Protein AF-A0A9E1NFM8-F1 (afdb_monomer_lite)

pLDDT: mean 75.55, std 16.96, range [26.91, 96.5]

Foldseek 3Di:
DDDDDDDDDDDDDDDDDDDDDDDDDDDDDPPPDPDPVDPDPDPPVVPPDDFAAAAAADELAQQLLEQPAADPVDDLLLLEHAPQDLVDAFDFLFDQVFKWKWDQDDDPLCVQVVNPHRPIAIETDDDDPVPPDADVAWFWWDDPFWIWIWHADPVRAIDIIIMGGSSVVRNQFAGNLRNVLCFAFVALADPSSQWHFGAHARAVNFWRWYKYWIDTPRAIKIWIWTWHQDPPRGIKIFTFDIGSCYLVLSVLLVVLVCCLFPNPDQSLVSLCCLQAVVNPPVQLLSQLLSLLSSLLSCVLQVVVVCHPVCLLSNLVSLQVVQVVVDQLCPDDPLTSNVLLHDPLVVLDAALVVQKDFAFDFDFQFAPWQPGPSWDDDDPQDFDWTQDPRGIWTARPVQDDDNDGVDDTHTDGDPPPGDRDSVRTIDHPDPSDDDDPPVSSVSNRVRSVVVSVCQQAPQRDEPSLWPDDPPDPPRGRHTGRCSSSSSNSSSSCNPRNDGSDMHTHIHRDDPDDDDRGHPLVVCLVRHFYWYKYFDQFAECLCPDPVRDDPRGHYPVVDNVGNARIDTLGDGNPDSVSSSVSSNPSHSNHYCPPVRSVVVVVVSVD

Radius of gyration: 34.86 Å; chains: 1; bounding box: 136×69×83 Å

Sequence (604 aa):
MTLFKCKIVDILVGVIFLSASVLLPHQVLAVTECDCSSDAASPPFLAAGASPNLLLLIDNSASMLDMGYIDDTKESWECFDNTFDNTESYTGYFDNTKWYQYDNSVYAGDVAAGITTNAGRFVPFSAVLPGAAQNVGGTLYTSADMVVEMWENPATVWNVDLYTTGKILNWATASKLDVEKKILTGGKYDETREVWTSEARGCAGYRFIKEISLVSGGTNYKLTMGILAGDNDITQLEIFKISEDGYDNYGDCATAVEEVLFGTGNPQNAVGNCIDPDNDADNSEKQVLIHSTTDCWKYWKGDLNNWPQHTTTLLDKCGDVYASGVDPREISPSDPSYACYGDSIAGTDYIGRCWTVGTVCPEVVCADDNDPAVPEQSGGSPYYRCNTNIVQYCPKSNYKKGACNVAWRVYYAPGTCPEDAGAGWVGGYSGVGVIPAVLETCVEDAMIAYCQGIQAPQVVDPSDLVVNPTNSATSVGDVYNLPAILTDAGVVGGLGEPIAKMNGLIQKDAATSVPEGLLQKYASQIRIGAMAFNNDGSYSECDATLFDPYVTYNCDDDDNEDGTYLVQEMGGNTADLIVNINDIKADSWTPLAEAMFNAIGYFT

Structure (mmCIF, N/CA/C/O backbone):
data_AF-A0A9E1NFM8-F1
#
_entry.id   AF-A0A9E1NFM8-F1
#
loop_
_atom_site.group_PDB
_atom_site.id
_atom_site.type_symbol
_atom_site.label_atom_id
_atom_site.label_alt_id
_atom_site.label_comp_id
_atom_site.label_asym_id
_atom_site.label_entity_id
_atom_site.label_seq_id
_atom_site.pdbx_PDB_ins_code
_atom_site.Cartn_x
_atom_site.Cartn_y
_atom_site.Cartn_z
_atom_site.occupancy
_atom_site.B_iso_or_equiv
_atom_site.auth_seq_id
_atom_site.auth_comp_id
_atom_site.auth_asym_id
_atom_site.auth_atom_id
_atom_site.pdbx_PDB_model_num
ATOM 1 N N . MET A 1 1 ? -64.013 28.522 -9.430 1.00 29.11 1 MET A N 1
ATOM 2 C CA . MET A 1 1 ? -64.917 29.503 -8.791 1.00 29.11 1 MET A CA 1
ATOM 3 C C . MET A 1 1 ? -66.212 28.785 -8.427 1.00 29.11 1 MET A C 1
ATOM 5 O O . MET A 1 1 ? -66.906 28.402 -9.354 1.00 29.11 1 MET A O 1
ATOM 9 N N . THR A 1 2 ? -66.473 28.597 -7.116 1.00 29.47 2 THR A N 1
ATOM 10 C CA . THR A 1 2 ? -67.767 28.255 -6.446 1.00 29.47 2 THR A CA 1
ATOM 11 C C . THR A 1 2 ? -68.536 27.009 -6.922 1.00 29.47 2 THR A C 1
ATOM 13 O O . THR A 1 2 ? -68.686 26.794 -8.109 1.00 29.47 2 THR A O 1
ATOM 16 N N . LEU A 1 3 ? -69.210 26.182 -6.123 1.00 30.91 3 LEU A N 1
ATOM 17 C CA . LEU A 1 3 ? -69.445 25.937 -4.691 1.00 30.91 3 LEU A CA 1
ATOM 18 C C . LEU A 1 3 ? -70.427 24.743 -4.735 1.00 30.91 3 LEU A C 1
ATOM 20 O O . LEU A 1 3 ? -71.395 24.829 -5.492 1.00 30.91 3 LEU A O 1
ATOM 24 N N . PHE A 1 4 ? -70.282 23.694 -3.922 1.00 26.91 4 PHE A N 1
ATOM 25 C CA . PHE A 1 4 ? -71.422 22.810 -3.638 1.00 26.91 4 PHE A CA 1
ATOM 26 C C . PHE A 1 4 ? -71.645 22.667 -2.135 1.00 26.91 4 PHE A C 1
ATOM 28 O O . PHE A 1 4 ? -70.724 22.495 -1.346 1.00 26.91 4 PHE A O 1
ATOM 35 N N . LYS A 1 5 ? -72.915 22.879 -1.781 1.00 30.86 5 LYS A N 1
ATOM 36 C CA . LYS A 1 5 ? -73.481 23.128 -0.456 1.00 30.86 5 LYS A CA 1
ATOM 37 C C . LYS A 1 5 ? -73.628 21.842 0.357 1.00 30.86 5 LYS A C 1
ATOM 39 O O . LYS A 1 5 ? -74.130 20.850 -0.159 1.00 30.86 5 LYS A O 1
ATOM 44 N N . CYS A 1 6 ? -73.337 21.935 1.651 1.00 27.89 6 CYS A N 1
ATOM 45 C CA . CYS A 1 6 ? -73.735 20.965 2.668 1.00 27.89 6 CYS A CA 1
ATOM 46 C C . CYS A 1 6 ? -75.214 21.179 3.063 1.00 27.89 6 CYS A C 1
ATOM 48 O O . CYS A 1 6 ? -75.671 22.323 3.164 1.00 27.89 6 CYS A O 1
ATOM 50 N N . LYS A 1 7 ? -75.975 20.095 3.267 1.00 29.17 7 LYS A N 1
ATOM 51 C CA . LYS A 1 7 ? -77.340 20.114 3.824 1.00 29.17 7 LYS A CA 1
ATOM 52 C C . LYS A 1 7 ? -77.397 19.217 5.062 1.00 29.17 7 LYS A C 1
ATOM 54 O O . LYS A 1 7 ? -77.042 18.049 4.988 1.00 29.17 7 LYS A O 1
ATOM 59 N N . ILE A 1 8 ? -77.895 19.792 6.154 1.00 37.75 8 ILE A N 1
ATOM 60 C CA . ILE A 1 8 ? -78.191 19.160 7.448 1.00 37.75 8 ILE A CA 1
ATOM 61 C C . ILE A 1 8 ? -79.594 18.535 7.414 1.00 37.75 8 ILE A C 1
ATOM 63 O O . ILE A 1 8 ? -80.509 19.140 6.849 1.00 37.75 8 ILE A O 1
ATOM 67 N N . VAL A 1 9 ? -79.774 17.386 8.079 1.00 29.89 9 VAL A N 1
ATOM 68 C CA . VAL A 1 9 ? -81.071 16.922 8.606 1.00 29.89 9 VAL A CA 1
ATOM 69 C C . VAL A 1 9 ? -80.859 16.297 9.994 1.00 29.89 9 VAL A C 1
ATOM 71 O O . VAL A 1 9 ? -80.166 15.291 10.116 1.00 29.89 9 VAL A O 1
ATOM 74 N N . ASP A 1 10 ? -81.483 16.896 11.010 1.00 36.94 10 ASP A N 1
ATOM 75 C CA . ASP A 1 10 ? -81.676 16.369 12.371 1.00 36.94 10 ASP A CA 1
ATOM 76 C C . ASP A 1 10 ? -82.834 15.361 12.423 1.00 36.94 10 ASP A C 1
ATOM 78 O O . ASP A 1 10 ? -83.872 15.655 11.832 1.00 36.94 10 ASP A O 1
ATOM 82 N N . ILE A 1 11 ? -82.738 14.286 13.230 1.00 30.73 11 ILE A N 1
ATOM 83 C CA . ILE A 1 11 ? -83.885 13.682 13.953 1.00 30.73 11 ILE A CA 1
ATOM 84 C C . ILE A 1 11 ? -83.437 13.126 15.325 1.00 30.73 11 ILE A C 1
ATOM 86 O O . ILE A 1 11 ? -82.470 12.378 15.435 1.00 30.73 11 ILE A O 1
ATOM 90 N N . LEU A 1 12 ? -84.209 13.493 16.355 1.00 31.34 12 LEU A N 1
ATOM 91 C CA . LEU A 1 12 ? -84.148 13.120 17.776 1.00 31.34 12 LEU A CA 1
ATOM 92 C C . LEU A 1 12 ? -85.222 12.046 18.116 1.00 31.34 12 LEU A C 1
ATOM 94 O O . LEU A 1 12 ? -86.161 11.876 17.342 1.00 31.34 12 LEU A O 1
ATOM 98 N N . VAL A 1 13 ? -85.172 11.486 19.346 1.00 31.52 13 VAL A N 1
ATOM 99 C CA . VAL A 1 13 ? -86.176 10.635 20.071 1.00 31.52 13 VAL A CA 1
ATOM 100 C C . VAL A 1 13 ? -86.003 9.113 19.855 1.00 31.52 13 VAL A C 1
ATOM 102 O O . VAL A 1 13 ? -85.920 8.672 18.724 1.00 31.52 13 VAL A O 1
ATOM 105 N N . GLY A 1 14 ? -85.978 8.191 20.832 1.00 28.86 14 GLY A N 1
ATOM 106 C CA . GLY A 1 14 ? -86.143 8.188 22.293 1.00 28.86 14 GLY A CA 1
ATOM 107 C C . GLY A 1 14 ? -86.753 6.843 22.782 1.00 28.86 14 GLY A C 1
ATOM 108 O O . GLY A 1 14 ? -87.686 6.355 22.162 1.00 28.86 14 GLY A O 1
ATOM 109 N N . VAL A 1 15 ? -86.283 6.333 23.942 1.00 31.41 15 VAL A N 1
ATOM 110 C CA . VAL A 1 15 ? -87.040 5.575 24.990 1.00 31.41 15 VAL A CA 1
ATOM 111 C C . VAL A 1 15 ? -87.160 4.013 24.956 1.00 31.41 15 VAL A C 1
ATOM 113 O O . VAL A 1 15 ? -87.964 3.450 24.229 1.00 31.41 15 VAL A O 1
ATOM 116 N N . ILE A 1 16 ? -86.433 3.373 25.904 1.00 32.69 16 ILE A N 1
ATOM 117 C CA . ILE A 1 16 ? -86.762 2.277 26.880 1.00 32.69 16 ILE A CA 1
ATOM 118 C C . ILE A 1 16 ? -87.264 0.884 26.401 1.00 32.69 16 ILE A C 1
ATOM 120 O O . ILE A 1 16 ? -88.390 0.776 25.939 1.00 32.69 16 ILE A O 1
ATOM 124 N N . PHE A 1 17 ? -86.525 -0.204 26.732 1.00 30.45 17 PHE A N 1
ATOM 125 C CA . PHE A 1 17 ? -86.971 -1.329 27.606 1.00 30.45 17 PHE A CA 1
ATOM 126 C C . PHE A 1 17 ? -85.832 -2.312 28.000 1.00 30.45 17 PHE A C 1
ATOM 128 O O . PHE A 1 17 ? -84.916 -2.583 27.233 1.00 30.45 17 PHE A O 1
ATOM 135 N N . LEU A 1 18 ? -85.924 -2.817 29.238 1.00 33.50 18 LEU A N 1
ATOM 136 C CA . LEU A 1 18 ? -85.049 -3.740 29.990 1.00 33.50 18 LEU A CA 1
ATOM 137 C C . LEU A 1 18 ? -84.864 -5.144 29.357 1.00 33.50 18 LEU A C 1
ATOM 139 O O . LEU A 1 18 ? -85.858 -5.760 28.983 1.00 33.50 18 LEU A O 1
ATOM 143 N N . SER A 1 19 ? -83.654 -5.729 29.441 1.00 30.75 19 SER A N 1
ATOM 144 C CA . SER A 1 19 ? -83.314 -6.950 30.229 1.00 30.75 19 SER A CA 1
ATOM 145 C C . SER A 1 19 ? -82.156 -7.808 29.657 1.00 30.75 19 SER A C 1
ATOM 147 O O . SER A 1 19 ? -82.078 -8.060 28.465 1.00 30.75 19 SER A O 1
ATOM 149 N N . ALA A 1 20 ? -81.315 -8.294 30.583 1.00 31.77 20 ALA A N 1
ATOM 150 C CA . ALA A 1 20 ? -80.485 -9.511 30.548 1.00 31.77 20 ALA A CA 1
ATOM 151 C C . ALA A 1 20 ? -79.251 -9.625 29.609 1.00 31.77 20 ALA A C 1
ATOM 153 O O . ALA A 1 20 ? -79.334 -10.031 28.461 1.00 31.77 20 ALA A O 1
ATOM 154 N N . SER A 1 21 ? -78.083 -9.455 30.243 1.00 34.38 21 SER A N 1
ATO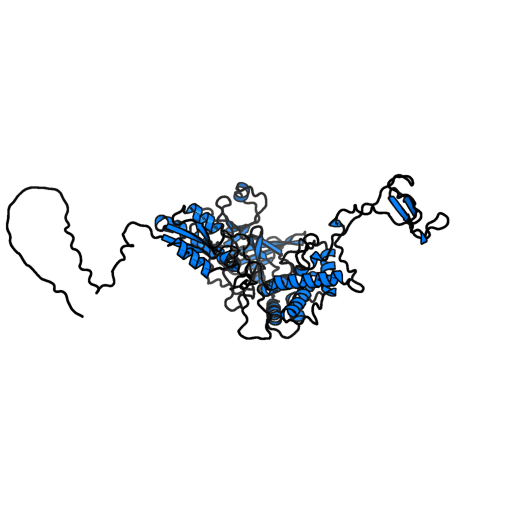M 155 C CA . SER A 1 21 ? -76.957 -10.411 30.255 1.00 34.38 21 SER A CA 1
ATOM 156 C C . SER A 1 21 ? -76.088 -10.654 29.003 1.00 34.38 21 SER A C 1
ATOM 158 O O . SER A 1 21 ? -76.404 -11.486 28.167 1.00 34.38 21 SER A O 1
ATOM 160 N N . VAL A 1 22 ? -74.861 -10.113 29.103 1.00 36.84 22 VAL A N 1
ATOM 161 C CA . VAL A 1 22 ? -73.559 -10.785 28.869 1.00 36.84 22 VAL A CA 1
ATOM 162 C C . VAL A 1 22 ? -73.067 -10.959 27.412 1.00 36.84 22 VAL A C 1
ATOM 164 O O . VAL A 1 22 ? -73.711 -11.590 26.588 1.00 36.84 22 VAL A O 1
ATOM 167 N N . LEU A 1 23 ? -71.821 -10.483 27.207 1.00 34.06 23 LEU A N 1
ATOM 168 C CA . LEU A 1 23 ? -70.877 -10.635 26.077 1.00 34.06 23 LEU A CA 1
ATOM 169 C C . LEU A 1 23 ? -71.022 -9.668 24.885 1.00 34.06 23 LEU A C 1
ATOM 171 O O . LEU A 1 23 ? -71.777 -9.928 23.957 1.00 34.06 23 LEU A O 1
ATOM 175 N N . LEU A 1 24 ? -70.211 -8.596 24.891 1.00 34.44 24 LEU A N 1
ATOM 176 C CA . LEU A 1 24 ? -69.194 -8.224 23.876 1.00 34.44 24 LEU A CA 1
ATOM 177 C C . LEU A 1 24 ? -68.659 -6.791 24.158 1.00 34.44 24 LEU A C 1
ATOM 179 O O . LEU A 1 24 ? -69.399 -5.959 24.688 1.00 34.44 24 LEU A O 1
ATOM 183 N N . PRO A 1 25 ? -67.374 -6.493 23.883 1.00 37.28 25 PRO A N 1
ATOM 184 C CA . PRO A 1 25 ? -66.756 -5.209 24.210 1.00 37.28 25 PRO A CA 1
ATOM 185 C C . PRO A 1 25 ? -67.227 -4.069 23.291 1.00 37.28 25 PRO A C 1
ATOM 187 O O . PRO A 1 25 ? -67.559 -4.273 22.126 1.00 37.28 25 PRO A O 1
ATOM 190 N N . HIS A 1 26 ? -67.209 -2.855 23.855 1.00 31.52 26 HIS A N 1
ATOM 191 C CA . HIS A 1 26 ? -67.172 -1.569 23.147 1.00 31.52 26 HIS A CA 1
ATOM 192 C C . HIS A 1 26 ? -66.068 -1.608 22.057 1.00 31.52 26 HIS A C 1
ATOM 194 O O . HIS A 1 26 ? -65.058 -2.269 22.256 1.00 31.52 26 HIS A O 1
ATOM 200 N N . GLN A 1 27 ? -66.147 -0.931 20.910 1.00 36.41 27 GLN A N 1
ATOM 201 C CA . GLN A 1 27 ? -66.246 0.519 20.760 1.00 36.41 27 GLN A CA 1
ATOM 202 C C . GLN A 1 27 ? -66.784 0.872 19.366 1.00 36.41 27 GLN A C 1
ATOM 204 O O . GLN A 1 27 ? -66.381 0.306 18.353 1.00 36.41 27 GLN A O 1
ATOM 209 N N . VAL A 1 28 ? -67.695 1.841 19.338 1.00 34.28 28 VAL A N 1
ATOM 210 C CA . VAL A 1 28 ? -68.084 2.566 18.131 1.00 34.28 28 VAL A CA 1
ATOM 211 C C . VAL A 1 28 ? -66.908 3.456 17.736 1.00 34.28 28 VAL A C 1
ATOM 213 O O . VAL A 1 28 ? -66.377 4.185 18.571 1.00 34.28 28 VAL A O 1
ATOM 216 N N . LEU A 1 29 ? -66.517 3.370 16.467 1.00 33.25 29 LEU A N 1
ATOM 217 C CA . LEU A 1 29 ? -65.543 4.236 15.815 1.00 33.25 29 LEU A CA 1
ATOM 218 C C . LEU A 1 29 ? -65.967 5.702 15.969 1.00 33.25 29 LEU A C 1
ATOM 220 O O . LEU A 1 29 ? -66.890 6.166 15.302 1.00 33.25 29 LEU A O 1
ATOM 224 N N . ALA A 1 30 ? -65.269 6.437 16.829 1.00 29.84 30 ALA A N 1
ATOM 225 C CA . ALA A 1 30 ? -65.088 7.861 16.618 1.00 29.84 30 ALA A CA 1
ATOM 226 C C . ALA A 1 30 ? -64.045 7.992 15.504 1.00 29.84 30 ALA A C 1
ATOM 228 O O . ALA A 1 30 ? -62.858 7.777 15.731 1.00 29.84 30 ALA A O 1
ATOM 229 N N . VAL A 1 31 ? -64.493 8.277 14.281 1.00 35.12 31 VAL A N 1
ATOM 230 C CA . VAL A 1 31 ? -63.597 8.801 13.250 1.00 35.12 31 VAL A CA 1
ATOM 231 C C . VAL A 1 31 ? -63.260 10.215 13.698 1.00 35.12 31 VAL A C 1
ATOM 233 O O . VAL A 1 31 ? -64.108 11.104 13.647 1.00 35.12 31 VAL A O 1
ATOM 236 N N . THR A 1 32 ? -62.053 10.398 14.221 1.00 34.81 32 THR A N 1
ATOM 237 C CA . THR A 1 32 ? -61.461 11.722 14.380 1.00 34.81 32 THR A CA 1
ATOM 238 C C . THR A 1 32 ? -61.406 12.374 13.009 1.00 34.81 32 THR A C 1
ATOM 240 O O . THR A 1 32 ? -60.803 11.850 12.074 1.00 34.81 32 THR A O 1
ATOM 243 N N . GLU A 1 33 ? -62.096 13.500 12.907 1.00 37.62 33 GLU A N 1
ATOM 244 C CA . GLU A 1 33 ? -61.949 14.495 11.858 1.00 37.62 33 GLU A CA 1
ATOM 245 C C . GLU A 1 33 ? -60.446 14.762 11.655 1.00 37.62 33 GLU A C 1
ATOM 247 O O . GLU A 1 33 ? -59.750 15.136 12.599 1.00 37.62 33 GLU A O 1
ATOM 252 N N . CYS A 1 34 ? -59.924 14.506 10.450 1.00 41.94 34 CYS A N 1
ATOM 253 C CA . CYS A 1 34 ? -58.599 14.979 10.057 1.00 41.94 34 CYS A CA 1
ATOM 254 C C . CYS A 1 34 ? -58.681 16.500 9.943 1.00 41.94 34 CYS A C 1
ATOM 256 O O . CYS A 1 34 ? -59.118 17.035 8.924 1.00 41.94 34 CYS A O 1
ATOM 258 N N . ASP A 1 35 ? -58.294 17.185 11.009 1.00 37.66 35 ASP A N 1
ATOM 259 C CA . ASP A 1 35 ? -58.023 18.608 10.971 1.00 37.66 35 ASP A CA 1
ATOM 260 C C . ASP A 1 35 ? -56.629 18.812 10.357 1.00 37.66 35 ASP A C 1
ATOM 262 O O . ASP A 1 35 ? -55.625 18.351 10.899 1.00 37.66 35 ASP A O 1
ATOM 266 N N . CYS A 1 36 ? -56.551 19.506 9.219 1.00 46.34 36 CYS A N 1
ATOM 267 C CA . CYS A 1 36 ? -55.282 19.909 8.602 1.00 46.34 36 CYS A CA 1
ATOM 268 C C . CYS A 1 36 ? -54.515 20.959 9.438 1.00 46.34 36 CYS A C 1
ATOM 270 O O . CYS A 1 36 ? -53.550 21.535 8.946 1.00 46.34 36 CYS A O 1
ATOM 272 N N . SER A 1 37 ? -54.955 21.257 10.667 1.00 46.22 37 SER A N 1
ATOM 273 C CA . SER A 1 37 ? -54.246 22.115 11.622 1.00 46.22 37 SER A CA 1
ATOM 274 C C . SER A 1 37 ? -53.172 21.382 12.440 1.00 46.22 37 SER A C 1
ATOM 276 O O . SER A 1 37 ? -52.339 22.039 13.064 1.00 46.22 37 SER A O 1
ATOM 278 N N . SER A 1 38 ? -53.155 20.043 12.419 1.00 47.03 38 SER A N 1
ATOM 279 C CA . SER A 1 38 ? -52.033 19.244 12.916 1.00 47.03 38 SER A CA 1
ATOM 280 C C . SER A 1 38 ? -51.388 18.520 11.741 1.00 47.03 38 SER A C 1
ATOM 282 O O . SER A 1 38 ? -52.033 17.654 11.153 1.00 47.03 38 SER A O 1
ATOM 284 N N . ASP A 1 39 ? -50.146 18.862 11.402 1.00 42.91 39 ASP A N 1
ATOM 285 C CA . ASP A 1 39 ? -49.322 18.245 10.350 1.00 42.91 39 ASP A CA 1
ATOM 286 C C . ASP A 1 39 ? -49.031 16.746 10.614 1.00 42.91 39 ASP A C 1
ATOM 288 O O . ASP A 1 39 ? -47.894 16.327 10.810 1.00 42.91 39 ASP A O 1
ATOM 292 N N . ALA A 1 40 ? -50.065 15.911 10.671 1.00 55.19 40 ALA A N 1
ATOM 293 C CA . ALA A 1 40 ? -49.983 14.489 10.973 1.00 55.19 40 ALA A CA 1
ATOM 294 C C . ALA A 1 40 ? -50.959 13.705 10.087 1.00 55.19 40 ALA A C 1
ATOM 296 O O . ALA A 1 40 ? -51.856 13.009 10.562 1.00 55.19 40 ALA A O 1
ATOM 297 N N . ALA A 1 41 ? -50.776 13.805 8.771 1.00 49.50 41 ALA A N 1
ATOM 298 C CA . ALA A 1 41 ? -51.274 12.792 7.851 1.00 49.50 41 ALA A CA 1
ATOM 299 C C . ALA A 1 41 ? -50.189 11.713 7.708 1.00 49.50 41 ALA A C 1
ATOM 301 O O . ALA A 1 41 ? -49.217 11.896 6.981 1.00 49.50 41 ALA A O 1
ATOM 302 N N . SER A 1 42 ? -50.333 10.601 8.432 1.00 50.78 42 SER A N 1
ATOM 303 C CA . SER A 1 42 ? -49.485 9.419 8.237 1.00 50.78 42 SER A CA 1
ATOM 304 C C . SER A 1 42 ? -49.843 8.766 6.891 1.00 50.78 42 SER A C 1
ATOM 306 O O . SER A 1 42 ? -51.016 8.425 6.699 1.00 50.78 42 SER A O 1
ATOM 308 N N . PRO A 1 43 ? -48.904 8.612 5.935 1.00 50.06 43 PRO A N 1
ATOM 309 C CA . PRO A 1 43 ? -49.191 7.976 4.654 1.00 50.06 43 PRO A CA 1
ATOM 310 C C . PRO A 1 43 ? -49.699 6.536 4.844 1.00 50.06 43 PRO A C 1
ATOM 312 O O . PRO A 1 43 ? -49.214 5.833 5.730 1.00 50.06 43 PRO A O 1
ATOM 315 N N . PRO A 1 44 ? -50.611 6.038 3.989 1.00 48.41 44 PRO A N 1
ATOM 316 C CA . PRO A 1 44 ? -51.177 4.687 4.100 1.00 48.41 44 PRO A CA 1
ATOM 317 C C . PRO A 1 44 ? -50.148 3.538 4.001 1.00 48.41 44 PRO A C 1
ATOM 319 O O . PRO A 1 44 ? -50.497 2.398 4.291 1.00 48.41 44 PRO A O 1
ATOM 322 N N . PHE A 1 45 ? -48.888 3.821 3.648 1.00 52.28 45 PHE A N 1
ATOM 323 C CA . PHE A 1 45 ? -47.769 2.865 3.657 1.00 52.28 45 PHE A CA 1
ATOM 324 C C . PHE A 1 45 ? -47.136 2.664 5.046 1.00 52.28 45 PHE A C 1
ATOM 326 O O . PHE A 1 45 ? -46.423 1.690 5.249 1.00 52.28 45 PHE A O 1
ATOM 333 N N . LEU A 1 46 ? -47.440 3.527 6.025 1.00 49.66 46 LEU A N 1
ATOM 334 C CA . LEU A 1 46 ? -47.118 3.320 7.446 1.00 49.66 46 LEU A CA 1
ATOM 335 C C . LEU A 1 46 ? -48.180 2.452 8.151 1.00 49.66 46 LEU A C 1
ATOM 337 O O . LEU A 1 46 ? -48.381 2.550 9.364 1.00 49.66 46 LEU A O 1
ATOM 341 N N . ALA A 1 47 ? -48.894 1.611 7.392 1.00 50.03 47 ALA A N 1
ATOM 342 C CA . ALA A 1 47 ? -49.776 0.598 7.946 1.00 50.03 47 ALA A CA 1
ATOM 343 C C . ALA A 1 47 ? -48.954 -0.328 8.854 1.00 50.03 47 ALA A C 1
ATOM 345 O O . ALA A 1 47 ? -48.025 -1.001 8.412 1.00 50.03 47 ALA A O 1
ATOM 346 N N . ALA A 1 48 ? -49.285 -0.334 10.144 1.00 55.00 48 ALA A N 1
ATOM 347 C CA . ALA A 1 48 ? -48.601 -1.146 11.138 1.00 55.00 48 ALA A CA 1
ATOM 348 C C . ALA A 1 48 ? -48.604 -2.630 10.721 1.00 55.00 48 ALA A C 1
ATOM 350 O O . ALA A 1 48 ? -49.671 -3.237 10.615 1.00 55.00 48 ALA A O 1
ATOM 351 N N . GLY A 1 49 ? -47.417 -3.206 10.491 1.00 60.78 49 GLY A N 1
ATOM 352 C CA . GLY A 1 49 ? -47.243 -4.646 10.264 1.00 60.78 49 GLY A CA 1
ATOM 353 C C . GLY A 1 49 ? -46.227 -5.066 9.194 1.00 60.78 49 GLY A C 1
ATOM 354 O O . GLY A 1 49 ? -45.847 -6.233 9.197 1.00 60.78 49 GLY A O 1
ATOM 355 N N . ALA A 1 50 ? -45.769 -4.172 8.309 1.00 67.81 50 ALA A N 1
ATOM 356 C CA . ALA A 1 50 ? -44.721 -4.484 7.329 1.00 67.81 50 ALA A CA 1
ATOM 357 C C . ALA A 1 50 ? -43.367 -3.904 7.766 1.00 67.81 50 ALA A C 1
ATOM 359 O O . ALA A 1 50 ? -43.272 -2.710 8.049 1.00 67.81 50 ALA A O 1
ATOM 360 N N . SER A 1 51 ? -42.327 -4.742 7.825 1.00 75.81 51 SER A N 1
ATOM 361 C CA . SER A 1 51 ? -40.954 -4.280 8.053 1.00 75.81 51 SER A CA 1
ATOM 362 C C . SER A 1 51 ? -40.520 -3.359 6.906 1.00 75.81 51 SER A C 1
ATOM 364 O O . SER A 1 51 ? -40.732 -3.727 5.746 1.00 75.81 51 SER A O 1
ATOM 366 N N . PRO A 1 52 ? -39.929 -2.183 7.189 1.00 84.38 52 PRO A N 1
ATOM 367 C CA . PRO A 1 52 ? -39.405 -1.303 6.152 1.00 84.38 52 PRO A CA 1
ATOM 368 C C . PRO A 1 52 ? -38.308 -1.998 5.339 1.00 84.38 52 PRO A C 1
ATOM 370 O O . PRO A 1 52 ? -37.583 -2.850 5.857 1.00 84.38 52 PRO A O 1
ATOM 373 N N . ASN A 1 53 ? -38.190 -1.604 4.074 1.00 85.81 53 ASN A N 1
ATOM 374 C CA . ASN A 1 53 ? -37.108 -2.018 3.189 1.00 85.81 53 ASN A CA 1
ATOM 375 C C . ASN A 1 53 ? -35.957 -1.006 3.273 1.00 85.81 53 ASN A C 1
ATOM 377 O O . ASN A 1 53 ? -36.200 0.201 3.295 1.00 85.81 53 ASN A O 1
ATOM 381 N N . LEU A 1 54 ? -34.724 -1.504 3.287 1.00 88.19 54 LEU A N 1
ATOM 382 C CA . LEU A 1 54 ? -33.494 -0.726 3.183 1.00 88.19 54 LEU A CA 1
ATOM 383 C C . LEU A 1 54 ? -32.612 -1.374 2.116 1.00 88.19 54 LEU A C 1
ATOM 385 O O . LEU A 1 54 ? -32.338 -2.569 2.196 1.00 88.19 54 LEU A O 1
ATOM 389 N N . LEU A 1 55 ? -32.161 -0.582 1.150 1.00 88.94 55 LEU A N 1
ATOM 390 C CA . LEU A 1 55 ? -31.111 -0.969 0.217 1.00 88.94 55 LEU A CA 1
ATOM 391 C C . LEU A 1 55 ? -29.865 -0.173 0.578 1.00 88.94 55 LEU A C 1
ATOM 393 O O . LEU A 1 55 ? -29.921 1.056 0.641 1.00 88.94 55 LEU A O 1
ATOM 397 N N . LEU A 1 56 ? -28.776 -0.876 0.858 1.00 89.56 56 LEU A N 1
ATOM 398 C CA . LEU A 1 56 ? -27.461 -0.278 1.025 1.00 89.56 56 LEU A CA 1
ATOM 399 C C . LEU A 1 56 ? -26.777 -0.255 -0.339 1.00 89.56 56 LEU A C 1
ATOM 401 O O . LEU A 1 56 ? -26.710 -1.288 -0.997 1.00 89.56 56 LEU A O 1
ATOM 405 N N . LEU A 1 57 ? -26.293 0.910 -0.750 1.00 87.69 57 LEU A N 1
ATOM 406 C CA . LEU A 1 57 ? -25.334 1.023 -1.839 1.00 87.69 57 LEU A CA 1
ATOM 407 C C . LEU A 1 57 ? -23.972 1.233 -1.184 1.00 87.69 57 LEU A C 1
ATOM 409 O O . LEU A 1 57 ? -23.784 2.240 -0.501 1.00 87.69 57 LEU A O 1
ATOM 413 N N . ILE A 1 58 ? -23.104 0.237 -1.306 1.00 86.19 58 ILE A N 1
ATOM 414 C CA . ILE A 1 58 ? -21.799 0.194 -0.651 1.00 86.19 58 ILE A CA 1
ATOM 415 C C . ILE A 1 58 ? -20.754 0.669 -1.646 1.00 86.19 58 ILE A C 1
ATOM 417 O O . ILE A 1 58 ? -20.726 0.205 -2.786 1.00 86.19 58 ILE A O 1
ATOM 421 N N . ASP A 1 59 ? -19.916 1.590 -1.188 1.00 82.56 59 ASP A N 1
ATOM 422 C CA . ASP A 1 59 ? -18.760 2.042 -1.937 1.00 82.56 59 ASP A CA 1
ATOM 423 C C . ASP A 1 59 ? -17.635 1.013 -1.789 1.00 82.56 59 ASP A C 1
ATOM 425 O O . ASP A 1 59 ? -17.152 0.751 -0.687 1.00 82.56 59 ASP A O 1
ATOM 429 N N . ASN A 1 60 ? -17.249 0.393 -2.899 1.00 81.50 60 ASN A N 1
ATOM 430 C CA . ASN A 1 60 ? -16.105 -0.508 -2.994 1.00 81.50 60 ASN A CA 1
ATOM 431 C C . ASN A 1 60 ? -15.024 0.050 -3.926 1.00 81.50 60 ASN A C 1
ATOM 433 O O . ASN A 1 60 ? -14.269 -0.700 -4.544 1.00 81.50 60 ASN A O 1
ATOM 437 N N . SER A 1 61 ? -14.927 1.375 -3.992 1.00 79.38 61 SER A N 1
ATOM 438 C CA . SER A 1 61 ? -13.853 2.036 -4.717 1.00 79.38 61 SER A CA 1
ATOM 439 C C . SER A 1 61 ? -12.524 1.807 -4.020 1.00 79.38 61 SER A C 1
ATOM 441 O O . SER A 1 61 ? -12.461 1.669 -2.795 1.00 79.38 61 SER A O 1
ATOM 443 N N . ALA A 1 62 ? -11.437 1.796 -4.782 1.00 77.50 62 ALA A N 1
ATOM 444 C CA . ALA A 1 62 ? -10.135 1.443 -4.235 1.00 77.50 62 ALA A CA 1
ATOM 445 C C . ALA A 1 62 ? -9.672 2.360 -3.081 1.00 77.50 62 ALA A C 1
ATOM 447 O O . ALA A 1 62 ? -9.018 1.877 -2.150 1.00 77.50 62 ALA A O 1
ATOM 448 N N . SER A 1 63 ? -10.094 3.633 -3.047 1.00 78.12 63 SER A N 1
ATOM 449 C CA . SER A 1 63 ? -9.794 4.548 -1.930 1.00 78.12 63 SER A CA 1
ATOM 450 C C . SER A 1 63 ? -10.429 4.145 -0.597 1.00 78.12 63 SER A C 1
ATOM 452 O O . SER A 1 63 ? -10.049 4.659 0.462 1.00 78.12 63 SER A O 1
ATOM 454 N N . MET A 1 64 ? -11.374 3.202 -0.597 1.00 87.25 64 MET A N 1
ATOM 455 C CA . MET A 1 64 ? -11.922 2.630 0.630 1.00 87.25 64 MET A CA 1
ATOM 456 C C . MET A 1 64 ? -10.881 1.787 1.380 1.00 87.25 64 MET A C 1
ATOM 458 O O . MET A 1 64 ? -10.979 1.643 2.601 1.00 87.25 64 MET A O 1
ATOM 462 N N . LEU A 1 65 ? -9.845 1.292 0.694 1.00 87.88 65 LEU A N 1
ATOM 463 C CA . LEU A 1 65 ? -8.688 0.645 1.323 1.00 87.88 65 LEU A CA 1
ATOM 464 C C . LEU A 1 65 ? -7.638 1.644 1.827 1.00 87.88 65 LEU A C 1
ATOM 466 O O . LEU A 1 65 ? -6.681 1.222 2.482 1.00 87.88 65 LEU A O 1
ATOM 470 N N . ASP A 1 66 ? -7.781 2.940 1.544 1.00 86.06 66 ASP A N 1
ATOM 471 C CA . ASP A 1 66 ? -6.868 3.943 2.086 1.00 86.06 66 ASP A CA 1
ATOM 472 C C . ASP A 1 66 ? -7.052 4.094 3.591 1.00 86.06 66 ASP A C 1
ATOM 474 O O . ASP A 1 66 ? -8.081 3.734 4.181 1.00 86.06 66 ASP A O 1
ATOM 478 N N . MET A 1 67 ? -6.042 4.699 4.206 1.00 90.00 67 MET A N 1
ATOM 479 C CA . MET A 1 67 ? -6.017 4.969 5.631 1.00 90.00 67 MET A CA 1
ATOM 480 C C . MET A 1 67 ? -7.253 5.760 6.076 1.00 90.00 67 MET A C 1
ATOM 482 O O . MET A 1 67 ? -7.561 6.833 5.561 1.00 90.00 67 MET A O 1
ATOM 486 N N . GLY A 1 68 ? -7.946 5.243 7.090 1.00 91.00 68 GLY A N 1
ATOM 487 C CA . GLY A 1 68 ? -9.100 5.900 7.704 1.00 91.00 68 GLY A CA 1
ATOM 488 C C . GLY A 1 68 ? -8.720 7.125 8.541 1.00 91.00 68 GLY A C 1
ATOM 489 O O . GLY A 1 68 ? -9.583 7.943 8.852 1.00 91.00 68 GLY A O 1
ATOM 490 N N . TYR A 1 69 ? -7.439 7.258 8.896 1.00 91.69 69 TYR A N 1
ATOM 491 C CA . TYR A 1 69 ? -6.885 8.408 9.605 1.00 91.69 69 TYR A CA 1
ATOM 492 C C . TYR A 1 69 ? -5.673 8.926 8.849 1.00 91.69 69 TYR A C 1
ATOM 494 O O . TYR A 1 69 ? -4.708 8.186 8.657 1.00 91.69 69 TYR A O 1
ATOM 502 N N . ILE A 1 70 ? -5.727 10.190 8.455 1.00 88.62 70 ILE A N 1
ATOM 503 C CA . ILE A 1 70 ? -4.653 10.931 7.797 1.00 88.62 70 ILE A CA 1
ATOM 504 C C . ILE A 1 70 ? -4.602 12.337 8.401 1.00 88.62 70 ILE A C 1
ATOM 506 O O . ILE A 1 70 ? -5.595 12.790 8.976 1.00 88.62 70 ILE A O 1
ATOM 510 N N . ASP A 1 71 ? -3.460 13.007 8.280 1.00 84.06 71 ASP A N 1
ATOM 511 C CA . ASP A 1 71 ? -3.307 14.403 8.689 1.00 84.06 71 ASP A CA 1
ATOM 512 C C . ASP A 1 71 ? -4.123 15.302 7.745 1.00 84.06 71 ASP A C 1
ATOM 514 O O . ASP A 1 71 ? -3.874 15.334 6.543 1.00 84.06 71 ASP A O 1
ATOM 518 N N . ASP A 1 72 ? -5.113 16.020 8.282 1.00 74.19 72 ASP A N 1
ATOM 519 C CA . ASP A 1 72 ? -5.995 16.906 7.512 1.00 74.19 72 ASP A CA 1
ATOM 520 C C . ASP A 1 72 ? -5.363 18.274 7.200 1.00 74.19 72 ASP A C 1
ATOM 522 O O . ASP A 1 72 ? -5.928 19.077 6.451 1.00 74.19 72 ASP A O 1
ATOM 526 N N . THR A 1 73 ? -4.188 18.549 7.773 1.00 72.69 73 THR A N 1
ATOM 527 C CA . THR A 1 73 ? -3.377 19.738 7.481 1.00 72.69 73 THR A CA 1
ATOM 528 C C . THR A 1 73 ? -2.401 19.521 6.331 1.00 72.69 73 THR A C 1
ATOM 530 O O . THR A 1 73 ? -1.765 20.476 5.873 1.00 72.69 73 THR A O 1
ATOM 533 N N . LYS A 1 74 ? -2.289 18.271 5.885 1.00 67.56 74 LYS A N 1
ATOM 534 C CA . LYS A 1 74 ? -1.448 17.803 4.793 1.00 67.56 74 LYS A CA 1
ATOM 535 C C . LYS A 1 74 ? -2.295 17.561 3.566 1.00 67.56 74 LYS A C 1
ATOM 537 O O . LYS A 1 74 ? -3.494 17.291 3.662 1.00 67.56 74 LYS A O 1
ATOM 542 N N . GLU A 1 75 ? -1.678 17.697 2.404 1.00 65.62 75 GLU A N 1
ATOM 543 C CA . GLU A 1 75 ? -2.370 17.316 1.185 1.00 65.62 75 GLU A CA 1
ATOM 544 C C . GLU A 1 75 ? -2.553 15.793 1.205 1.00 65.62 75 GLU A C 1
ATOM 546 O O . GLU A 1 75 ? -1.647 15.053 1.591 1.00 65.62 75 GLU A O 1
ATOM 551 N N . SER A 1 76 ? -3.729 15.300 0.805 1.00 57.78 76 SER A N 1
ATOM 552 C CA . SER A 1 76 ? -4.078 13.871 0.916 1.00 57.78 76 SER A CA 1
ATOM 553 C C . SER A 1 76 ? -3.098 12.942 0.192 1.00 57.78 76 SER A C 1
ATOM 555 O O . SER A 1 76 ? -2.982 11.771 0.548 1.00 57.78 76 SER A O 1
ATOM 557 N N . TRP A 1 77 ? -2.367 13.469 -0.793 1.00 62.53 77 TRP A N 1
ATOM 558 C CA . TRP A 1 77 ? -1.349 12.760 -1.559 1.00 62.53 77 TRP A CA 1
ATOM 559 C C . TRP A 1 77 ? 0.005 12.628 -0.853 1.00 62.53 77 TRP A C 1
ATOM 561 O O . TRP A 1 77 ? 0.861 11.891 -1.330 1.00 62.53 77 TRP A O 1
ATOM 571 N N . GLU A 1 78 ? 0.250 13.315 0.265 1.00 70.00 78 GLU A N 1
ATOM 572 C CA . GLU A 1 78 ? 1.573 13.337 0.907 1.00 70.00 78 GLU A CA 1
ATOM 573 C C . GLU A 1 78 ? 1.948 12.003 1.589 1.00 70.00 78 GLU A C 1
ATOM 575 O O . GLU A 1 78 ? 3.088 11.851 2.024 1.00 70.00 78 GLU A O 1
ATOM 580 N N . CYS A 1 79 ? 1.031 11.021 1.638 1.00 83.19 79 CYS A N 1
ATOM 581 C CA . CYS A 1 79 ? 1.244 9.632 2.088 1.00 83.19 79 CYS A CA 1
ATOM 582 C C . CYS A 1 79 ? 2.021 9.489 3.414 1.00 83.19 79 CYS A C 1
ATOM 584 O O . CYS A 1 79 ? 2.695 8.483 3.646 1.00 83.19 79 CYS A O 1
ATOM 586 N N . PHE A 1 80 ? 1.943 10.498 4.282 1.00 86.94 80 PHE A N 1
ATOM 587 C CA . PHE A 1 80 ? 2.712 10.619 5.514 1.00 86.94 80 PHE A CA 1
ATOM 588 C C . PHE A 1 80 ? 1.847 11.250 6.605 1.00 86.94 80 PHE A C 1
ATOM 590 O O . PHE A 1 80 ? 1.132 12.219 6.359 1.00 86.94 80 PHE A O 1
ATOM 597 N N . ASP A 1 81 ? 1.932 10.726 7.826 1.00 89.88 81 ASP A N 1
ATOM 598 C CA . ASP A 1 81 ? 1.210 11.259 8.979 1.00 89.88 81 ASP A CA 1
ATOM 599 C C . ASP A 1 81 ? 2.006 11.048 10.277 1.00 89.88 81 ASP A C 1
ATOM 601 O O . ASP A 1 81 ? 2.413 9.937 10.627 1.00 89.88 81 ASP A O 1
ATOM 605 N N . ASN A 1 82 ? 2.202 12.131 11.027 1.00 90.56 82 ASN A N 1
ATOM 606 C CA . ASN A 1 82 ? 2.846 12.134 12.340 1.00 90.56 82 ASN A CA 1
ATOM 607 C C . ASN A 1 82 ? 1.980 12.797 13.431 1.00 90.56 82 ASN A C 1
ATOM 609 O O . ASN A 1 82 ? 2.495 13.218 14.471 1.00 90.56 82 ASN A O 1
ATOM 613 N N . THR A 1 83 ? 0.665 12.881 13.207 1.00 91.44 83 THR A N 1
ATOM 614 C CA . THR A 1 83 ? -0.304 13.640 14.019 1.00 91.44 83 THR A CA 1
ATOM 615 C C . THR A 1 83 ? -1.073 12.806 15.038 1.00 91.44 83 THR A C 1
ATOM 617 O O . THR A 1 83 ? -2.110 13.233 15.544 1.00 91.44 83 THR A O 1
ATOM 620 N N . PHE A 1 84 ? -0.570 11.620 15.390 1.00 93.56 84 PHE A N 1
ATOM 621 C CA . PHE A 1 84 ? -1.190 10.794 16.423 1.00 93.56 84 PHE A CA 1
ATOM 622 C C . PHE A 1 84 ? -1.435 11.585 17.724 1.00 93.56 84 PHE A C 1
ATOM 624 O O . PHE A 1 84 ? -0.503 12.107 18.343 1.00 93.56 84 PHE A O 1
ATOM 631 N N . ASP A 1 85 ? -2.690 11.602 18.174 1.00 92.12 85 ASP A N 1
ATOM 632 C CA . ASP A 1 85 ? -3.137 12.234 19.410 1.00 92.12 85 ASP A CA 1
ATOM 633 C C . ASP A 1 85 ? -3.694 11.168 20.359 1.00 92.12 85 ASP A C 1
ATOM 635 O O . ASP A 1 85 ? -4.718 10.525 20.118 1.00 92.12 85 ASP A O 1
ATOM 639 N N . ASN A 1 86 ? -3.031 10.984 21.499 1.00 90.31 86 ASN A N 1
ATOM 640 C CA . ASN A 1 86 ? -3.445 9.985 22.478 1.00 90.31 86 ASN A CA 1
ATOM 641 C C . ASN A 1 86 ? -4.691 10.368 23.290 1.00 90.31 86 ASN A C 1
ATOM 643 O O . ASN A 1 86 ? -5.229 9.529 24.029 1.00 90.31 86 ASN A O 1
ATOM 647 N N . THR A 1 87 ? -5.171 11.603 23.169 1.00 91.81 87 THR A N 1
ATOM 648 C CA . THR A 1 87 ? -6.428 12.056 23.771 1.00 91.81 87 THR A CA 1
ATOM 649 C C . THR A 1 87 ? -7.636 11.653 22.931 1.00 91.81 87 THR A C 1
ATOM 651 O O . THR A 1 87 ? -8.714 11.425 23.489 1.00 91.81 87 THR A O 1
ATOM 654 N N . GLU A 1 88 ? -7.428 11.427 21.635 1.00 91.50 88 GLU A N 1
ATOM 655 C CA . GLU A 1 88 ? -8.457 11.001 20.699 1.00 91.50 88 GLU A CA 1
ATOM 656 C C . GLU A 1 88 ? -8.759 9.498 20.798 1.00 91.50 88 GLU A C 1
ATOM 658 O O . GLU A 1 88 ? -8.083 8.711 21.481 1.00 91.50 88 GLU A O 1
ATOM 663 N N . SER A 1 89 ? -9.863 9.097 20.169 1.00 91.44 89 SER A N 1
ATOM 664 C CA . SER A 1 89 ? -10.258 7.694 20.027 1.00 91.44 89 SER A CA 1
ATOM 665 C C . SER A 1 89 ? -10.342 7.334 18.556 1.00 91.44 89 SER A C 1
ATOM 667 O O . SER A 1 89 ? -11.099 7.943 17.807 1.00 91.44 89 SER A O 1
ATOM 669 N N . TYR A 1 90 ? -9.619 6.290 18.170 1.00 94.88 90 TYR A N 1
ATOM 670 C CA . TYR A 1 90 ? -9.546 5.836 16.791 1.00 94.88 90 TYR A CA 1
ATOM 671 C C . TYR A 1 90 ? -10.444 4.612 16.626 1.00 94.88 90 TYR A C 1
ATOM 673 O O . TYR A 1 90 ? -10.291 3.599 17.312 1.00 94.88 90 TYR A O 1
ATOM 681 N N . THR A 1 91 ? -11.437 4.700 15.751 1.00 94.94 91 THR A N 1
ATOM 682 C CA . THR A 1 91 ? -12.278 3.565 15.360 1.00 94.94 91 THR A CA 1
ATOM 683 C C . THR A 1 91 ? -11.498 2.633 14.435 1.00 94.94 91 THR A C 1
ATOM 685 O O . THR A 1 91 ? -11.076 3.026 13.359 1.00 94.94 91 THR A O 1
ATOM 688 N N . GLY A 1 92 ? -11.348 1.383 14.849 1.00 94.25 92 GLY A N 1
ATOM 689 C CA . GLY A 1 92 ? -10.802 0.279 14.059 1.00 94.25 92 GLY A CA 1
ATOM 690 C C . GLY A 1 92 ? -10.982 -1.016 14.847 1.00 94.25 92 GLY A C 1
ATOM 691 O O . GLY A 1 92 ? -11.649 -1.004 15.885 1.00 94.25 92 GLY A O 1
ATOM 692 N N . TYR A 1 93 ? -10.454 -2.147 14.394 1.00 94.44 93 TYR A N 1
ATOM 693 C CA . TYR A 1 93 ? -10.697 -3.435 15.059 1.00 94.44 93 TYR A CA 1
ATOM 694 C C . TYR A 1 93 ? -10.087 -3.558 16.465 1.00 94.44 93 TYR A C 1
ATOM 696 O O . TYR A 1 93 ? -10.587 -4.338 17.278 1.00 94.44 93 TYR A O 1
ATOM 704 N N . PHE A 1 94 ? -9.072 -2.761 16.799 1.00 94.00 94 PHE A N 1
ATOM 705 C CA . PHE A 1 94 ? -8.445 -2.783 18.115 1.00 94.00 94 PHE A CA 1
ATOM 706 C C . PHE A 1 94 ? -9.285 -2.041 19.168 1.00 94.00 94 PHE A C 1
ATOM 708 O O . PHE A 1 94 ? -9.960 -1.044 18.896 1.00 94.00 94 PHE A O 1
ATOM 715 N N . ASP A 1 95 ? -9.238 -2.509 20.414 1.00 92.06 95 ASP A N 1
ATOM 716 C CA . ASP A 1 95 ? -9.837 -1.822 21.555 1.00 92.06 95 ASP A CA 1
ATOM 717 C C . ASP A 1 95 ? -8.903 -0.696 22.018 1.00 92.06 95 ASP A C 1
ATOM 719 O O . ASP A 1 95 ? -7.802 -0.952 22.507 1.00 92.06 95 ASP A O 1
ATOM 723 N N . ASN A 1 96 ? -9.361 0.554 21.903 1.00 92.25 96 ASN A N 1
ATOM 724 C CA . ASN A 1 96 ? -8.613 1.755 22.298 1.00 92.25 96 ASN A CA 1
ATOM 725 C C . ASN A 1 96 ? -8.118 1.737 23.758 1.00 92.25 96 ASN A C 1
ATOM 727 O O . ASN A 1 96 ? -7.214 2.491 24.110 1.00 92.25 96 ASN A O 1
ATOM 731 N N . THR A 1 97 ? -8.718 0.927 24.631 1.00 89.62 97 THR A N 1
ATOM 732 C CA . THR A 1 97 ? -8.368 0.869 26.060 1.00 89.62 97 THR A CA 1
ATOM 733 C C . THR A 1 97 ? -7.371 -0.234 26.401 1.00 89.62 97 THR A C 1
ATOM 735 O O . THR A 1 97 ? -6.848 -0.263 27.518 1.00 89.62 97 THR A O 1
ATOM 738 N N . LYS A 1 98 ? -7.108 -1.148 25.461 1.00 90.25 98 LYS A N 1
ATOM 739 C CA . LYS A 1 98 ? -6.247 -2.310 25.674 1.00 90.25 98 LYS A CA 1
ATOM 740 C C . LYS A 1 98 ? -4.881 -2.113 25.037 1.00 90.25 98 LYS A C 1
ATOM 742 O O . LYS A 1 98 ? -4.713 -1.372 24.071 1.00 90.25 98 LYS A O 1
ATOM 747 N N . TRP A 1 99 ? -3.915 -2.823 25.602 1.00 91.38 99 TRP A N 1
ATOM 748 C CA . TRP A 1 99 ? -2.605 -3.019 25.006 1.00 91.38 99 TRP A CA 1
ATOM 749 C C . TRP A 1 99 ? -2.611 -4.295 24.179 1.00 91.38 99 TRP A C 1
ATOM 751 O O . TRP A 1 99 ? -3.348 -5.236 24.479 1.00 91.38 99 TRP A O 1
ATOM 761 N N . TYR A 1 100 ? -1.774 -4.315 23.157 1.00 92.56 100 TYR A N 1
ATOM 762 C CA . TYR A 1 100 ? -1.577 -5.427 22.250 1.00 92.56 100 TYR A CA 1
ATOM 763 C C . TYR A 1 100 ? -0.084 -5.687 22.103 1.00 92.56 100 TYR A C 1
ATOM 765 O O . TYR A 1 100 ? 0.714 -4.750 22.133 1.00 92.56 100 TYR A O 1
ATOM 773 N N . GLN A 1 101 ? 0.277 -6.955 21.948 1.00 92.19 101 GLN A N 1
ATOM 774 C CA . GLN A 1 101 ? 1.612 -7.377 21.533 1.00 92.19 101 GLN A CA 1
ATOM 775 C C . GLN A 1 101 ? 1.503 -8.100 20.194 1.00 92.19 101 GLN A C 1
ATOM 777 O O . GLN A 1 101 ? 0.492 -8.765 19.942 1.00 92.19 101 GLN A O 1
ATOM 782 N N . TYR A 1 102 ? 2.530 -7.997 19.357 1.00 91.44 102 TYR A N 1
ATOM 783 C CA . TYR A 1 102 ? 2.616 -8.834 18.167 1.00 91.44 102 TYR A CA 1
ATOM 784 C C . TYR A 1 102 ? 3.195 -10.204 18.535 1.00 91.44 102 TYR A C 1
ATOM 786 O O . TYR A 1 102 ? 4.295 -10.305 19.074 1.00 91.44 102 TYR A O 1
ATOM 794 N N . ASP A 1 103 ? 2.427 -11.259 18.287 1.00 87.12 103 ASP A N 1
ATOM 795 C CA . ASP A 1 103 ? 2.771 -12.636 18.609 1.00 87.12 103 ASP A CA 1
ATOM 796 C C . ASP A 1 103 ? 3.055 -13.416 17.321 1.00 87.12 103 ASP A C 1
ATOM 798 O O . ASP A 1 103 ? 2.186 -13.597 16.466 1.00 87.12 103 ASP A O 1
ATOM 802 N N . ASN A 1 104 ? 4.295 -13.889 17.211 1.00 80.25 104 ASN A N 1
ATOM 803 C CA . ASN A 1 104 ? 4.791 -14.721 16.118 1.00 80.25 104 ASN A CA 1
ATOM 804 C C . ASN A 1 104 ? 4.746 -16.222 16.455 1.00 80.25 104 ASN A C 1
ATOM 806 O O . ASN A 1 104 ? 5.493 -17.015 15.880 1.00 80.25 104 ASN A O 1
ATOM 810 N N . SER A 1 105 ? 3.927 -16.640 17.417 1.00 78.12 105 SER A N 1
ATOM 811 C CA . SER A 1 105 ? 3.702 -18.053 17.711 1.00 78.12 105 SER A CA 1
ATOM 812 C C . SER A 1 105 ? 2.593 -18.652 16.839 1.00 78.12 105 SER A C 1
ATOM 814 O O . SER A 1 105 ? 1.650 -17.986 16.415 1.00 78.12 105 SER A O 1
ATOM 816 N N . VAL A 1 106 ? 2.699 -19.958 16.569 1.00 70.75 106 VAL A N 1
ATOM 817 C CA . VAL A 1 106 ? 1.662 -20.697 15.836 1.00 70.75 106 VAL A CA 1
ATOM 818 C C . VAL A 1 106 ? 0.425 -20.839 16.722 1.00 70.75 106 VAL A C 1
ATOM 820 O O . VAL A 1 106 ? 0.481 -21.467 17.783 1.00 70.75 106 VAL A O 1
ATOM 823 N N . TYR A 1 107 ? -0.702 -20.298 16.264 1.00 76.25 107 TYR A N 1
ATOM 824 C CA . TYR A 1 107 ? -1.963 -20.321 16.996 1.00 76.25 107 TYR A CA 1
ATOM 825 C C . TYR A 1 107 ? -2.780 -21.594 16.719 1.00 76.25 107 TYR A C 1
ATOM 827 O O . TYR A 1 107 ? -2.822 -22.103 15.600 1.00 76.25 107 TYR A O 1
ATOM 835 N N . ALA A 1 108 ? -3.488 -22.107 17.731 1.00 72.50 108 ALA A N 1
ATOM 836 C CA . ALA A 1 108 ? -4.262 -23.347 17.612 1.00 72.50 108 ALA A CA 1
ATOM 837 C C . ALA A 1 108 ? -5.411 -23.260 16.584 1.00 72.50 108 ALA A C 1
ATOM 839 O O . ALA A 1 108 ? -5.692 -24.249 15.909 1.00 72.50 108 ALA A O 1
ATOM 840 N N . GLY A 1 109 ? -6.044 -22.091 16.440 1.00 72.25 109 GLY A N 1
ATOM 841 C CA . GLY A 1 109 ? -7.080 -21.845 15.430 1.00 72.25 109 GLY A CA 1
ATOM 842 C C . GLY A 1 109 ? -6.548 -21.834 13.993 1.00 72.25 109 GLY A C 1
ATOM 843 O O . GLY A 1 109 ? -7.235 -22.309 13.096 1.00 72.25 109 GLY A O 1
ATOM 844 N N . ASP A 1 110 ? -5.300 -21.401 13.764 1.00 74.50 110 ASP A N 1
ATOM 845 C CA . ASP A 1 110 ? -4.669 -21.510 12.436 1.00 74.50 110 ASP A CA 1
ATOM 846 C C . ASP A 1 110 ? -4.474 -22.981 12.060 1.00 74.50 110 ASP A C 1
ATOM 848 O O . ASP A 1 110 ? -4.836 -23.404 10.964 1.00 74.50 110 ASP A O 1
ATOM 852 N N . VAL A 1 111 ? -4.001 -23.791 13.012 1.00 75.25 111 VAL A N 1
ATOM 853 C CA . VAL A 1 111 ? -3.861 -25.241 12.821 1.00 75.25 111 VAL A CA 1
ATOM 854 C C . VAL A 1 111 ? -5.219 -25.891 12.542 1.00 75.25 111 VAL A C 1
ATOM 856 O O . VAL A 1 111 ? -5.316 -26.764 11.678 1.00 75.25 111 VAL A O 1
ATOM 859 N N . ALA A 1 112 ? -6.276 -25.464 13.241 1.00 76.50 112 ALA A N 1
ATOM 860 C CA . ALA A 1 112 ? -7.637 -25.948 13.014 1.00 76.50 112 ALA A CA 1
ATOM 861 C C . ALA A 1 112 ? -8.176 -25.575 11.620 1.00 76.50 112 ALA A C 1
ATOM 863 O O . ALA A 1 112 ? -8.888 -26.376 11.016 1.00 76.50 112 ALA A O 1
ATOM 864 N N . ALA A 1 113 ? -7.781 -24.413 11.090 1.00 74.31 113 ALA A N 1
ATOM 865 C CA . ALA A 1 113 ? -8.080 -23.965 9.730 1.00 74.31 113 ALA A CA 1
ATOM 866 C C . ALA A 1 113 ? -7.171 -24.597 8.651 1.00 74.31 113 ALA A C 1
ATOM 868 O O . ALA A 1 113 ? -7.294 -24.274 7.473 1.00 74.31 113 ALA A O 1
ATOM 869 N N . GLY A 1 114 ? -6.258 -25.503 9.025 1.00 77.50 114 GLY A N 1
ATOM 870 C CA . GLY A 1 114 ? -5.328 -26.150 8.094 1.00 77.50 114 GLY A CA 1
ATOM 871 C C . GLY A 1 114 ? -4.134 -25.282 7.682 1.00 77.50 114 GLY A C 1
ATOM 872 O O . GLY A 1 114 ? -3.392 -25.662 6.776 1.00 77.50 114 GLY A O 1
ATOM 873 N N . ILE A 1 115 ? -3.919 -24.148 8.351 1.00 72.69 115 ILE A N 1
ATOM 874 C CA . ILE A 1 115 ? -2.791 -23.245 8.119 1.00 72.69 115 ILE A CA 1
ATOM 875 C C . ILE A 1 115 ? -1.599 -23.749 8.938 1.00 72.69 115 ILE A C 1
ATOM 877 O O . ILE A 1 115 ? -1.637 -23.812 10.167 1.00 72.69 115 ILE A O 1
ATOM 881 N N . THR A 1 116 ? -0.531 -24.151 8.247 1.00 64.31 116 THR A N 1
ATOM 882 C CA . THR A 1 116 ? 0.665 -24.750 8.867 1.00 64.31 116 THR A CA 1
ATOM 883 C C . THR A 1 116 ? 1.850 -23.793 8.976 1.00 64.31 116 THR A C 1
ATOM 885 O O . THR A 1 116 ? 2.870 -24.149 9.566 1.00 64.31 116 THR A O 1
ATOM 888 N N . THR A 1 117 ? 1.744 -22.604 8.387 1.00 65.62 117 THR A N 1
ATOM 889 C CA . THR A 1 117 ? 2.740 -21.533 8.474 1.00 65.62 117 THR A CA 1
ATOM 890 C C . THR A 1 117 ? 2.351 -20.543 9.568 1.00 65.62 117 THR A C 1
ATOM 892 O O . THR A 1 117 ? 1.176 -20.366 9.883 1.00 65.62 117 THR A O 1
ATOM 895 N N . ASN A 1 118 ? 3.349 -19.918 10.192 1.00 64.38 118 ASN A N 1
ATOM 896 C CA . ASN A 1 118 ? 3.103 -18.865 11.167 1.00 64.38 118 ASN A CA 1
ATOM 897 C C . ASN A 1 118 ? 2.503 -17.647 10.454 1.00 64.38 118 ASN A C 1
ATOM 899 O O . ASN A 1 118 ? 3.148 -17.088 9.571 1.00 64.38 118 ASN A O 1
ATOM 903 N N . ALA A 1 119 ? 1.285 -17.262 10.831 1.00 69.44 119 ALA A N 1
ATOM 904 C CA . ALA A 1 119 ? 0.601 -16.122 10.238 1.00 69.44 119 ALA A CA 1
ATOM 905 C C . ALA A 1 119 ? 0.896 -14.800 10.963 1.00 69.44 119 ALA A C 1
ATOM 907 O O . ALA A 1 119 ? 0.637 -13.765 10.363 1.00 69.44 119 ALA A O 1
ATOM 908 N N . GLY A 1 120 ? 1.436 -14.837 12.195 1.00 86.38 120 GLY A N 1
ATOM 909 C CA . GLY A 1 120 ? 1.682 -13.669 13.055 1.00 86.38 120 GLY A CA 1
ATOM 910 C C . GLY A 1 120 ? 0.418 -12.844 13.357 1.00 86.38 120 GLY A C 1
ATOM 911 O O . GLY A 1 120 ? -0.420 -12.610 12.491 1.00 86.38 120 GLY A O 1
ATOM 912 N N . ARG A 1 121 ? 0.192 -12.429 14.606 1.00 90.75 121 ARG A N 1
ATOM 913 C CA . ARG A 1 121 ? -1.024 -11.662 14.946 1.00 90.75 121 ARG A CA 1
ATOM 914 C C . ARG A 1 121 ? -0.844 -10.764 16.153 1.00 90.75 121 ARG A C 1
ATOM 916 O O . ARG A 1 121 ? -0.055 -11.053 17.045 1.00 90.75 121 ARG A O 1
ATOM 923 N N . PHE A 1 122 ? -1.667 -9.733 16.250 1.00 93.62 122 PHE A N 1
ATOM 924 C CA . PHE A 1 122 ? -1.791 -8.935 17.460 1.00 93.62 122 PHE A CA 1
ATOM 925 C C . PHE A 1 122 ? -2.688 -9.628 18.484 1.00 93.62 122 PHE A C 1
ATOM 927 O O . PHE A 1 122 ? -3.834 -9.975 18.189 1.00 93.62 122 PHE A O 1
ATOM 934 N N . VAL A 1 123 ? -2.191 -9.789 19.710 1.00 90.75 123 VAL A N 1
ATOM 935 C CA . VAL A 1 123 ? -2.938 -10.383 20.828 1.00 90.75 123 VAL A CA 1
ATOM 936 C C . VAL A 1 123 ? -3.079 -9.390 21.982 1.00 90.75 123 VAL A C 1
ATOM 938 O O . VAL A 1 123 ? -2.130 -8.648 22.254 1.00 90.75 123 VAL A O 1
ATOM 941 N N . PRO A 1 124 ? -4.229 -9.352 22.687 1.00 90.12 124 PRO A N 1
ATOM 942 C CA . PRO A 1 124 ? -4.385 -8.515 23.870 1.00 90.12 124 PRO A CA 1
ATOM 943 C C . PRO A 1 124 ? -3.307 -8.815 24.917 1.00 90.12 124 PRO A C 1
ATOM 945 O O . PRO A 1 124 ? -3.088 -9.964 25.302 1.00 90.12 124 PRO A O 1
ATOM 948 N N . PHE A 1 125 ? -2.662 -7.765 25.406 1.00 85.94 125 PHE A N 1
ATOM 949 C CA . PHE A 1 125 ? -1.584 -7.827 26.378 1.00 85.94 125 PHE A CA 1
ATOM 950 C C . PHE A 1 125 ? -2.027 -7.191 27.695 1.00 85.94 125 PHE A C 1
ATOM 952 O O . PHE A 1 125 ? -2.450 -6.038 27.740 1.00 85.94 125 PHE A O 1
ATOM 959 N N . SER A 1 126 ? -1.945 -7.952 28.787 1.00 72.50 126 SER A N 1
ATOM 960 C CA . SER A 1 126 ? -2.417 -7.524 30.111 1.00 72.50 126 SER A CA 1
ATOM 961 C C . SER A 1 126 ? -1.310 -7.417 31.162 1.00 72.50 126 SER A C 1
ATOM 963 O O . SER A 1 126 ? -1.616 -7.233 32.342 1.00 72.50 126 SER A O 1
ATOM 965 N N . ALA A 1 127 ? -0.039 -7.606 30.793 1.00 63.59 127 ALA A N 1
ATOM 966 C CA . ALA A 1 127 ? 1.048 -7.539 31.765 1.00 63.59 127 ALA A CA 1
ATOM 967 C C . ALA A 1 127 ? 1.388 -6.085 32.133 1.00 63.59 127 ALA A C 1
ATOM 969 O O . ALA A 1 127 ? 1.061 -5.138 31.419 1.00 63.59 127 ALA A O 1
ATOM 970 N N . VAL A 1 128 ? 2.063 -5.912 33.272 1.00 58.00 128 VAL A N 1
ATOM 971 C CA . VAL A 1 128 ? 2.683 -4.635 33.649 1.00 58.00 128 VAL A CA 1
ATOM 972 C C . VAL A 1 128 ? 3.657 -4.246 32.536 1.00 58.00 128 VAL A C 1
ATOM 974 O O . VAL A 1 128 ? 4.443 -5.094 32.120 1.00 58.00 128 VAL A O 1
ATOM 977 N N . LEU A 1 129 ? 3.578 -2.995 32.062 1.00 61.22 129 LEU A N 1
ATOM 978 C CA . LEU A 1 129 ? 4.390 -2.465 30.960 1.00 61.22 129 LEU A CA 1
ATOM 979 C C . LEU A 1 129 ? 5.857 -2.942 31.038 1.00 61.22 129 LEU A C 1
ATOM 981 O O . LEU A 1 129 ? 6.395 -2.993 32.151 1.00 61.22 129 LEU A O 1
ATOM 985 N N . PRO A 1 130 ? 6.531 -3.237 29.905 1.00 53.59 130 PRO A N 1
ATOM 986 C CA . PRO A 1 130 ? 7.788 -3.999 29.833 1.00 53.59 130 PRO A CA 1
ATOM 987 C C . PRO A 1 130 ? 9.029 -3.357 30.464 1.00 53.59 130 PRO A C 1
ATOM 989 O O . PRO A 1 130 ? 10.139 -3.823 30.228 1.00 53.59 130 PRO A O 1
ATOM 992 N N . GLY A 1 131 ? 8.897 -2.346 31.326 1.00 51.94 131 GLY A N 1
ATOM 993 C CA . GLY A 1 131 ? 10.019 -1.799 32.092 1.00 51.94 131 GLY A CA 1
ATOM 994 C C . GLY A 1 131 ? 10.772 -2.832 32.952 1.00 51.94 131 GLY A C 1
ATOM 995 O O . GLY A 1 131 ? 11.762 -2.475 33.581 1.00 51.94 131 GLY A O 1
ATOM 996 N N . ALA A 1 132 ? 10.325 -4.096 33.002 1.00 44.81 132 ALA A N 1
ATOM 997 C CA . ALA A 1 132 ? 10.927 -5.177 33.779 1.00 44.81 132 ALA A CA 1
ATOM 998 C C . ALA A 1 132 ? 11.449 -6.384 32.965 1.00 44.81 132 ALA A C 1
ATOM 1000 O O . ALA A 1 132 ? 12.107 -7.236 33.563 1.00 44.81 132 ALA A O 1
ATOM 1001 N N . ALA A 1 133 ? 11.190 -6.490 31.657 1.00 51.25 133 ALA A N 1
ATOM 1002 C CA . ALA A 1 133 ? 11.587 -7.653 30.853 1.00 51.25 133 ALA A CA 1
ATOM 1003 C C . ALA A 1 133 ? 12.318 -7.206 29.584 1.00 51.25 133 ALA A C 1
ATOM 1005 O O . ALA A 1 133 ? 11.760 -7.249 28.500 1.00 51.25 133 ALA A O 1
ATOM 1006 N N . GLN A 1 134 ? 13.558 -6.743 29.750 1.00 63.78 134 GLN A N 1
ATOM 1007 C CA . GLN A 1 134 ? 14.466 -6.530 28.626 1.00 63.78 134 GLN A CA 1
ATOM 1008 C C . GLN A 1 134 ? 15.159 -7.848 28.279 1.00 63.78 134 GLN A C 1
ATOM 1010 O O . GLN A 1 134 ? 15.727 -8.514 29.157 1.00 63.78 134 GLN A O 1
ATOM 1015 N N . ASN A 1 135 ? 15.146 -8.204 27.001 1.00 69.56 135 ASN A N 1
ATOM 1016 C CA . ASN A 1 135 ? 16.041 -9.198 26.442 1.00 69.56 135 ASN A CA 1
ATOM 1017 C C . ASN A 1 135 ? 17.500 -8.751 26.658 1.00 69.56 135 ASN A C 1
ATOM 1019 O O . ASN A 1 135 ? 17.840 -7.565 26.653 1.00 69.56 135 ASN A O 1
ATOM 1023 N N . VAL A 1 136 ? 18.407 -9.704 26.891 1.00 66.06 136 VAL A N 1
ATOM 1024 C CA . VAL A 1 136 ? 19.824 -9.380 27.124 1.00 66.06 136 VAL A CA 1
ATOM 1025 C C . VAL A 1 136 ? 20.411 -8.760 25.854 1.00 66.06 136 VAL A C 1
ATOM 1027 O O . VAL A 1 136 ? 20.576 -9.454 24.857 1.00 66.06 136 VAL A O 1
ATOM 1030 N N . GLY A 1 137 ? 20.761 -7.471 25.914 1.00 71.44 137 GLY A N 1
ATOM 1031 C CA . GLY A 1 137 ? 21.279 -6.711 24.771 1.00 71.44 137 GLY A CA 1
ATOM 1032 C C . GLY A 1 137 ? 20.220 -5.925 23.988 1.00 71.44 137 GLY A C 1
ATOM 1033 O O . GLY A 1 137 ? 20.577 -5.288 23.001 1.00 71.44 137 GLY A O 1
ATOM 1034 N N . GLY A 1 138 ? 18.955 -5.941 24.423 1.00 82.00 138 GLY A N 1
ATOM 1035 C CA . GLY A 1 138 ? 17.890 -5.135 23.835 1.00 82.00 138 GLY A CA 1
ATOM 1036 C C . GLY A 1 138 ? 17.942 -3.665 24.241 1.00 82.00 138 GLY A C 1
ATOM 1037 O O . GLY A 1 138 ? 18.302 -3.319 25.370 1.00 82.00 138 GLY A O 1
ATOM 1038 N N . THR A 1 139 ? 17.573 -2.794 23.304 1.00 88.19 139 THR A N 1
ATOM 1039 C CA . THR A 1 139 ? 17.329 -1.371 23.556 1.00 88.19 139 THR A CA 1
ATOM 1040 C C . THR A 1 139 ? 15.830 -1.134 23.610 1.00 88.19 139 THR A C 1
ATOM 1042 O O . THR A 1 139 ? 15.097 -1.525 22.704 1.00 88.19 139 THR A O 1
ATOM 1045 N N . LEU A 1 140 ? 15.381 -0.489 24.686 1.00 90.38 140 LEU A N 1
ATOM 1046 C CA . LEU A 1 140 ? 13.975 -0.189 24.919 1.00 90.38 140 LEU A CA 1
ATOM 1047 C C . LEU A 1 140 ? 13.667 1.251 24.515 1.00 90.38 140 LEU A C 1
ATOM 1049 O O . LEU A 1 140 ? 14.320 2.180 24.994 1.00 90.38 140 LEU A O 1
ATOM 1053 N N . TYR A 1 141 ? 12.636 1.425 23.700 1.00 91.50 141 TYR A N 1
ATOM 1054 C CA . TYR A 1 141 ? 12.083 2.711 23.301 1.00 91.50 141 TYR A CA 1
ATOM 1055 C C . TYR A 1 141 ? 10.642 2.794 23.792 1.00 91.50 141 TYR A C 1
ATOM 1057 O O . TYR A 1 141 ? 9.863 1.859 23.619 1.00 91.50 141 TYR A O 1
ATOM 1065 N N . THR A 1 142 ? 10.285 3.891 24.454 1.00 91.44 142 THR A N 1
ATOM 1066 C CA . THR A 1 142 ? 9.000 3.997 25.162 1.00 91.44 142 THR A CA 1
ATOM 1067 C C . THR A 1 142 ? 8.299 5.320 24.898 1.00 91.44 142 THR A C 1
ATOM 1069 O O . THR A 1 142 ? 8.939 6.364 24.815 1.00 91.44 142 THR A O 1
ATOM 1072 N N . SER A 1 143 ? 6.976 5.284 24.837 1.00 90.19 143 SER A N 1
ATOM 1073 C CA . SER A 1 143 ? 6.081 6.433 24.965 1.00 90.19 143 SER A CA 1
ATOM 1074 C C . SER A 1 143 ? 4.943 6.079 25.933 1.00 90.19 143 SER A C 1
ATOM 1076 O O . SER A 1 143 ? 4.972 5.034 26.586 1.00 90.19 143 SER A O 1
ATOM 1078 N N . ALA A 1 144 ? 3.942 6.952 26.071 1.00 87.88 144 ALA A N 1
ATOM 1079 C CA . ALA A 1 144 ? 2.776 6.669 26.910 1.00 87.88 144 ALA A CA 1
ATOM 1080 C C . ALA A 1 144 ? 1.930 5.490 26.386 1.00 87.88 144 ALA A C 1
ATOM 1082 O O . ALA A 1 144 ? 1.296 4.798 27.181 1.00 87.88 144 ALA A O 1
ATOM 1083 N N . ASP A 1 145 ? 1.956 5.255 25.073 1.00 89.88 145 ASP A N 1
ATOM 1084 C CA . ASP A 1 145 ? 1.035 4.367 24.355 1.00 89.88 145 ASP A CA 1
ATOM 1085 C C . ASP A 1 145 ? 1.762 3.269 23.551 1.00 89.88 145 ASP A C 1
ATOM 1087 O O . ASP A 1 145 ? 1.134 2.445 22.882 1.00 89.88 145 ASP A O 1
ATOM 1091 N N . MET A 1 146 ? 3.097 3.231 23.612 1.00 91.19 146 MET A N 1
ATOM 1092 C CA . MET A 1 146 ? 3.921 2.272 22.882 1.00 91.19 146 MET A CA 1
ATOM 1093 C C . MET A 1 146 ? 5.212 1.937 23.625 1.00 91.19 146 MET A C 1
ATOM 1095 O O . MET A 1 146 ? 5.834 2.785 24.264 1.00 91.19 146 MET A O 1
ATOM 1099 N N . VAL A 1 147 ? 5.636 0.687 23.496 1.00 91.00 147 VAL A N 1
ATOM 1100 C CA . VAL A 1 147 ? 6.936 0.183 23.908 1.00 91.00 147 VAL A CA 1
ATOM 1101 C C . VAL A 1 147 ? 7.472 -0.704 22.790 1.00 91.00 147 VAL A C 1
ATOM 1103 O O . VAL A 1 147 ? 6.819 -1.667 22.394 1.00 91.00 147 VAL A O 1
ATOM 1106 N N . VAL A 1 148 ? 8.660 -0.372 22.298 1.00 90.88 148 VAL A N 1
ATOM 1107 C CA . VAL A 1 148 ? 9.380 -1.150 21.289 1.00 90.88 148 VAL A CA 1
ATOM 1108 C C . VAL A 1 148 ? 10.694 -1.605 21.895 1.00 90.88 148 VAL A C 1
ATOM 1110 O O . VAL A 1 148 ? 11.468 -0.786 22.396 1.00 90.88 148 VAL A O 1
ATOM 1113 N N . GLU A 1 149 ? 10.953 -2.904 21.860 1.00 88.56 149 GLU A N 1
ATOM 1114 C CA . GLU A 1 149 ? 12.269 -3.450 22.163 1.00 88.56 149 GLU A CA 1
ATOM 1115 C C . GLU A 1 149 ? 12.931 -3.940 20.877 1.00 88.56 149 GLU A C 1
ATOM 1117 O O . GLU A 1 149 ? 12.330 -4.679 20.100 1.00 88.56 149 GLU A O 1
ATOM 1122 N N . MET A 1 150 ? 14.183 -3.532 20.670 1.00 86.81 150 MET A N 1
ATOM 1123 C CA . MET A 1 150 ? 14.988 -3.940 19.522 1.00 86.81 150 MET A CA 1
ATOM 1124 C C . MET A 1 150 ? 16.289 -4.590 19.972 1.00 86.81 150 MET A C 1
ATOM 1126 O O . MET A 1 150 ? 16.995 -4.039 20.822 1.00 86.81 150 MET A O 1
ATOM 1130 N N . TRP A 1 151 ? 16.648 -5.722 19.369 1.00 85.56 151 TRP A N 1
ATOM 1131 C CA . TRP A 1 151 ? 17.956 -6.346 19.575 1.00 85.56 151 TRP A CA 1
ATOM 1132 C C . TRP A 1 151 ? 18.463 -7.055 18.320 1.00 85.56 151 TRP A C 1
ATOM 1134 O O . TRP A 1 151 ? 17.697 -7.603 17.525 1.00 85.56 151 TRP A O 1
ATOM 1144 N N . GLU A 1 152 ? 19.783 -7.085 18.175 1.00 80.44 152 GLU A N 1
ATOM 1145 C CA . GLU A 1 152 ? 20.452 -7.838 17.119 1.00 80.44 152 GLU A CA 1
ATOM 1146 C C . GLU A 1 152 ? 20.678 -9.289 17.563 1.00 80.44 152 GLU A C 1
ATOM 1148 O O . GLU A 1 152 ? 21.192 -9.567 18.652 1.00 80.44 152 GLU A O 1
ATOM 1153 N N . ASN A 1 153 ? 20.320 -10.242 16.704 1.00 70.81 153 ASN A N 1
ATOM 1154 C CA . ASN A 1 153 ? 20.738 -11.635 16.850 1.00 70.81 153 ASN A CA 1
ATOM 1155 C C . ASN A 1 153 ? 22.142 -11.812 16.226 1.00 70.81 153 ASN A C 1
ATOM 1157 O O . ASN A 1 153 ? 22.436 -11.154 15.228 1.00 70.81 153 ASN A O 1
ATOM 1161 N N . PRO A 1 154 ? 23.013 -12.716 16.724 1.00 63.34 154 PRO A N 1
ATOM 1162 C CA . PRO A 1 154 ? 24.306 -13.055 16.108 1.00 63.34 154 PRO A CA 1
ATOM 1163 C C . PRO A 1 154 ? 24.304 -13.362 14.595 1.00 63.34 154 PRO A C 1
ATOM 1165 O O . PRO A 1 154 ? 25.376 -13.392 13.998 1.00 63.34 154 PRO A O 1
ATOM 1168 N N . ALA A 1 155 ? 23.141 -13.573 13.969 1.00 66.38 155 ALA A N 1
ATOM 1169 C CA . ALA A 1 155 ? 22.969 -13.671 12.517 1.00 66.38 155 ALA A CA 1
ATOM 1170 C C . ALA A 1 155 ? 22.704 -12.320 11.800 1.00 66.38 155 ALA A C 1
ATOM 1172 O O . ALA A 1 155 ? 22.237 -12.332 10.666 1.00 66.38 155 ALA A O 1
ATOM 1173 N N . THR A 1 156 ? 22.951 -11.169 12.443 1.00 59.06 156 THR A N 1
ATOM 1174 C CA . THR A 1 156 ? 22.675 -9.804 11.926 1.00 59.06 156 THR A CA 1
ATOM 1175 C C . THR A 1 156 ? 21.208 -9.531 11.566 1.00 59.06 156 THR A C 1
ATOM 1177 O O . THR A 1 156 ? 20.908 -8.624 10.800 1.00 59.06 156 THR A O 1
ATOM 1180 N N . VAL A 1 157 ? 20.280 -10.301 12.141 1.00 67.56 157 VAL A N 1
ATOM 1181 C CA . VAL A 1 157 ? 18.834 -10.090 11.996 1.00 67.56 157 VAL A CA 1
ATOM 1182 C C . VAL A 1 157 ? 18.330 -9.305 13.202 1.00 67.56 157 VAL A C 1
ATOM 1184 O O . VAL A 1 157 ? 18.578 -9.701 14.349 1.00 67.56 157 VAL A O 1
ATOM 1187 N N . TRP A 1 158 ? 17.632 -8.203 12.938 1.00 76.81 158 TRP A N 1
ATOM 1188 C CA . TRP A 1 158 ? 16.923 -7.432 13.953 1.00 76.81 158 TRP A CA 1
ATOM 1189 C C . TRP A 1 158 ? 15.697 -8.202 14.428 1.00 76.81 158 TRP A C 1
ATOM 1191 O O . TRP A 1 158 ? 14.947 -8.753 13.628 1.00 76.81 158 TRP A O 1
ATOM 1201 N N . ASN A 1 159 ? 15.490 -8.236 15.737 1.00 83.81 159 ASN A N 1
ATOM 1202 C CA . ASN A 1 159 ? 14.222 -8.654 16.314 1.00 83.81 159 ASN A CA 1
ATOM 1203 C C . ASN A 1 159 ? 13.553 -7.432 16.923 1.00 83.81 159 ASN A C 1
ATOM 1205 O O . ASN A 1 159 ? 14.228 -6.569 17.495 1.00 83.81 159 ASN A O 1
ATOM 1209 N N . VAL A 1 160 ? 12.235 -7.385 16.779 1.00 87.75 160 VAL A N 1
ATOM 1210 C CA . VAL A 1 160 ? 11.398 -6.285 17.237 1.00 87.75 160 VAL A CA 1
ATOM 1211 C C . VAL A 1 160 ? 10.250 -6.876 18.036 1.00 87.75 160 VAL A C 1
ATOM 1213 O O . VAL A 1 160 ? 9.402 -7.568 17.471 1.00 87.75 160 VAL A O 1
ATOM 1216 N N . ASP A 1 161 ? 10.209 -6.564 19.327 1.00 88.38 161 ASP A N 1
ATOM 1217 C CA . ASP A 1 161 ? 9.028 -6.798 20.151 1.00 88.38 161 ASP A CA 1
ATOM 1218 C C . ASP A 1 161 ? 8.247 -5.486 20.250 1.00 88.38 161 ASP A C 1
ATOM 1220 O O . ASP A 1 161 ? 8.732 -4.486 20.790 1.00 88.38 161 ASP A O 1
ATOM 1224 N N . LEU A 1 162 ? 7.028 -5.490 19.709 1.00 90.62 162 LEU A N 1
ATOM 1225 C CA . LEU A 1 162 ? 6.129 -4.341 19.706 1.00 90.62 162 LEU A CA 1
ATOM 1226 C C . LEU A 1 162 ? 4.989 -4.556 20.700 1.00 90.62 162 LEU A C 1
ATOM 1228 O O . LEU A 1 162 ? 4.193 -5.484 20.552 1.00 90.62 162 LEU A O 1
ATOM 1232 N N . TYR A 1 163 ? 4.877 -3.638 21.657 1.00 91.38 163 TYR A N 1
ATOM 1233 C CA . TYR A 1 163 ? 3.752 -3.518 22.577 1.00 91.38 163 TYR A CA 1
ATOM 1234 C C . TYR A 1 163 ? 3.125 -2.142 22.404 1.00 91.38 163 TYR A C 1
ATOM 1236 O O . TYR A 1 163 ? 3.793 -1.125 22.576 1.00 91.38 163 TYR A O 1
ATOM 1244 N N . THR A 1 164 ? 1.840 -2.062 22.089 1.00 92.62 164 THR A N 1
ATOM 1245 C CA . THR A 1 164 ? 1.205 -0.764 21.839 1.00 92.62 164 THR A CA 1
ATOM 1246 C C . THR A 1 164 ? -0.283 -0.784 22.156 1.00 92.62 164 THR A C 1
ATOM 1248 O O . THR A 1 164 ? -0.903 -1.846 22.232 1.00 92.62 164 THR A O 1
ATOM 1251 N N . THR A 1 165 ? -0.865 0.383 22.413 1.00 92.81 165 THR A N 1
ATOM 1252 C CA . THR A 1 165 ? -2.302 0.509 22.637 1.00 92.81 165 THR A CA 1
ATOM 1253 C C . THR A 1 165 ? -3.082 0.298 21.345 1.00 92.81 165 THR A C 1
ATOM 1255 O O . THR A 1 165 ? -2.620 0.596 20.243 1.00 92.81 165 THR A O 1
ATOM 1258 N N . GLY A 1 166 ? -4.330 -0.152 21.481 1.00 93.88 166 GLY A N 1
ATOM 1259 C CA . GLY A 1 166 ? -5.237 -0.243 20.340 1.00 93.88 166 GLY A CA 1
ATOM 1260 C C . GLY A 1 166 ? -5.504 1.108 19.666 1.00 93.88 166 GLY A C 1
ATOM 1261 O O . GLY A 1 166 ? -5.866 1.125 18.496 1.00 93.88 166 GLY A O 1
ATOM 1262 N N . LYS A 1 167 ? -5.278 2.237 20.361 1.00 94.88 167 LYS A N 1
ATOM 1263 C CA . LYS A 1 167 ? -5.362 3.585 19.773 1.00 94.88 167 LYS A CA 1
ATOM 1264 C C . LYS A 1 167 ? -4.371 3.763 18.632 1.00 94.88 167 LYS A C 1
ATOM 1266 O O . LYS A 1 167 ? -4.785 4.135 17.540 1.00 94.88 167 LYS A O 1
ATOM 1271 N N . ILE A 1 168 ? -3.091 3.473 18.882 1.00 95.31 168 ILE A N 1
ATOM 1272 C CA . ILE A 1 168 ? -2.052 3.605 17.857 1.00 95.31 168 ILE A CA 1
ATOM 1273 C C . ILE A 1 168 ? -2.320 2.633 16.715 1.00 95.31 168 ILE A C 1
ATOM 1275 O O . ILE A 1 168 ? -2.255 3.038 15.563 1.00 95.31 168 ILE A O 1
ATOM 1279 N N . LEU A 1 169 ? -2.667 1.379 17.016 1.00 96.38 169 LEU A N 1
ATOM 1280 C CA . LEU A 1 169 ? -2.916 0.388 15.968 1.00 96.38 169 LEU A CA 1
ATOM 1281 C C . LEU A 1 169 ? -4.104 0.780 15.083 1.00 96.38 169 LEU A C 1
ATOM 1283 O O . LEU A 1 169 ? -3.994 0.695 13.865 1.00 96.38 169 LEU A O 1
ATOM 1287 N N . ASN A 1 170 ? -5.201 1.284 15.656 1.00 96.50 170 ASN A N 1
ATOM 1288 C CA . ASN A 1 170 ? -6.323 1.793 14.866 1.00 96.50 170 ASN A CA 1
ATOM 1289 C C . ASN A 1 170 ? -5.930 3.016 14.022 1.00 96.50 170 ASN A C 1
ATOM 1291 O O . ASN A 1 170 ? -6.259 3.046 12.843 1.00 96.50 170 ASN A O 1
ATOM 1295 N N . TRP A 1 171 ? -5.218 3.996 14.591 1.00 96.19 171 TRP A N 1
ATOM 1296 C CA . TRP A 1 171 ? -4.730 5.164 13.841 1.00 96.19 171 TRP A CA 1
ATOM 1297 C C . TRP A 1 171 ? -3.784 4.779 12.696 1.00 96.19 171 TRP A C 1
ATOM 1299 O O . TRP A 1 171 ? -3.823 5.378 11.621 1.00 96.19 171 TRP A O 1
ATOM 1309 N N . ALA A 1 172 ? -2.928 3.787 12.936 1.00 95.56 172 ALA A N 1
ATOM 1310 C CA . ALA A 1 172 ? -1.901 3.377 11.998 1.00 95.56 172 ALA A CA 1
ATOM 1311 C C . ALA A 1 172 ? -2.427 2.448 10.904 1.00 95.56 172 ALA A C 1
ATOM 1313 O O . ALA A 1 172 ? -1.909 2.531 9.805 1.00 95.56 172 ALA A O 1
ATOM 1314 N N . THR A 1 173 ? -3.401 1.569 11.178 1.00 96.00 173 THR A N 1
ATOM 1315 C CA . THR A 1 173 ? -3.738 0.444 10.274 1.00 96.00 173 THR A CA 1
ATOM 1316 C C . THR A 1 173 ? -5.184 0.393 9.791 1.00 96.00 173 THR A C 1
ATOM 1318 O O . THR A 1 173 ? -5.458 -0.330 8.842 1.00 96.00 173 THR A O 1
ATOM 1321 N N . ALA A 1 174 ? -6.122 1.127 10.401 1.00 95.62 174 ALA A N 1
ATOM 1322 C CA . ALA A 1 174 ? -7.520 1.046 9.982 1.00 95.62 174 ALA A CA 1
ATOM 1323 C C . ALA A 1 174 ? -7.728 1.728 8.623 1.00 95.62 174 ALA A C 1
ATOM 1325 O O . ALA A 1 174 ? -7.374 2.899 8.471 1.00 95.62 174 ALA A O 1
ATOM 1326 N N . SER A 1 175 ? -8.357 1.029 7.678 1.00 94.00 175 SER A N 1
ATOM 1327 C CA . SER A 1 175 ? -8.868 1.617 6.435 1.00 94.00 175 SER A CA 1
ATOM 1328 C C . SER A 1 175 ? -10.306 2.122 6.582 1.00 94.00 175 SER A C 1
ATOM 1330 O O . SER A 1 175 ? -11.003 1.803 7.557 1.00 94.00 175 SER A O 1
ATOM 1332 N N . LYS A 1 176 ? -10.784 2.908 5.609 1.00 91.75 176 LYS A N 1
ATOM 1333 C CA . LYS A 1 176 ? -12.196 3.339 5.559 1.00 91.75 176 LYS A CA 1
ATOM 1334 C C . LYS A 1 176 ? -13.135 2.122 5.486 1.00 91.75 176 LYS A C 1
ATOM 1336 O O . LYS A 1 176 ? -14.128 2.068 6.217 1.00 91.75 176 LYS A O 1
ATOM 1341 N N . LEU A 1 177 ? -12.769 1.114 4.691 1.00 91.25 177 LEU A N 1
ATOM 1342 C CA . LEU A 1 177 ? -13.515 -0.133 4.521 1.00 91.25 177 LEU A CA 1
ATOM 1343 C C . LEU A 1 177 ? -13.545 -0.970 5.804 1.00 91.25 177 LEU A C 1
ATOM 1345 O O . LEU A 1 177 ? -14.593 -1.508 6.161 1.00 91.25 177 LEU A O 1
ATOM 1349 N N . ASP A 1 178 ? -12.433 -1.046 6.541 1.00 94.88 178 ASP A N 1
ATOM 1350 C CA . ASP A 1 178 ? -12.401 -1.738 7.833 1.00 94.88 178 ASP A CA 1
ATOM 1351 C C . ASP A 1 178 ? -13.381 -1.114 8.832 1.00 94.88 178 ASP A C 1
ATOM 1353 O O . ASP A 1 178 ? -14.082 -1.822 9.565 1.00 94.88 178 ASP A O 1
ATOM 1357 N N . VAL A 1 179 ? -13.466 0.220 8.858 1.00 94.06 179 VAL A N 1
ATOM 1358 C CA . VAL A 1 179 ? -14.418 0.944 9.710 1.00 94.06 179 VAL A CA 1
ATOM 1359 C C . VAL A 1 179 ? -15.857 0.665 9.280 1.00 94.06 179 VAL A C 1
ATOM 1361 O O . VAL A 1 179 ? -16.701 0.387 10.140 1.00 94.06 179 VAL A O 1
ATOM 1364 N N . GLU A 1 180 ? -16.142 0.680 7.978 1.00 92.69 180 GLU A N 1
ATOM 1365 C CA . GLU A 1 180 ? -17.467 0.359 7.448 1.00 92.69 180 GLU A CA 1
ATOM 1366 C C . GLU A 1 180 ? -17.889 -1.076 7.795 1.00 92.69 180 GLU A C 1
ATOM 1368 O O . GLU A 1 180 ? -18.941 -1.279 8.413 1.00 92.69 180 GLU A O 1
ATOM 1373 N N . LYS A 1 181 ? -17.042 -2.072 7.503 1.00 93.69 181 LYS A N 1
ATOM 1374 C CA . LYS A 1 181 ? -17.294 -3.481 7.844 1.00 93.69 181 LYS A CA 1
ATOM 1375 C C . LYS A 1 181 ? -17.468 -3.651 9.350 1.00 93.69 181 LYS A C 1
ATOM 1377 O O . LYS A 1 181 ? -18.405 -4.317 9.798 1.00 93.69 181 LYS A O 1
ATOM 1382 N N . LYS A 1 182 ? -16.649 -2.983 10.172 1.00 93.62 182 LYS A N 1
ATOM 1383 C CA . LYS A 1 182 ? -16.822 -2.993 11.634 1.00 93.62 182 LYS A CA 1
ATOM 1384 C C . LYS A 1 182 ? -18.215 -2.521 12.051 1.00 93.62 182 LYS A C 1
ATOM 1386 O O . LYS A 1 182 ? -18.830 -3.138 12.921 1.00 93.62 182 LYS A O 1
ATOM 1391 N N . ILE A 1 183 ? -18.709 -1.439 11.454 1.00 93.12 183 ILE A N 1
ATOM 1392 C CA . ILE A 1 183 ? -20.028 -0.878 11.767 1.00 93.12 183 ILE A CA 1
ATOM 1393 C C . ILE A 1 183 ? -21.144 -1.815 11.290 1.00 93.12 183 ILE A C 1
ATOM 1395 O O . ILE A 1 183 ? -22.082 -2.085 12.045 1.00 93.12 183 ILE A O 1
ATOM 1399 N N . LEU A 1 184 ? -21.062 -2.317 10.057 1.00 93.12 184 LEU A N 1
ATOM 1400 C CA . LEU A 1 184 ? -22.134 -3.094 9.435 1.00 93.12 184 LEU A CA 1
ATOM 1401 C C . LEU A 1 184 ? -22.228 -4.516 9.989 1.00 93.12 184 LEU A C 1
ATOM 1403 O O . LEU A 1 184 ? -23.306 -4.927 10.425 1.00 93.12 184 LEU A O 1
ATOM 1407 N N . THR A 1 185 ? -21.113 -5.244 10.010 1.00 93.44 185 THR A N 1
ATOM 1408 C CA . THR A 1 185 ? -21.073 -6.689 10.284 1.00 93.44 185 THR A CA 1
ATOM 1409 C C . THR A 1 185 ? -20.365 -7.043 11.588 1.00 93.44 185 THR A C 1
ATOM 1411 O O . THR A 1 185 ? -20.470 -8.181 12.035 1.00 93.44 185 THR A O 1
ATOM 1414 N N . GLY A 1 186 ? -19.671 -6.095 12.223 1.00 92.06 186 GLY A N 1
ATOM 1415 C CA . GLY A 1 186 ? -18.739 -6.383 13.319 1.00 92.06 186 GLY A CA 1
ATOM 1416 C C . GLY A 1 186 ? -17.300 -6.624 12.841 1.00 92.06 186 GLY A C 1
ATOM 1417 O O . GLY A 1 186 ? -16.425 -6.907 13.667 1.00 92.06 186 GLY A O 1
ATOM 1418 N N . GLY A 1 187 ? -17.050 -6.459 11.537 1.00 92.69 187 GLY A N 1
ATOM 1419 C CA . GLY A 1 187 ? -15.745 -6.570 10.890 1.00 92.69 187 GLY A CA 1
ATOM 1420 C C . GLY A 1 187 ? -15.571 -7.874 10.123 1.00 92.69 187 GLY A C 1
ATOM 1421 O O . GLY A 1 187 ? -16.341 -8.825 10.290 1.00 92.69 187 GLY A O 1
ATOM 1422 N N . LYS A 1 188 ? -14.511 -7.937 9.313 1.00 92.44 188 LYS A N 1
ATOM 1423 C CA . LYS A 1 188 ? -14.109 -9.164 8.621 1.00 92.44 188 LYS A CA 1
ATOM 1424 C C . LYS A 1 188 ? -13.505 -10.151 9.619 1.00 92.44 188 LYS A C 1
ATOM 1426 O O . LYS A 1 188 ? -12.316 -10.092 9.933 1.00 92.44 188 LYS A O 1
ATOM 1431 N N . TYR A 1 189 ? -14.359 -11.006 10.174 1.00 91.44 189 TYR A N 1
ATOM 1432 C CA . TYR A 1 189 ? -14.023 -11.937 11.248 1.00 91.44 189 TYR A CA 1
ATOM 1433 C C . TYR A 1 189 ? -14.074 -13.389 10.768 1.00 91.44 189 TYR A C 1
ATOM 1435 O O . TYR A 1 189 ? -15.100 -13.846 10.270 1.00 91.44 189 TYR A O 1
ATOM 1443 N N . ASP A 1 190 ? -12.980 -14.121 10.968 1.00 88.38 190 ASP A N 1
ATOM 1444 C CA . ASP A 1 190 ? -12.909 -15.564 10.747 1.00 88.38 190 ASP A CA 1
ATOM 1445 C C . ASP A 1 190 ? -13.196 -16.291 12.067 1.00 88.38 190 ASP A C 1
ATOM 1447 O O . ASP A 1 190 ? -12.389 -16.270 13.001 1.00 88.38 190 ASP A O 1
ATOM 1451 N N . GLU A 1 191 ? -14.356 -16.947 12.143 1.00 85.44 191 GLU A N 1
ATOM 1452 C CA . GLU A 1 191 ? -14.783 -17.700 13.328 1.00 85.44 191 GLU A CA 1
ATOM 1453 C C . GLU A 1 191 ? -13.917 -18.936 13.610 1.00 85.44 191 GLU A C 1
ATOM 1455 O O . GLU A 1 191 ? -13.783 -19.331 14.766 1.00 85.44 191 GLU A O 1
ATOM 1460 N N . THR A 1 192 ? -13.318 -19.550 12.585 1.00 83.25 192 THR A N 1
ATOM 1461 C CA . THR A 1 192 ? -12.476 -20.749 12.744 1.00 83.25 192 THR A CA 1
ATOM 1462 C C . THR A 1 192 ? -11.117 -20.379 13.327 1.00 83.25 192 THR A C 1
ATOM 1464 O O . THR A 1 192 ? -10.582 -21.082 14.188 1.00 83.25 192 THR A O 1
ATOM 1467 N N . ARG A 1 193 ? -10.555 -19.262 12.858 1.00 83.19 193 ARG A N 1
ATOM 1468 C CA . ARG A 1 193 ? -9.246 -18.751 13.288 1.00 83.19 193 ARG A CA 1
ATOM 1469 C C . ARG A 1 193 ? -9.326 -17.826 14.504 1.00 83.19 193 ARG A C 1
ATOM 1471 O O . ARG A 1 193 ? -8.289 -17.542 15.106 1.00 83.19 193 ARG A O 1
ATOM 1478 N N . GLU A 1 194 ? -10.534 -17.376 14.840 1.00 86.19 194 GLU A N 1
ATOM 1479 C CA . GLU A 1 194 ? -10.873 -16.394 15.874 1.00 86.19 194 GLU A CA 1
ATOM 1480 C C . GLU A 1 194 ? -10.181 -15.026 15.701 1.00 86.19 194 GLU A C 1
ATOM 1482 O O . GLU A 1 194 ? -9.801 -14.378 16.686 1.00 86.19 194 GLU A O 1
ATOM 1487 N N . VAL A 1 195 ? -10.038 -14.564 14.453 1.00 89.12 195 VAL A N 1
ATOM 1488 C CA . VAL A 1 195 ? -9.324 -13.317 14.115 1.00 89.12 195 VAL A CA 1
ATOM 1489 C C . VAL A 1 195 ? -10.154 -12.348 13.297 1.00 89.12 195 VAL A C 1
ATOM 1491 O O . VAL A 1 195 ? -10.917 -12.754 12.424 1.00 89.12 195 VAL A O 1
ATOM 1494 N N . TRP A 1 196 ? -9.939 -11.056 13.532 1.00 93.00 196 TRP A N 1
ATOM 1495 C CA . TRP A 1 196 ? -10.238 -10.042 12.524 1.00 93.00 196 TRP A CA 1
ATOM 1496 C C . TRP A 1 196 ? -9.081 -9.914 11.537 1.00 93.00 196 TRP A C 1
ATOM 1498 O O . TRP A 1 196 ? -7.919 -10.035 11.932 1.00 93.00 196 TRP A O 1
ATOM 1508 N N . THR A 1 197 ? -9.419 -9.644 10.279 1.00 93.44 197 THR A N 1
ATOM 1509 C CA . THR A 1 197 ? -8.465 -9.372 9.198 1.00 93.44 197 THR A CA 1
ATOM 1510 C C . THR A 1 197 ? -8.644 -7.930 8.743 1.00 93.44 197 THR A C 1
ATOM 1512 O O . THR A 1 197 ? -9.733 -7.578 8.299 1.00 93.44 197 THR A O 1
ATOM 1515 N N . SER A 1 198 ? -7.606 -7.108 8.897 1.00 94.62 198 SER A N 1
ATOM 1516 C CA . SER A 1 198 ? -7.566 -5.734 8.377 1.00 94.62 198 SER A CA 1
ATOM 1517 C C . SER A 1 198 ? -7.210 -5.714 6.892 1.00 94.62 198 SER A C 1
ATOM 1519 O O . SER A 1 198 ? -6.399 -6.532 6.451 1.00 94.62 198 SER A O 1
ATOM 1521 N N . GLU A 1 199 ? -7.826 -4.791 6.151 1.00 92.62 199 GLU A N 1
ATOM 1522 C CA . GLU A 1 199 ? -7.683 -4.624 4.698 1.00 92.62 199 GLU A CA 1
ATOM 1523 C C . GLU A 1 199 ? -7.377 -3.155 4.357 1.00 92.62 199 GLU A C 1
ATOM 1525 O O . GLU A 1 199 ? -8.256 -2.386 3.963 1.00 92.62 199 GLU A O 1
ATOM 1530 N N . ALA A 1 200 ? -6.126 -2.744 4.537 1.00 91.50 200 ALA A N 1
ATOM 1531 C CA . ALA A 1 200 ? -5.609 -1.442 4.140 1.00 91.50 200 ALA A CA 1
ATOM 1532 C C . ALA A 1 200 ? -4.536 -1.616 3.065 1.00 91.50 200 ALA A C 1
ATOM 1534 O O . ALA A 1 200 ? -3.654 -2.469 3.188 1.00 91.50 200 ALA A O 1
ATOM 1535 N N . ARG A 1 201 ? -4.592 -0.773 2.029 1.00 85.50 201 ARG A N 1
ATOM 1536 C CA . ARG A 1 201 ? -3.621 -0.778 0.920 1.00 85.50 201 ARG A CA 1
ATOM 1537 C C . ARG A 1 201 ? -2.499 0.244 1.079 1.00 85.50 201 ARG A C 1
ATOM 1539 O O . ARG A 1 201 ? -1.647 0.341 0.205 1.00 85.50 201 ARG A O 1
ATOM 1546 N N . GLY A 1 202 ? -2.513 1.015 2.165 1.00 87.56 202 GLY A N 1
ATOM 1547 C CA . GLY A 1 202 ? -1.604 2.139 2.351 1.00 87.56 202 GLY A CA 1
ATOM 1548 C C . GLY A 1 202 ? -2.041 3.360 1.547 1.00 87.56 202 GLY A C 1
ATOM 1549 O O . GLY A 1 202 ? -3.172 3.822 1.695 1.00 87.56 202 GLY A O 1
ATOM 1550 N N . CYS A 1 203 ? -1.134 3.896 0.733 1.00 81.75 203 CYS A N 1
ATOM 1551 C CA . CYS A 1 203 ? -1.352 5.073 -0.103 1.00 81.75 203 CYS A CA 1
ATOM 1552 C C . CYS A 1 203 ? -1.304 4.667 -1.578 1.00 81.75 203 CYS A C 1
ATOM 1554 O O . CYS A 1 203 ? -0.226 4.380 -2.095 1.00 81.75 203 CYS A O 1
ATOM 1556 N N . ALA A 1 204 ? -2.462 4.574 -2.242 1.00 76.25 204 ALA A N 1
ATOM 1557 C CA . ALA A 1 204 ? -2.554 4.158 -3.647 1.00 76.25 204 ALA A CA 1
ATOM 1558 C C . ALA A 1 204 ? -1.793 2.845 -3.975 1.00 76.25 204 ALA A C 1
ATOM 1560 O O . ALA A 1 204 ? -1.214 2.689 -5.048 1.00 76.25 204 ALA A O 1
ATOM 1561 N N . GLY A 1 205 ? -1.768 1.896 -3.028 1.00 76.12 205 GLY A N 1
ATOM 1562 C CA . GLY A 1 205 ? -1.066 0.609 -3.156 1.00 76.12 205 GLY A CA 1
ATOM 1563 C C . GLY A 1 205 ? 0.406 0.606 -2.718 1.00 76.12 205 GLY A C 1
ATOM 1564 O O . GLY A 1 205 ? 1.016 -0.460 -2.689 1.00 76.12 205 GLY A O 1
ATOM 1565 N N . TYR A 1 206 ? 0.966 1.757 -2.338 1.00 83.62 206 TYR A N 1
ATOM 1566 C CA . TYR A 1 206 ? 2.305 1.894 -1.752 1.00 83.62 206 TYR A CA 1
ATOM 1567 C C . TYR A 1 206 ? 2.229 2.117 -0.240 1.00 83.62 206 TYR A C 1
ATOM 1569 O O . TYR A 1 206 ? 1.147 2.259 0.337 1.00 83.62 206 TYR A O 1
ATOM 1577 N N . ARG A 1 207 ? 3.385 2.180 0.429 1.00 89.25 207 ARG A N 1
ATOM 1578 C CA . ARG A 1 207 ? 3.433 2.429 1.871 1.00 89.25 207 ARG A CA 1
ATOM 1579 C C . ARG A 1 207 ? 2.858 3.796 2.218 1.00 89.25 207 ARG A C 1
ATOM 1581 O O . ARG A 1 207 ? 3.344 4.829 1.770 1.00 89.25 207 ARG A O 1
ATOM 1588 N N . PHE A 1 208 ? 1.880 3.798 3.112 1.00 90.50 208 PHE A N 1
ATOM 1589 C CA . PHE A 1 208 ? 1.538 4.982 3.881 1.00 90.50 208 PHE A CA 1
ATOM 1590 C C . PHE A 1 208 ? 2.457 5.061 5.102 1.00 90.50 208 PHE A C 1
ATOM 1592 O O . PHE A 1 208 ? 2.550 4.104 5.876 1.00 90.50 208 PHE A O 1
ATOM 1599 N N . ILE A 1 209 ? 3.129 6.193 5.290 1.00 92.12 209 ILE A N 1
ATOM 1600 C CA . ILE A 1 209 ? 4.136 6.364 6.335 1.00 92.12 209 ILE A CA 1
ATOM 1601 C C . ILE A 1 209 ? 3.515 6.984 7.587 1.00 92.12 209 ILE A C 1
ATOM 1603 O O . ILE A 1 209 ? 2.843 8.012 7.537 1.00 92.12 209 ILE A O 1
ATOM 1607 N N . LYS A 1 210 ? 3.747 6.353 8.737 1.00 93.31 210 LYS A N 1
ATOM 1608 C CA . LYS A 1 210 ? 3.277 6.798 10.052 1.00 93.31 210 LYS A CA 1
ATOM 1609 C C . LYS A 1 210 ? 4.467 6.974 10.984 1.00 93.31 210 LYS A C 1
ATOM 1611 O O . LYS A 1 210 ? 5.250 6.041 11.152 1.00 93.31 210 LYS A O 1
ATOM 1616 N N . GLU A 1 211 ? 4.588 8.127 11.636 1.00 93.25 211 GLU A N 1
ATOM 1617 C CA . GLU A 1 211 ? 5.691 8.386 12.571 1.00 93.25 211 GLU A CA 1
ATOM 1618 C C . GLU A 1 211 ? 5.202 8.665 13.998 1.00 93.25 211 GLU A C 1
ATOM 1620 O O . GLU A 1 211 ? 4.287 9.457 14.223 1.00 93.25 211 GLU A O 1
ATOM 1625 N N . ILE A 1 212 ? 5.855 8.045 14.986 1.00 93.50 212 ILE A N 1
ATOM 1626 C CA . ILE A 1 212 ? 5.602 8.281 16.414 1.00 93.50 212 ILE A CA 1
ATOM 1627 C C . ILE A 1 212 ? 6.902 8.612 17.145 1.00 93.50 212 ILE A C 1
ATOM 1629 O O . ILE A 1 212 ? 7.953 8.020 16.909 1.00 93.50 212 ILE A O 1
ATOM 1633 N N . SER A 1 213 ? 6.819 9.546 18.095 1.00 94.31 213 SER A N 1
ATOM 1634 C CA . SER A 1 213 ? 7.953 9.910 18.950 1.00 94.31 213 SER A CA 1
ATOM 1635 C C . SER A 1 213 ? 8.069 8.972 20.155 1.00 94.31 213 SER A C 1
ATOM 1637 O O . SER A 1 213 ? 7.095 8.730 20.871 1.00 94.31 213 SER A O 1
ATOM 1639 N N . LEU A 1 214 ? 9.279 8.482 20.405 1.00 93.56 214 LEU A N 1
ATOM 1640 C CA . LEU A 1 214 ? 9.643 7.583 21.497 1.00 93.56 214 LEU A CA 1
ATOM 1641 C C . LEU A 1 214 ? 10.785 8.183 22.328 1.00 93.56 214 LEU A C 1
ATOM 1643 O O . LEU A 1 214 ? 11.466 9.115 21.910 1.00 93.56 214 LEU A O 1
ATOM 1647 N N . VAL A 1 215 ? 11.023 7.628 23.514 1.00 92.88 215 VAL A N 1
ATOM 1648 C CA . VAL A 1 215 ? 12.118 8.011 24.410 1.00 92.88 215 VAL A CA 1
ATOM 1649 C C . VAL A 1 215 ? 12.924 6.779 24.801 1.00 92.88 215 VAL A C 1
ATOM 1651 O O . VAL A 1 215 ? 12.356 5.767 25.223 1.00 92.88 215 VAL A O 1
ATOM 1654 N N . SER A 1 216 ? 14.251 6.888 24.722 1.00 91.50 216 SER A N 1
ATOM 1655 C CA . SER A 1 216 ? 15.201 5.900 25.244 1.00 91.50 216 SER A CA 1
ATOM 1656 C C . SER A 1 216 ? 16.382 6.606 25.902 1.00 91.50 216 SER A C 1
ATOM 1658 O O . SER A 1 216 ? 16.930 7.561 25.360 1.00 91.50 216 SER A O 1
ATOM 1660 N N . GLY A 1 217 ? 16.740 6.208 27.127 1.00 86.62 217 GLY A N 1
ATOM 1661 C CA . GLY A 1 217 ? 17.868 6.806 27.858 1.00 86.62 217 GLY A CA 1
ATOM 1662 C C . GLY A 1 217 ? 17.760 8.317 28.140 1.00 86.62 217 GLY A C 1
ATOM 1663 O O . GLY A 1 217 ? 18.752 8.926 28.531 1.00 86.62 217 GLY A O 1
ATOM 1664 N N . GLY A 1 218 ? 16.578 8.922 27.966 1.00 87.44 218 GLY A N 1
ATOM 1665 C CA . GLY A 1 218 ? 16.357 10.372 28.063 1.00 87.44 218 GLY A CA 1
ATOM 1666 C C . GLY A 1 218 ? 16.515 11.143 26.745 1.00 87.44 218 GLY A C 1
ATOM 1667 O O . GLY A 1 218 ? 16.313 12.355 26.746 1.00 87.44 218 GLY A O 1
ATOM 1668 N N . THR A 1 219 ? 16.833 10.458 25.646 1.00 93.06 219 THR A N 1
ATOM 1669 C CA . THR A 1 219 ? 16.880 11.007 24.284 1.00 93.06 219 THR A CA 1
ATOM 1670 C C . THR A 1 219 ? 15.566 10.716 23.558 1.00 93.06 219 THR A C 1
ATOM 1672 O O . THR A 1 219 ? 14.959 9.662 23.773 1.00 93.06 219 THR A O 1
ATOM 1675 N N . ASN A 1 220 ? 15.124 11.655 22.719 1.00 94.56 220 ASN A N 1
ATOM 1676 C CA . ASN A 1 220 ? 13.956 11.478 21.860 1.00 94.56 220 ASN A CA 1
ATOM 1677 C C . ASN A 1 220 ? 14.365 10.756 20.576 1.00 94.56 220 ASN A C 1
ATOM 1679 O O . ASN A 1 220 ? 15.369 11.101 19.965 1.00 94.56 220 ASN A O 1
ATOM 1683 N N . TYR A 1 221 ? 13.553 9.791 20.179 1.00 94.94 221 TYR A N 1
ATOM 1684 C CA . TYR A 1 221 ? 13.690 9.016 18.958 1.00 94.94 221 TYR A CA 1
ATOM 1685 C C . TYR A 1 221 ? 12.375 9.038 18.186 1.00 94.94 221 TYR A C 1
ATOM 1687 O O . TYR A 1 221 ? 11.323 9.375 18.738 1.00 94.94 221 TYR A O 1
ATOM 1695 N N . LYS A 1 222 ? 12.427 8.625 16.927 1.00 94.44 222 LYS A N 1
ATOM 1696 C CA . LYS A 1 222 ? 11.285 8.471 16.037 1.00 94.44 222 LYS A CA 1
ATOM 1697 C C . LYS A 1 222 ? 11.197 7.034 15.547 1.00 94.44 222 LYS A C 1
ATOM 1699 O O . LYS A 1 222 ? 12.183 6.452 15.097 1.00 94.44 222 LYS A O 1
ATOM 1704 N N . LEU A 1 223 ? 10.007 6.463 15.667 1.00 94.75 223 LEU A N 1
ATOM 1705 C CA . LEU A 1 223 ? 9.643 5.213 15.021 1.00 94.75 223 LEU A CA 1
ATOM 1706 C C . LEU A 1 223 ? 8.893 5.542 13.740 1.00 94.75 223 LEU A C 1
ATOM 1708 O O . LEU A 1 223 ? 7.820 6.140 13.810 1.00 94.75 223 LEU A O 1
ATOM 1712 N N . THR A 1 224 ? 9.435 5.086 12.618 1.00 95.38 224 THR A N 1
ATOM 1713 C CA . THR A 1 224 ? 8.774 5.150 11.316 1.00 95.38 224 THR A CA 1
ATOM 1714 C C . THR A 1 224 ? 8.140 3.801 11.010 1.00 95.38 224 THR A C 1
ATOM 1716 O O . THR A 1 224 ? 8.778 2.754 11.155 1.00 95.38 224 THR A O 1
ATOM 1719 N N . MET A 1 225 ? 6.874 3.833 10.615 1.00 95.56 225 MET A N 1
ATOM 1720 C CA . MET A 1 225 ? 6.074 2.669 10.262 1.00 95.56 225 MET A CA 1
ATOM 1721 C C . MET A 1 225 ? 5.573 2.818 8.827 1.00 95.56 225 MET A C 1
ATOM 1723 O O . MET A 1 225 ? 5.116 3.895 8.454 1.00 95.56 225 MET A O 1
ATOM 1727 N N . GLY A 1 226 ? 5.642 1.747 8.041 1.00 94.75 226 GLY A N 1
ATOM 1728 C CA . GLY A 1 226 ? 5.044 1.675 6.707 1.00 94.75 226 GLY A CA 1
ATOM 1729 C C . GLY A 1 226 ? 3.802 0.796 6.731 1.00 94.75 226 GLY A C 1
ATOM 1730 O O . GLY A 1 226 ? 3.822 -0.269 7.345 1.00 94.75 226 GLY A O 1
ATOM 1731 N N . ILE A 1 227 ? 2.719 1.242 6.100 1.00 95.00 227 ILE A N 1
ATOM 1732 C CA . ILE A 1 227 ? 1.466 0.490 6.023 1.00 95.00 227 ILE A CA 1
ATOM 1733 C C . ILE A 1 227 ? 1.115 0.259 4.566 1.00 95.00 227 ILE A C 1
ATOM 1735 O O . ILE A 1 227 ? 0.999 1.215 3.808 1.00 95.00 227 ILE A O 1
ATOM 1739 N N . LEU A 1 228 ? 0.954 -1.003 4.190 1.00 91.94 228 LEU A N 1
ATOM 1740 C CA . LEU A 1 228 ? 0.682 -1.439 2.823 1.00 91.94 228 LEU A CA 1
ATOM 1741 C C . LEU A 1 228 ? -0.180 -2.706 2.819 1.00 91.94 228 LEU A C 1
ATOM 1743 O O . LEU A 1 228 ? -0.335 -3.356 3.856 1.00 91.94 228 LEU A O 1
ATOM 1747 N N . ALA A 1 229 ? -0.697 -3.082 1.651 1.00 89.31 229 ALA A N 1
ATOM 1748 C CA . ALA A 1 229 ? -1.290 -4.402 1.463 1.00 89.31 229 ALA A CA 1
ATOM 1749 C C . ALA A 1 229 ? -0.182 -5.469 1.420 1.00 89.31 229 ALA A C 1
ATOM 1751 O O . ALA A 1 229 ? 0.736 -5.394 0.606 1.00 89.31 229 ALA A O 1
ATOM 1752 N N . GLY A 1 230 ? -0.261 -6.454 2.311 1.00 85.62 230 GLY A N 1
ATOM 1753 C CA . GLY A 1 230 ? 0.552 -7.665 2.269 1.00 85.62 230 GLY A CA 1
ATOM 1754 C C . GLY A 1 230 ? -0.144 -8.796 1.509 1.00 85.62 230 GLY A C 1
ATOM 1755 O O . GLY A 1 230 ? -1.083 -8.588 0.741 1.00 85.62 230 GLY A O 1
ATOM 1756 N N . ASP A 1 231 ? 0.293 -10.029 1.763 1.00 82.56 231 ASP A N 1
ATOM 1757 C CA . ASP A 1 231 ? -0.276 -11.218 1.126 1.00 82.56 231 ASP A CA 1
ATOM 1758 C C . ASP A 1 231 ? -1.790 -11.341 1.374 1.00 82.56 231 ASP A C 1
ATOM 1760 O O . ASP A 1 231 ? -2.261 -11.250 2.511 1.00 82.56 231 ASP A O 1
ATOM 1764 N N . ASN A 1 232 ? -2.549 -11.655 0.317 1.00 81.56 232 ASN A N 1
ATOM 1765 C CA . ASN A 1 232 ? -4.016 -11.772 0.335 1.00 81.56 232 ASN A CA 1
ATOM 1766 C C . ASN A 1 232 ? -4.746 -10.485 0.779 1.00 81.56 232 ASN A C 1
ATOM 1768 O O . ASN A 1 232 ? -5.807 -10.564 1.406 1.00 81.56 232 ASN A O 1
ATOM 1772 N N . ASP A 1 233 ? -4.166 -9.320 0.479 1.00 85.00 233 ASP A N 1
ATOM 1773 C CA . ASP A 1 233 ? -4.659 -7.980 0.836 1.00 85.00 233 ASP A CA 1
ATOM 1774 C C . ASP A 1 233 ? -4.778 -7.736 2.347 1.00 85.00 233 ASP A C 1
ATOM 1776 O O . ASP A 1 233 ? -5.515 -6.856 2.796 1.00 85.00 233 ASP A O 1
ATOM 1780 N N . ILE A 1 234 ? -4.076 -8.533 3.155 1.00 91.38 234 ILE A N 1
ATOM 1781 C CA . ILE A 1 234 ? -4.026 -8.326 4.600 1.00 91.38 234 ILE A CA 1
ATOM 1782 C C . ILE A 1 234 ? -3.128 -7.122 4.857 1.00 91.38 234 ILE A C 1
ATOM 1784 O O . ILE A 1 234 ? -1.986 -7.108 4.402 1.00 91.38 234 ILE A O 1
ATOM 1788 N N . THR A 1 235 ? -3.600 -6.148 5.635 1.00 94.88 235 THR A N 1
ATOM 1789 C CA . THR A 1 235 ? -2.775 -5.004 6.048 1.00 94.88 235 THR A CA 1
ATOM 1790 C C . THR A 1 235 ? -1.454 -5.485 6.631 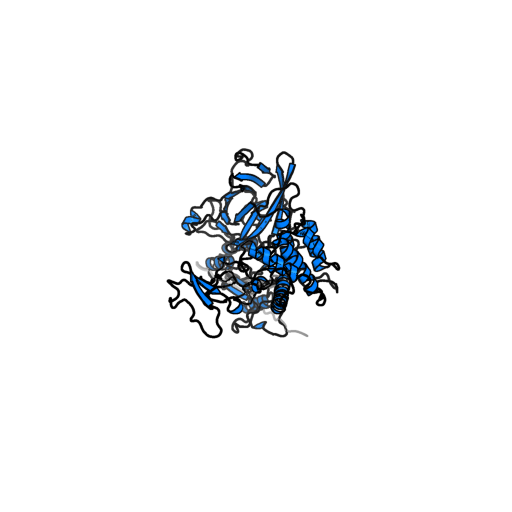1.00 94.88 235 THR A C 1
ATOM 1792 O O . THR A 1 235 ? -1.437 -6.313 7.543 1.00 94.88 235 THR A O 1
ATOM 1795 N N . GLN A 1 236 ? -0.346 -4.938 6.158 1.00 93.69 236 GLN A N 1
ATOM 1796 C CA . GLN A 1 236 ? 0.976 -5.178 6.705 1.00 93.69 236 GLN A CA 1
ATOM 1797 C C . GLN A 1 236 ? 1.484 -3.898 7.364 1.00 93.69 236 GLN A C 1
ATOM 1799 O O . GLN A 1 236 ? 1.505 -2.834 6.754 1.00 93.69 236 GLN A O 1
ATOM 1804 N N . LEU A 1 237 ? 1.880 -4.013 8.629 1.00 95.56 237 LEU A N 1
ATOM 1805 C CA . LEU A 1 237 ? 2.593 -2.989 9.376 1.00 95.56 237 LEU A CA 1
ATOM 1806 C C . LEU A 1 237 ? 4.082 -3.322 9.345 1.00 95.56 237 LEU A C 1
ATOM 1808 O O . LEU A 1 237 ? 4.530 -4.307 9.935 1.00 95.56 237 LEU A O 1
ATOM 1812 N N . GLU A 1 238 ? 4.853 -2.488 8.674 1.00 94.69 238 GLU A N 1
ATOM 1813 C CA . GLU A 1 238 ? 6.300 -2.589 8.614 1.00 94.69 238 GLU A CA 1
ATOM 1814 C C . GLU A 1 238 ? 6.947 -1.610 9.588 1.00 94.69 238 GLU A C 1
ATOM 1816 O O . GLU A 1 238 ? 6.529 -0.460 9.716 1.00 94.69 238 GLU A O 1
ATOM 1821 N N . ILE A 1 239 ? 7.979 -2.076 10.286 1.00 93.75 239 ILE A N 1
ATOM 1822 C CA . ILE A 1 239 ? 8.756 -1.282 11.233 1.00 93.75 239 ILE A CA 1
ATOM 1823 C C . ILE A 1 239 ? 10.117 -0.990 10.619 1.00 93.75 239 ILE A C 1
ATOM 1825 O O . ILE A 1 239 ? 10.866 -1.917 10.307 1.00 93.75 239 ILE A O 1
ATOM 1829 N N . PHE A 1 240 ? 10.451 0.291 10.496 1.00 92.69 240 PHE A N 1
ATOM 1830 C CA . PHE A 1 240 ? 11.782 0.742 10.100 1.00 92.69 240 PHE A CA 1
ATOM 1831 C C . PHE A 1 240 ? 12.689 0.910 11.320 1.00 92.69 240 PHE A C 1
ATOM 1833 O O . PHE A 1 240 ? 12.254 0.885 12.477 1.00 92.69 240 PHE A O 1
ATOM 1840 N N . LYS A 1 241 ? 13.987 1.079 11.064 1.00 88.81 241 LYS A N 1
ATOM 1841 C CA . LYS A 1 241 ? 14.963 1.346 12.118 1.00 88.81 241 LYS A CA 1
ATOM 1842 C C . LYS A 1 241 ? 14.605 2.635 12.865 1.00 88.81 241 LYS A C 1
ATOM 1844 O O . LYS A 1 241 ? 14.381 3.675 12.256 1.00 88.81 241 LYS A O 1
ATOM 1849 N N . ILE A 1 242 ? 14.618 2.570 14.195 1.00 91.25 242 ILE A N 1
ATOM 1850 C CA . ILE A 1 242 ? 14.423 3.743 15.051 1.00 91.25 242 ILE A CA 1
ATOM 1851 C C . ILE A 1 242 ? 15.665 4.644 14.974 1.00 91.25 242 ILE A C 1
ATOM 1853 O O . ILE A 1 242 ? 16.788 4.190 15.220 1.00 91.25 242 ILE A O 1
ATOM 1857 N N . SER A 1 243 ? 15.459 5.924 14.672 1.00 89.94 243 SER A N 1
ATOM 1858 C CA . SER A 1 243 ? 16.503 6.955 14.576 1.00 89.94 243 SER A CA 1
ATOM 1859 C C . SER A 1 243 ? 16.111 8.205 15.375 1.00 89.94 243 SER A C 1
ATOM 1861 O O . SER A 1 243 ? 14.981 8.319 15.848 1.00 89.94 243 SER A O 1
ATOM 1863 N N . GLU A 1 244 ? 17.056 9.117 15.624 1.00 90.00 244 GLU A N 1
ATOM 1864 C CA . GLU A 1 244 ? 16.749 10.398 16.290 1.00 90.00 244 GLU A CA 1
ATOM 1865 C C . GLU A 1 244 ? 15.966 11.332 15.357 1.00 90.00 244 GLU A C 1
ATOM 1867 O O . GLU A 1 244 ? 15.043 12.012 15.806 1.00 90.00 244 GLU A O 1
ATOM 1872 N N . ASP A 1 245 ? 16.300 11.295 14.066 1.00 85.44 245 ASP A N 1
ATOM 1873 C CA . ASP A 1 245 ? 15.746 12.180 13.041 1.00 85.44 245 ASP A CA 1
ATOM 1874 C C . ASP A 1 245 ? 14.459 11.634 12.394 1.00 85.44 245 ASP A C 1
ATOM 1876 O O . ASP A 1 245 ? 13.681 12.403 11.838 1.00 85.44 245 ASP A O 1
ATOM 1880 N N . GLY A 1 246 ? 14.176 10.333 12.538 1.00 85.25 246 GLY A N 1
ATOM 1881 C CA . GLY A 1 246 ? 13.025 9.687 11.906 1.00 85.25 246 GLY A CA 1
ATOM 1882 C C . GLY A 1 246 ? 13.140 9.655 10.390 1.00 85.25 246 GLY A C 1
ATOM 1883 O O . GLY A 1 246 ? 14.244 9.537 9.861 1.00 85.25 246 GLY A O 1
ATOM 1884 N N . TYR A 1 247 ? 12.000 9.737 9.706 1.00 84.69 247 TYR A N 1
ATOM 1885 C CA . TYR A 1 247 ? 11.970 9.980 8.264 1.00 84.69 247 TYR A CA 1
ATOM 1886 C C . TYR A 1 247 ? 12.055 11.492 8.011 1.00 84.69 247 TYR A C 1
ATOM 1888 O O . TYR A 1 247 ? 11.055 12.186 7.825 1.00 84.69 247 TYR A O 1
ATOM 1896 N N . ASP A 1 248 ? 13.278 12.014 8.055 1.00 75.44 248 ASP A N 1
ATOM 1897 C CA . ASP A 1 248 ? 13.591 13.437 7.892 1.00 75.44 248 ASP A CA 1
ATOM 1898 C C . ASP A 1 248 ? 13.511 13.913 6.433 1.00 75.44 248 ASP A C 1
ATOM 1900 O O . ASP A 1 248 ? 13.249 15.091 6.175 1.00 75.44 248 ASP A O 1
ATOM 1904 N N . ASN A 1 249 ? 13.652 12.986 5.482 1.00 76.88 249 ASN A N 1
ATOM 1905 C CA . ASN A 1 249 ? 13.654 13.270 4.048 1.00 76.88 249 ASN A CA 1
ATOM 1906 C C . ASN A 1 249 ? 12.266 13.563 3.445 1.00 76.88 249 ASN A C 1
ATOM 1908 O O . ASN A 1 249 ? 12.134 13.837 2.251 1.00 76.88 249 ASN A O 1
ATOM 1912 N N . TYR A 1 250 ? 11.213 13.538 4.266 1.00 76.81 250 TYR A N 1
ATOM 1913 C CA . TYR A 1 250 ? 9.845 13.827 3.833 1.00 76.81 250 TYR A CA 1
ATOM 1914 C C . TYR A 1 250 ? 9.718 15.187 3.122 1.00 76.81 250 TYR A C 1
ATOM 1916 O O . TYR A 1 250 ? 9.051 15.293 2.094 1.00 76.81 250 TYR A O 1
ATOM 1924 N N . GLY A 1 251 ? 10.377 16.234 3.636 1.00 80.62 251 GLY A N 1
ATOM 1925 C CA . GLY A 1 251 ? 10.298 17.577 3.045 1.00 80.62 251 GLY A CA 1
ATOM 1926 C C . GLY A 1 251 ? 10.895 17.656 1.636 1.00 80.62 251 GLY A C 1
ATOM 1927 O O . GLY A 1 251 ? 10.365 18.365 0.775 1.00 80.62 251 GLY A O 1
ATOM 1928 N N . ASP A 1 252 ? 11.959 16.896 1.378 1.00 86.44 252 ASP A N 1
ATOM 1929 C CA . ASP A 1 252 ? 12.572 16.811 0.053 1.00 86.44 252 ASP A CA 1
ATOM 1930 C C . ASP A 1 252 ? 11.699 15.996 -0.908 1.00 86.44 252 ASP A C 1
ATOM 1932 O O . ASP A 1 252 ? 11.576 16.368 -2.074 1.00 86.44 252 ASP A O 1
ATOM 1936 N N . CYS A 1 253 ? 11.007 14.958 -0.426 1.00 85.19 253 CYS A N 1
ATOM 1937 C CA . CYS A 1 253 ? 10.026 14.217 -1.222 1.00 85.19 253 CYS A CA 1
ATOM 1938 C C . CYS A 1 253 ? 8.782 15.036 -1.571 1.00 85.19 253 CYS A C 1
ATOM 1940 O O . CYS A 1 253 ? 8.376 15.043 -2.733 1.00 85.19 253 CYS A O 1
ATOM 1942 N N . ALA A 1 254 ? 8.240 15.812 -0.631 1.00 80.25 254 ALA A N 1
ATOM 1943 C CA . ALA A 1 254 ? 7.170 16.765 -0.929 1.00 80.25 254 ALA A CA 1
ATOM 1944 C C . ALA A 1 254 ? 7.623 17.801 -1.978 1.00 80.25 254 ALA A C 1
ATOM 1946 O O . ALA A 1 254 ? 6.924 18.047 -2.960 1.00 80.25 254 ALA A O 1
ATOM 1947 N N . THR A 1 255 ? 8.847 18.327 -1.843 1.00 84.75 255 THR A N 1
ATOM 1948 C CA . THR A 1 255 ? 9.443 19.247 -2.830 1.00 84.75 255 THR A CA 1
ATOM 1949 C C . THR A 1 255 ? 9.628 18.582 -4.199 1.00 84.75 255 THR A C 1
ATOM 1951 O O . THR A 1 255 ? 9.406 19.214 -5.232 1.00 84.75 255 THR A O 1
ATOM 1954 N N . ALA A 1 256 ? 10.030 17.309 -4.235 1.00 87.38 256 ALA A N 1
ATOM 1955 C CA . ALA A 1 256 ? 10.174 16.545 -5.470 1.00 87.38 256 ALA A CA 1
ATOM 1956 C C . ALA A 1 256 ? 8.833 16.378 -6.185 1.00 87.38 256 ALA A C 1
ATOM 1958 O O . ALA A 1 256 ? 8.755 16.623 -7.389 1.00 87.38 256 ALA A O 1
ATOM 1959 N N . VAL A 1 257 ? 7.780 16.025 -5.445 1.00 81.75 257 VAL A N 1
ATOM 1960 C CA . VAL A 1 257 ? 6.417 15.942 -5.978 1.00 81.75 257 VAL A CA 1
ATOM 1961 C C . VAL A 1 257 ? 5.983 17.292 -6.543 1.00 81.75 257 VAL A C 1
ATOM 1963 O O . VAL A 1 257 ? 5.565 17.358 -7.698 1.00 81.75 257 VAL A O 1
ATOM 1966 N N . GLU A 1 258 ? 6.145 18.380 -5.787 1.00 80.94 258 GLU A N 1
ATOM 1967 C CA . GLU A 1 258 ? 5.789 19.722 -6.256 1.00 80.94 258 GLU A CA 1
ATOM 1968 C C . GLU A 1 258 ? 6.550 20.121 -7.529 1.00 80.94 258 GLU A C 1
ATOM 1970 O O . GLU A 1 258 ? 5.952 20.659 -8.465 1.00 80.94 258 GLU A O 1
ATOM 1975 N N . GLU A 1 259 ? 7.854 19.839 -7.615 1.00 85.25 259 GLU A N 1
ATOM 1976 C CA . GLU A 1 259 ? 8.652 20.178 -8.799 1.00 85.25 259 GLU A CA 1
ATOM 1977 C C . GLU A 1 259 ? 8.271 19.314 -10.011 1.00 85.25 259 GLU A C 1
ATOM 1979 O O . GLU A 1 259 ? 8.223 19.814 -11.139 1.00 85.25 259 GLU A O 1
ATOM 1984 N N . VAL A 1 260 ? 7.940 18.034 -9.807 1.00 82.50 260 VAL A N 1
ATOM 1985 C CA . VAL A 1 260 ? 7.440 17.189 -10.897 1.00 82.50 260 VAL A CA 1
ATOM 1986 C C . VAL A 1 260 ? 6.071 17.692 -11.359 1.00 82.50 260 VAL A C 1
ATOM 1988 O O . VAL A 1 260 ? 5.897 17.962 -12.543 1.00 82.50 260 VAL A O 1
ATOM 1991 N N . LEU A 1 261 ? 5.108 17.897 -10.462 1.00 76.56 261 LEU A N 1
ATOM 1992 C CA . LEU A 1 261 ? 3.734 18.243 -10.844 1.00 76.56 261 LEU A CA 1
ATOM 1993 C C . LEU A 1 261 ? 3.593 19.688 -11.348 1.00 76.56 261 LEU A C 1
ATOM 1995 O O . LEU A 1 261 ? 2.951 19.958 -12.373 1.00 76.56 261 LEU A O 1
ATOM 1999 N N . PHE A 1 262 ? 4.223 20.634 -10.657 1.00 76.50 262 PHE A N 1
ATOM 2000 C CA . PHE A 1 262 ? 3.995 22.071 -10.835 1.00 76.50 262 PHE A CA 1
ATOM 2001 C C . PHE A 1 262 ? 5.253 22.844 -11.234 1.00 76.50 262 PHE A C 1
ATOM 2003 O O . PHE A 1 262 ? 5.148 23.965 -11.744 1.00 76.50 262 PHE A O 1
ATOM 2010 N N . GLY A 1 263 ? 6.428 22.245 -11.049 1.00 75.44 263 GLY A N 1
ATOM 2011 C CA . GLY A 1 263 ? 7.714 22.860 -11.339 1.00 75.44 263 GLY A CA 1
ATOM 2012 C C . GLY A 1 263 ? 7.930 23.201 -12.812 1.00 75.44 263 GLY A C 1
ATOM 2013 O O . GLY A 1 263 ? 7.272 22.701 -13.739 1.00 75.44 263 GLY A O 1
ATOM 2014 N N . THR A 1 264 ? 8.884 24.108 -13.012 1.00 73.50 264 THR A N 1
ATOM 2015 C CA . THR A 1 264 ? 9.335 24.578 -14.335 1.00 73.50 264 THR A CA 1
ATOM 2016 C C . THR A 1 264 ? 10.795 24.223 -14.610 1.00 73.50 264 THR A C 1
ATOM 2018 O O . THR A 1 264 ? 11.249 24.366 -15.749 1.00 73.50 264 THR A O 1
ATOM 2021 N N . GLY A 1 265 ? 11.530 23.777 -13.587 1.00 79.50 265 GLY A N 1
ATOM 2022 C CA . GLY A 1 265 ? 12.885 23.262 -13.695 1.00 79.50 265 GLY A CA 1
ATOM 2023 C C . GLY A 1 265 ? 12.895 21.755 -13.931 1.00 79.50 265 GLY A C 1
ATOM 2024 O O . GLY A 1 265 ? 11.875 21.083 -13.859 1.00 79.50 265 GLY A O 1
ATOM 2025 N N . ASN A 1 266 ? 14.074 21.219 -14.249 1.00 84.06 266 ASN A N 1
ATOM 2026 C CA . ASN A 1 266 ? 14.260 19.772 -14.309 1.00 84.06 266 ASN A CA 1
ATOM 2027 C C . ASN A 1 266 ? 14.171 19.202 -12.872 1.00 84.06 266 ASN A C 1
ATOM 2029 O O . ASN A 1 266 ? 15.009 19.588 -12.048 1.00 84.06 266 ASN A O 1
ATOM 2033 N N . PRO A 1 267 ? 13.224 18.288 -12.577 1.00 88.06 267 PRO A N 1
ATOM 2034 C CA . PRO A 1 267 ? 13.000 17.775 -11.228 1.00 88.06 267 PRO A CA 1
ATOM 2035 C C . PRO A 1 267 ? 14.064 16.776 -10.760 1.00 88.06 267 PRO A C 1
ATOM 2037 O O . PRO A 1 267 ? 14.056 16.404 -9.592 1.00 88.06 267 PRO A O 1
ATOM 2040 N N . GLN A 1 268 ? 15.000 16.360 -11.621 1.00 89.75 268 GLN A N 1
ATOM 2041 C CA . GLN A 1 268 ? 15.981 15.307 -11.334 1.00 89.75 268 GLN A CA 1
ATOM 2042 C C . GLN A 1 268 ? 16.714 15.484 -9.998 1.00 89.75 268 GLN A C 1
ATOM 2044 O O . GLN A 1 268 ? 16.899 14.512 -9.277 1.00 89.75 268 GLN A O 1
ATOM 2049 N N . ASN A 1 269 ? 17.116 16.709 -9.643 1.00 89.25 269 ASN A N 1
ATOM 2050 C CA . ASN A 1 269 ? 17.794 16.957 -8.366 1.00 89.25 269 ASN A CA 1
ATOM 2051 C C . ASN A 1 269 ? 16.841 16.853 -7.171 1.00 89.25 269 ASN A C 1
ATOM 2053 O O . ASN A 1 269 ? 17.244 16.364 -6.126 1.00 89.25 269 ASN A O 1
ATOM 2057 N N . ALA A 1 270 ? 15.596 17.317 -7.312 1.00 89.94 270 ALA A N 1
ATOM 2058 C CA . ALA A 1 270 ? 14.607 17.227 -6.241 1.00 89.94 270 ALA A CA 1
ATOM 2059 C C . ALA A 1 270 ? 14.224 15.759 -5.994 1.00 89.94 270 ALA A C 1
ATOM 2061 O O . ALA A 1 270 ? 14.261 15.289 -4.862 1.00 89.94 270 ALA A O 1
ATOM 2062 N N . VAL A 1 271 ? 13.978 15.009 -7.073 1.00 89.62 271 VAL A N 1
ATOM 2063 C CA . VAL A 1 271 ? 13.737 13.559 -7.041 1.00 89.62 271 VAL A CA 1
ATOM 2064 C C . VAL A 1 271 ? 14.952 12.810 -6.478 1.00 89.62 271 VAL A C 1
ATOM 2066 O O . VAL A 1 271 ? 14.795 11.923 -5.645 1.00 89.62 271 VAL A O 1
ATOM 2069 N N . GLY A 1 272 ? 16.166 13.209 -6.868 1.00 89.31 272 GLY A N 1
ATOM 2070 C CA . GLY A 1 272 ? 17.413 12.668 -6.326 1.00 89.31 272 GLY A CA 1
ATOM 2071 C C . GLY A 1 272 ? 17.552 12.881 -4.821 1.00 89.31 272 GLY A C 1
ATOM 2072 O O . GLY A 1 272 ? 17.813 11.922 -4.111 1.00 89.31 272 GLY A O 1
ATOM 2073 N N . ASN A 1 273 ? 17.303 14.093 -4.318 1.00 88.31 273 ASN A N 1
ATOM 2074 C CA . ASN A 1 273 ? 17.355 14.371 -2.879 1.00 88.31 273 ASN A CA 1
ATOM 2075 C C . ASN A 1 273 ? 16.335 13.528 -2.095 1.00 88.31 273 ASN A C 1
ATOM 2077 O O . ASN A 1 273 ? 16.658 13.024 -1.027 1.00 88.31 273 ASN A O 1
ATOM 2081 N N . CYS A 1 274 ? 15.135 13.327 -2.649 1.00 88.25 274 CYS A N 1
ATOM 2082 C CA . CYS A 1 274 ? 14.088 12.508 -2.037 1.00 88.25 274 CYS A CA 1
ATOM 2083 C C . CYS A 1 274 ? 14.453 11.015 -1.935 1.00 88.25 274 CYS A C 1
ATOM 2085 O O . CYS A 1 274 ? 14.263 10.397 -0.891 1.00 88.25 274 CYS A O 1
ATOM 2087 N N . ILE A 1 275 ? 14.961 10.410 -3.011 1.00 87.56 275 ILE A N 1
ATOM 2088 C CA . ILE A 1 275 ? 15.179 8.950 -3.078 1.00 87.56 275 ILE A CA 1
ATOM 2089 C C . ILE A 1 275 ? 16.583 8.564 -2.599 1.00 87.56 275 ILE A C 1
ATOM 2091 O O . ILE A 1 275 ? 16.818 7.480 -2.059 1.00 87.56 275 ILE A O 1
ATOM 2095 N N . ASP A 1 276 ? 17.549 9.444 -2.821 1.00 82.94 276 ASP A N 1
ATOM 2096 C CA . ASP A 1 276 ? 18.960 9.175 -2.605 1.00 82.94 276 ASP A CA 1
ATOM 2097 C C . ASP A 1 276 ? 19.644 10.336 -1.870 1.00 82.94 276 ASP A C 1
ATOM 2099 O O . ASP A 1 276 ? 20.502 11.019 -2.438 1.00 82.94 276 ASP A O 1
ATOM 2103 N N . PRO A 1 277 ? 19.284 10.572 -0.591 1.00 74.19 277 PRO A N 1
ATOM 2104 C CA . PRO A 1 277 ? 19.855 11.669 0.193 1.00 74.19 277 PRO A CA 1
ATOM 2105 C C . PRO A 1 277 ? 21.378 11.536 0.369 1.00 74.19 277 PRO A C 1
ATOM 2107 O O . PRO A 1 277 ? 22.083 12.539 0.503 1.00 74.19 277 PRO A O 1
ATOM 2110 N N . ASP A 1 278 ? 21.901 10.309 0.302 1.00 75.81 278 ASP A N 1
ATOM 2111 C CA . ASP A 1 278 ? 23.335 10.012 0.358 1.00 75.81 278 ASP A CA 1
ATOM 2112 C C . ASP A 1 278 ? 24.059 10.226 -0.985 1.00 75.81 278 ASP A C 1
ATOM 2114 O O . ASP A 1 278 ? 25.295 10.236 -1.020 1.00 75.81 278 ASP A O 1
ATOM 2118 N N . ASN A 1 279 ? 23.311 10.456 -2.073 1.00 77.44 279 ASN A N 1
ATOM 2119 C CA . ASN A 1 279 ? 23.814 10.626 -3.437 1.00 77.44 279 ASN A CA 1
ATOM 2120 C C . ASN A 1 279 ? 24.737 9.468 -3.864 1.00 77.44 279 ASN A C 1
ATOM 2122 O O . ASN A 1 279 ? 25.853 9.673 -4.366 1.00 77.44 279 ASN A O 1
ATOM 2126 N N . ASP A 1 280 ? 24.275 8.243 -3.616 1.00 77.50 280 ASP A N 1
ATOM 2127 C CA . ASP A 1 280 ? 24.922 7.009 -4.026 1.00 77.50 280 ASP A CA 1
ATOM 2128 C C . ASP A 1 280 ? 24.649 6.718 -5.511 1.00 77.50 280 ASP A C 1
ATOM 2130 O O . ASP A 1 280 ? 23.764 5.953 -5.905 1.00 77.50 280 ASP A O 1
ATOM 2134 N N . ALA A 1 281 ? 25.476 7.321 -6.366 1.00 74.69 281 ALA A N 1
ATOM 2135 C CA . ALA A 1 281 ? 25.425 7.130 -7.815 1.00 74.69 281 ALA A CA 1
ATOM 2136 C C . ALA A 1 281 ? 25.651 5.670 -8.273 1.00 74.69 281 ALA A C 1
ATOM 2138 O O . ALA A 1 281 ? 25.370 5.345 -9.434 1.00 74.69 281 ALA A O 1
ATOM 2139 N N . ASP A 1 282 ? 26.158 4.799 -7.392 1.00 77.31 282 ASP A N 1
ATOM 2140 C CA . ASP A 1 282 ? 26.371 3.380 -7.678 1.00 77.31 282 ASP A CA 1
ATOM 2141 C C . ASP A 1 282 ? 25.123 2.529 -7.355 1.00 77.31 282 ASP A C 1
ATOM 2143 O O . ASP A 1 282 ? 25.030 1.384 -7.810 1.00 77.31 282 ASP A O 1
ATOM 2147 N N . ASN A 1 283 ? 24.126 3.081 -6.648 1.00 82.38 283 ASN A N 1
ATOM 2148 C CA . ASN A 1 283 ? 22.866 2.396 -6.370 1.00 82.38 283 ASN A CA 1
ATOM 2149 C C . ASN A 1 283 ? 21.933 2.426 -7.593 1.00 82.38 283 ASN A C 1
ATOM 2151 O O . ASN A 1 283 ? 21.183 3.376 -7.831 1.00 82.38 283 ASN A O 1
ATOM 2155 N N . SER A 1 284 ? 21.978 1.353 -8.381 1.00 84.56 284 SER A N 1
ATOM 2156 C CA . SER A 1 284 ? 21.269 1.283 -9.660 1.00 84.56 284 SER A CA 1
ATOM 2157 C C . SER A 1 284 ? 19.748 1.347 -9.539 1.00 84.56 284 SER A C 1
ATOM 2159 O O . SER A 1 284 ? 19.121 1.974 -10.389 1.00 84.56 284 SER A O 1
ATOM 2161 N N . GLU A 1 285 ? 19.157 0.793 -8.480 1.00 84.56 285 GLU A N 1
ATOM 2162 C CA . GLU A 1 285 ? 17.705 0.824 -8.247 1.00 84.56 285 GLU A CA 1
ATOM 2163 C C . GLU A 1 285 ? 17.210 2.265 -8.067 1.00 84.56 285 GLU A C 1
ATOM 2165 O O . GLU A 1 285 ? 16.296 2.714 -8.763 1.00 84.56 285 GLU A O 1
ATOM 2170 N N . LYS A 1 286 ? 17.886 3.045 -7.213 1.00 85.50 286 LYS A N 1
ATOM 2171 C CA . LYS A 1 286 ? 17.562 4.463 -6.995 1.00 85.50 286 LYS A CA 1
ATOM 2172 C C . LYS A 1 286 ? 17.740 5.295 -8.266 1.00 85.50 286 LYS A C 1
ATOM 2174 O O . LYS A 1 286 ? 16.892 6.125 -8.596 1.00 85.50 286 LYS A O 1
ATOM 2179 N N . GLN A 1 287 ? 18.823 5.057 -9.013 1.00 87.62 287 GLN A N 1
ATOM 2180 C CA . GLN A 1 287 ? 19.094 5.778 -10.261 1.00 87.62 287 GLN A CA 1
ATOM 2181 C C . GLN A 1 287 ? 18.035 5.493 -11.338 1.00 87.62 287 GLN A C 1
ATOM 2183 O O . GLN A 1 287 ? 17.667 6.406 -12.083 1.00 87.62 287 GLN A O 1
ATOM 2188 N N . VAL A 1 288 ? 17.500 4.267 -11.406 1.00 90.06 288 VAL A N 1
ATOM 2189 C CA . VAL A 1 288 ? 16.383 3.934 -12.307 1.00 90.06 288 VAL A CA 1
ATOM 2190 C C . VAL A 1 288 ? 15.171 4.810 -12.003 1.00 90.06 288 VAL A C 1
ATOM 2192 O O . VAL A 1 288 ? 14.635 5.432 -12.927 1.00 90.06 288 VAL A O 1
ATOM 2195 N N . LEU A 1 289 ? 14.763 4.929 -10.736 1.00 89.25 289 LEU A N 1
ATOM 2196 C CA . LEU A 1 289 ? 13.600 5.742 -10.373 1.00 89.25 289 LEU A CA 1
ATOM 2197 C C . LEU A 1 289 ? 13.813 7.231 -10.676 1.00 89.25 289 LEU A C 1
ATOM 2199 O O . LEU A 1 289 ? 12.936 7.881 -11.251 1.00 89.25 289 LEU A O 1
ATOM 2203 N N . ILE A 1 290 ? 14.996 7.765 -10.354 1.00 90.25 290 ILE A N 1
ATOM 2204 C CA . ILE A 1 290 ? 15.344 9.174 -10.596 1.00 90.25 290 ILE A CA 1
ATOM 2205 C C . ILE A 1 290 ? 15.251 9.511 -12.091 1.00 90.25 290 ILE A C 1
ATOM 2207 O O . ILE A 1 290 ? 14.622 10.503 -12.484 1.00 90.25 290 ILE A O 1
ATOM 2211 N N . HIS A 1 291 ? 15.866 8.689 -12.943 1.00 91.25 291 HIS A N 1
ATOM 2212 C CA . HIS A 1 291 ? 15.924 8.947 -14.381 1.00 91.25 291 HIS A CA 1
ATOM 2213 C C . HIS A 1 291 ? 14.601 8.660 -15.093 1.00 91.25 291 HIS A C 1
ATOM 2215 O O . HIS A 1 291 ? 14.205 9.450 -15.952 1.00 91.25 291 HIS A O 1
ATOM 2221 N N . SER A 1 292 ? 13.891 7.595 -14.710 1.00 90.81 292 SER A N 1
ATOM 2222 C CA . SER A 1 292 ? 12.583 7.267 -15.287 1.00 90.81 292 SER A CA 1
ATOM 2223 C C . SER A 1 292 ? 11.539 8.336 -14.949 1.00 90.81 292 SER A C 1
ATOM 2225 O O . SER A 1 292 ? 10.855 8.815 -15.851 1.00 90.81 292 SER A O 1
ATOM 2227 N N . THR A 1 293 ? 11.499 8.818 -13.701 1.00 89.12 293 THR A N 1
ATOM 2228 C CA . THR A 1 293 ? 10.616 9.923 -13.281 1.00 89.12 293 THR A CA 1
ATOM 2229 C C . THR A 1 293 ? 10.934 11.216 -14.032 1.00 89.12 293 THR A C 1
ATOM 2231 O O . THR A 1 293 ? 10.031 11.917 -14.492 1.00 89.12 293 THR A O 1
ATOM 2234 N N . THR A 1 294 ? 12.222 11.525 -14.216 1.00 89.50 294 THR A N 1
ATOM 2235 C CA . THR A 1 294 ? 12.657 12.714 -14.969 1.00 89.50 294 THR A CA 1
ATOM 2236 C C . THR A 1 294 ? 12.250 12.640 -16.444 1.00 89.50 294 THR A C 1
ATOM 2238 O O . THR A 1 294 ? 11.807 13.639 -17.019 1.00 89.50 294 THR A O 1
ATOM 2241 N N . ASP A 1 295 ? 12.381 11.468 -17.071 1.00 88.75 295 ASP A N 1
ATOM 2242 C CA . ASP A 1 295 ? 11.943 11.268 -18.453 1.00 88.75 295 ASP A CA 1
ATOM 2243 C C . ASP A 1 295 ? 10.411 11.319 -18.562 1.00 88.75 295 ASP A C 1
ATOM 2245 O O . ASP A 1 295 ? 9.897 11.965 -19.478 1.00 88.75 295 ASP A O 1
ATOM 2249 N N . CYS A 1 296 ? 9.665 10.760 -17.606 1.00 85.19 296 CYS A N 1
ATOM 2250 C CA . CYS A 1 296 ? 8.207 10.892 -17.576 1.00 85.19 296 CYS A CA 1
ATOM 2251 C C . CYS A 1 296 ? 7.747 12.340 -17.433 1.00 85.19 296 CYS A C 1
ATOM 2253 O O . CYS A 1 296 ? 6.883 12.785 -18.187 1.00 85.19 296 CYS A O 1
ATOM 2255 N N . TRP A 1 297 ? 8.396 13.125 -16.573 1.00 86.44 297 TRP A N 1
ATOM 2256 C CA . TRP A 1 297 ? 8.130 14.557 -16.464 1.00 86.44 297 TRP A CA 1
ATOM 2257 C C . TRP A 1 297 ? 8.246 15.289 -17.809 1.00 86.44 297 TRP A C 1
ATOM 2259 O O . TRP A 1 297 ? 7.357 16.059 -18.179 1.00 86.44 297 TRP A O 1
ATOM 2269 N N . LYS A 1 298 ? 9.298 15.014 -18.591 1.00 82.75 298 LYS A N 1
ATOM 2270 C CA . LYS A 1 298 ? 9.465 15.607 -19.929 1.00 82.75 298 LYS A CA 1
ATOM 2271 C C . LYS A 1 298 ? 8.386 15.167 -20.910 1.00 82.75 298 LYS A C 1
ATOM 2273 O O . LYS A 1 298 ? 7.878 16.007 -21.658 1.00 82.75 298 LYS A O 1
ATOM 2278 N N . TYR A 1 299 ? 8.056 13.874 -20.903 1.00 81.56 299 TYR A N 1
ATOM 2279 C CA . TYR A 1 299 ? 6.990 13.310 -21.728 1.00 81.56 299 TYR A CA 1
ATOM 2280 C C . TYR A 1 299 ? 5.668 14.029 -21.454 1.00 81.56 299 TYR A C 1
ATOM 2282 O O . TYR A 1 299 ? 5.044 14.562 -22.372 1.00 81.56 299 TYR A O 1
ATOM 2290 N N . TRP A 1 300 ? 5.303 14.156 -20.179 1.00 79.19 300 TRP A N 1
ATOM 2291 C CA . TRP A 1 300 ? 4.057 14.785 -19.767 1.00 79.19 300 TRP A CA 1
ATOM 2292 C C . TRP A 1 300 ? 4.020 16.307 -20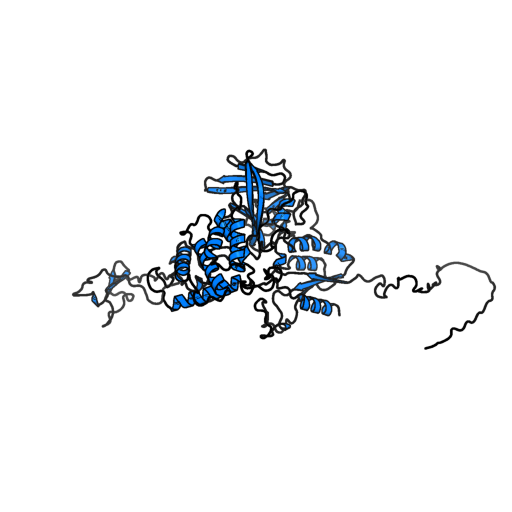.013 1.00 79.19 300 TRP A C 1
ATOM 2294 O O . TRP A 1 300 ? 2.957 16.855 -20.302 1.00 79.19 300 TRP A O 1
ATOM 2304 N N . LYS A 1 301 ? 5.165 17.008 -19.967 1.00 76.62 301 LYS A N 1
ATOM 2305 C CA . LYS A 1 301 ? 5.277 18.423 -20.393 1.00 76.62 301 LYS A CA 1
ATOM 2306 C C . LYS A 1 301 ? 5.248 18.602 -21.919 1.00 76.62 301 LYS A C 1
ATOM 2308 O O . LYS A 1 301 ? 5.203 19.737 -22.397 1.00 76.62 301 LYS A O 1
ATOM 2313 N N . GLY A 1 302 ? 5.311 17.515 -22.689 1.00 71.19 302 GLY A N 1
ATOM 2314 C CA . GLY A 1 302 ? 5.349 17.544 -24.150 1.00 71.19 302 GLY A CA 1
ATOM 2315 C C . GLY A 1 302 ? 6.700 17.961 -24.747 1.00 71.19 302 GLY A C 1
ATOM 2316 O O . GLY A 1 302 ? 6.745 18.335 -25.922 1.00 71.19 302 GLY A O 1
ATOM 2317 N N . ASP A 1 303 ? 7.807 17.894 -23.993 1.00 75.25 303 ASP A N 1
ATOM 2318 C CA . ASP A 1 303 ? 9.165 18.151 -24.512 1.00 75.25 303 ASP A CA 1
ATOM 2319 C C . ASP A 1 303 ? 9.729 16.928 -25.260 1.00 75.25 303 ASP A C 1
ATOM 2321 O O . ASP A 1 303 ? 10.786 16.387 -24.935 1.00 75.25 303 ASP A O 1
ATOM 2325 N N . LEU A 1 304 ? 9.014 16.492 -26.301 1.00 74.44 304 LEU A N 1
ATOM 2326 C CA . LEU A 1 304 ? 9.354 15.299 -27.086 1.00 74.44 304 LEU A CA 1
ATOM 2327 C C . LEU A 1 304 ? 10.638 15.453 -27.921 1.00 74.44 304 LEU A C 1
ATOM 2329 O O . LEU A 1 304 ? 11.150 14.477 -28.452 1.00 74.44 304 LEU A O 1
ATOM 2333 N N . ASN A 1 305 ? 11.176 16.671 -28.054 1.00 72.56 305 ASN A N 1
ATOM 2334 C CA . ASN A 1 305 ? 12.427 16.905 -28.785 1.00 72.56 305 ASN A CA 1
ATOM 2335 C C . ASN A 1 305 ? 13.672 16.543 -27.963 1.00 72.56 305 ASN A C 1
ATOM 2337 O O . ASN A 1 305 ? 14.746 16.371 -28.537 1.00 72.56 305 ASN A O 1
ATOM 2341 N N . ASN A 1 306 ? 13.539 16.473 -26.637 1.00 72.56 306 ASN A N 1
ATOM 2342 C CA . ASN A 1 306 ? 14.616 16.131 -25.708 1.00 72.56 306 ASN A CA 1
ATOM 2343 C C . ASN A 1 306 ? 14.237 14.924 -24.835 1.00 72.56 306 ASN A C 1
ATOM 2345 O O . ASN A 1 306 ? 14.714 14.825 -23.698 1.00 72.56 306 ASN A O 1
ATOM 2349 N N . TRP A 1 307 ? 13.347 14.069 -25.348 1.00 80.19 307 TRP A N 1
ATOM 2350 C CA . TRP A 1 307 ? 12.823 12.882 -24.685 1.00 80.19 307 TRP A CA 1
ATOM 2351 C C . TRP A 1 307 ? 12.969 11.647 -25.597 1.00 80.19 307 TRP A C 1
ATOM 2353 O O . TRP A 1 307 ? 12.722 11.784 -26.798 1.00 80.19 307 TRP A O 1
ATOM 2363 N N . PRO A 1 308 ? 13.326 10.470 -25.044 1.00 77.44 308 PRO A N 1
ATOM 2364 C CA . PRO A 1 308 ? 13.845 10.272 -23.689 1.00 77.44 308 PRO A CA 1
ATOM 2365 C C . PRO A 1 308 ? 15.270 10.831 -23.577 1.00 77.44 308 PRO A C 1
ATOM 2367 O O . PRO A 1 308 ? 16.054 10.765 -24.525 1.00 77.44 308 PRO A O 1
ATOM 2370 N N . GLN A 1 309 ? 15.628 11.409 -22.427 1.00 83.62 309 GLN A N 1
ATOM 2371 C CA . GLN A 1 309 ? 16.983 11.934 -22.221 1.00 83.62 309 GLN A CA 1
ATOM 2372 C C . GLN A 1 309 ? 17.928 10.853 -21.683 1.00 83.62 309 GLN A C 1
ATOM 2374 O O . GLN A 1 309 ? 19.141 10.931 -21.908 1.00 83.62 309 GLN A O 1
ATOM 2379 N N . HIS A 1 310 ? 17.393 9.861 -20.968 1.00 87.56 310 HIS A N 1
ATOM 2380 C CA . HIS A 1 310 ? 18.189 8.946 -20.157 1.00 87.56 310 HIS A CA 1
ATOM 2381 C C . HIS A 1 310 ? 18.197 7.506 -20.671 1.00 87.56 310 HIS A C 1
ATOM 2383 O O . HIS A 1 310 ? 18.602 6.619 -19.927 1.00 87.56 310 HIS A O 1
ATOM 2389 N N . THR A 1 311 ? 17.856 7.255 -21.941 1.00 82.88 311 THR A N 1
ATOM 2390 C CA . THR A 1 311 ? 17.842 5.907 -22.549 1.00 82.88 311 THR A CA 1
ATOM 2391 C C . THR A 1 311 ? 19.114 5.109 -22.252 1.00 82.88 311 THR A C 1
ATOM 2393 O O . THR A 1 311 ? 19.041 3.969 -21.804 1.00 82.88 311 THR A O 1
ATOM 2396 N N . THR A 1 312 ? 20.297 5.707 -22.436 1.00 80.88 312 THR A N 1
ATOM 2397 C CA . THR A 1 312 ? 21.577 5.035 -22.148 1.00 80.88 312 THR A CA 1
ATOM 2398 C C . THR A 1 312 ? 21.738 4.708 -20.667 1.00 80.88 312 THR A C 1
ATOM 2400 O O . THR A 1 312 ? 22.199 3.621 -20.337 1.00 80.88 312 THR A O 1
ATOM 2403 N N . THR A 1 313 ? 21.371 5.636 -19.783 1.00 85.69 313 THR A N 1
ATOM 2404 C CA . THR A 1 313 ? 21.492 5.445 -18.335 1.00 85.69 313 THR A CA 1
ATOM 2405 C C . THR A 1 313 ? 20.511 4.392 -17.838 1.00 85.69 313 THR A C 1
ATOM 2407 O O . THR A 1 313 ? 20.899 3.524 -17.073 1.00 85.69 313 THR A O 1
ATOM 2410 N N . LEU A 1 314 ? 19.265 4.414 -18.312 1.00 86.81 314 LEU A N 1
ATOM 2411 C CA . LEU A 1 314 ? 18.254 3.415 -17.969 1.00 86.81 314 LEU A CA 1
ATOM 2412 C C . LEU A 1 314 ? 18.656 2.018 -18.460 1.00 86.81 314 LEU A C 1
ATOM 2414 O O . LEU A 1 314 ? 18.518 1.052 -17.717 1.00 86.81 314 LEU A O 1
ATOM 2418 N N . LEU A 1 315 ? 19.230 1.906 -19.665 1.00 82.06 315 LEU A N 1
ATOM 2419 C CA . LEU A 1 315 ? 19.785 0.643 -20.164 1.00 82.06 315 LEU A CA 1
ATOM 2420 C C . LEU A 1 315 ? 20.927 0.113 -19.287 1.00 82.06 315 LEU A C 1
ATOM 2422 O O . LEU A 1 315 ? 20.980 -1.081 -19.007 1.00 82.06 315 LEU A O 1
ATOM 2426 N N . ASP A 1 316 ? 21.839 0.991 -18.873 1.00 83.31 316 ASP A N 1
ATOM 2427 C CA . ASP A 1 316 ? 22.970 0.642 -18.009 1.00 83.31 316 ASP A CA 1
ATOM 2428 C C . ASP A 1 316 ? 22.484 0.186 -16.625 1.00 83.31 316 ASP A C 1
ATOM 2430 O O . ASP A 1 316 ? 22.790 -0.921 -16.188 1.00 83.31 316 ASP A O 1
ATOM 2434 N N . LYS A 1 317 ? 21.619 0.983 -15.986 1.00 86.44 317 LYS A N 1
ATOM 2435 C CA . LYS A 1 317 ? 21.147 0.739 -14.619 1.00 86.44 317 LYS A CA 1
ATOM 2436 C C . LYS A 1 317 ? 20.170 -0.422 -14.500 1.00 86.44 317 LYS A C 1
ATOM 2438 O O . LYS A 1 317 ? 20.329 -1.223 -13.585 1.00 86.44 317 LYS A O 1
ATOM 2443 N N . CYS A 1 318 ? 19.243 -0.605 -15.442 1.00 85.00 318 CYS A N 1
ATOM 2444 C CA . CYS A 1 318 ? 18.456 -1.840 -15.483 1.00 85.00 318 CYS A CA 1
ATOM 2445 C C . CYS A 1 318 ? 19.358 -3.064 -15.715 1.00 85.00 318 CYS A C 1
ATOM 2447 O O . CYS A 1 318 ? 19.149 -4.108 -15.108 1.00 85.00 318 CYS A O 1
ATOM 2449 N N . GLY A 1 319 ? 20.407 -2.932 -16.539 1.00 80.06 319 GLY A N 1
ATOM 2450 C CA . GLY A 1 319 ? 21.415 -3.979 -16.715 1.00 80.06 319 GLY A CA 1
ATOM 2451 C C . GLY A 1 319 ? 22.117 -4.363 -15.409 1.00 80.06 319 GLY A C 1
ATOM 2452 O O . GLY A 1 319 ? 22.252 -5.554 -15.127 1.00 80.06 319 GLY A O 1
ATOM 2453 N N . ASP A 1 320 ? 22.508 -3.374 -14.604 1.00 82.00 320 ASP A N 1
ATOM 2454 C CA . ASP A 1 320 ? 23.108 -3.581 -13.282 1.00 82.00 320 ASP A CA 1
ATOM 2455 C C . ASP A 1 320 ? 22.127 -4.246 -12.296 1.00 82.00 320 ASP A C 1
ATOM 2457 O O . ASP A 1 320 ? 22.522 -5.165 -11.574 1.00 82.00 320 ASP A O 1
ATOM 2461 N N . VAL A 1 321 ? 20.844 -3.849 -12.307 1.00 81.38 321 VAL A N 1
ATOM 2462 C CA . VAL A 1 321 ? 19.778 -4.483 -11.503 1.00 81.38 321 VAL A CA 1
ATOM 2463 C C . VAL A 1 321 ? 19.642 -5.962 -11.863 1.00 81.38 321 VAL A C 1
ATOM 2465 O O . VAL A 1 321 ? 19.700 -6.821 -10.989 1.00 81.38 321 VAL A O 1
ATOM 2468 N N . TYR A 1 322 ? 19.559 -6.311 -13.147 1.00 79.56 322 TYR A N 1
ATOM 2469 C CA . TYR A 1 322 ? 19.439 -7.721 -13.535 1.00 79.56 322 TYR A CA 1
ATOM 2470 C C . TYR A 1 322 ? 20.726 -8.516 -13.269 1.00 79.56 322 TYR A C 1
ATOM 2472 O O . TYR A 1 322 ? 20.683 -9.714 -12.981 1.00 79.56 322 TYR A O 1
ATOM 2480 N N . ALA A 1 323 ? 21.892 -7.865 -13.354 1.00 74.12 323 ALA A N 1
ATOM 2481 C CA . ALA A 1 323 ? 23.182 -8.479 -13.046 1.00 74.12 323 ALA A CA 1
ATOM 2482 C C . ALA A 1 323 ? 23.359 -8.792 -11.549 1.00 74.12 323 ALA A C 1
ATOM 2484 O O . ALA A 1 323 ? 24.182 -9.647 -11.208 1.00 74.12 323 ALA A O 1
ATOM 2485 N N . SER A 1 324 ? 22.583 -8.151 -10.666 1.00 68.19 324 SER A N 1
ATOM 2486 C CA . SER A 1 324 ? 22.560 -8.455 -9.229 1.00 68.19 324 SER A CA 1
ATOM 2487 C C . SER A 1 324 ? 21.816 -9.762 -8.901 1.00 68.19 324 SER A C 1
ATOM 2489 O O . SER A 1 324 ? 21.951 -10.286 -7.794 1.00 68.19 324 SER A O 1
ATOM 2491 N N . GLY A 1 325 ? 21.109 -10.340 -9.883 1.00 66.25 325 GLY A N 1
ATOM 2492 C CA . GLY A 1 325 ? 20.348 -11.585 -9.755 1.00 66.25 325 GLY A CA 1
ATOM 2493 C C . GLY A 1 325 ? 18.832 -11.395 -9.683 1.00 66.25 325 GLY A C 1
ATOM 2494 O O . GLY A 1 325 ? 18.127 -12.382 -9.486 1.00 66.25 325 GLY A O 1
ATOM 2495 N N . VAL A 1 326 ? 18.337 -10.165 -9.850 1.00 74.62 326 VAL A N 1
ATOM 2496 C CA . VAL A 1 326 ? 16.903 -9.852 -9.911 1.00 74.62 326 VAL A CA 1
ATOM 2497 C C . VAL A 1 326 ? 16.318 -10.284 -11.261 1.00 74.62 326 VAL A C 1
ATOM 2499 O O . VAL A 1 326 ? 16.885 -9.999 -12.319 1.00 74.62 326 VAL A O 1
ATOM 2502 N N . ASP A 1 327 ? 15.179 -10.978 -11.233 1.00 77.81 327 ASP A N 1
ATOM 2503 C CA . ASP A 1 327 ? 14.402 -11.308 -12.431 1.00 77.81 327 ASP A CA 1
ATOM 2504 C C . ASP A 1 327 ? 13.510 -10.102 -12.810 1.00 77.81 327 ASP A C 1
ATOM 2506 O O . ASP A 1 327 ? 12.687 -9.696 -11.989 1.00 77.81 327 ASP A O 1
ATOM 2510 N N . PRO A 1 328 ? 13.614 -9.535 -14.031 1.00 81.25 328 PRO A N 1
ATOM 2511 C CA . PRO A 1 328 ? 12.749 -8.465 -14.533 1.00 81.25 328 PRO A CA 1
ATOM 2512 C C . PRO A 1 328 ? 11.248 -8.743 -14.393 1.00 81.25 328 PRO A C 1
ATOM 2514 O O . PRO A 1 328 ? 10.459 -7.806 -14.367 1.00 81.25 328 PRO A O 1
ATOM 2517 N N . ARG A 1 329 ? 10.827 -10.010 -14.314 1.00 78.19 329 ARG A N 1
ATOM 2518 C CA . ARG A 1 329 ? 9.414 -10.402 -14.177 1.00 78.19 329 ARG A CA 1
ATOM 2519 C C . ARG A 1 329 ? 8.944 -10.465 -12.726 1.00 78.19 329 ARG A C 1
ATOM 2521 O O . ARG A 1 329 ? 7.756 -10.652 -12.484 1.00 78.19 329 ARG A O 1
ATOM 2528 N N . GLU A 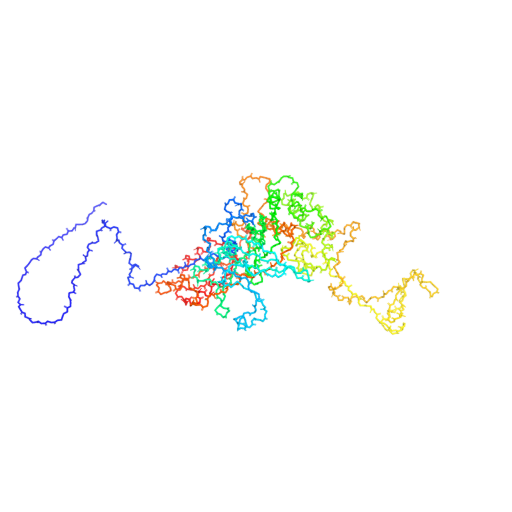1 330 ? 9.863 -10.346 -11.774 1.00 77.38 330 GLU A N 1
ATOM 2529 C CA . GLU A 1 330 ? 9.590 -10.435 -10.337 1.00 77.38 330 GLU A CA 1
ATOM 2530 C C . GLU A 1 330 ? 9.805 -9.092 -9.620 1.00 77.38 330 GLU A C 1
ATOM 2532 O O . GLU A 1 330 ? 9.645 -9.016 -8.403 1.00 77.38 330 GLU A O 1
ATOM 2537 N N . ILE A 1 331 ? 10.140 -8.025 -10.358 1.00 74.44 331 ILE A N 1
ATOM 2538 C CA . ILE A 1 331 ? 10.276 -6.680 -9.788 1.00 74.44 331 ILE A CA 1
ATOM 2539 C C . ILE A 1 331 ? 8.895 -6.185 -9.346 1.00 74.44 331 ILE A C 1
ATOM 2541 O O . ILE A 1 331 ? 7.982 -6.039 -10.158 1.00 74.44 331 ILE A O 1
ATOM 2545 N N . SER A 1 332 ? 8.755 -5.937 -8.045 1.00 72.56 332 SER A N 1
ATOM 2546 C CA . SER A 1 332 ? 7.523 -5.439 -7.428 1.00 72.56 332 SER A CA 1
ATOM 2547 C C . SER A 1 332 ? 7.265 -3.971 -7.798 1.00 72.56 332 SER A C 1
ATOM 2549 O O . SER A 1 332 ? 8.228 -3.213 -7.913 1.00 72.56 332 SER A O 1
ATOM 2551 N N . PRO A 1 333 ? 5.999 -3.514 -7.880 1.00 71.00 333 PRO A N 1
ATOM 2552 C CA . PRO A 1 333 ? 5.667 -2.093 -8.015 1.00 71.00 333 PRO A CA 1
ATOM 2553 C C . PRO A 1 333 ? 6.318 -1.193 -6.961 1.00 71.00 333 PRO A C 1
ATOM 2555 O O . PRO A 1 333 ? 6.682 -0.065 -7.264 1.00 71.00 333 PRO A O 1
ATOM 2558 N N . SER A 1 334 ? 6.499 -1.703 -5.740 1.00 66.38 334 SER A N 1
ATOM 2559 C CA . SER A 1 334 ? 7.140 -0.994 -4.623 1.00 66.38 334 SER A CA 1
ATOM 2560 C C . SER A 1 334 ? 8.667 -0.877 -4.742 1.00 66.38 334 SER A C 1
ATOM 2562 O O . SER A 1 334 ? 9.307 -0.304 -3.866 1.00 66.38 334 SER A O 1
ATOM 2564 N N . ASP A 1 335 ? 9.279 -1.503 -5.749 1.00 77.88 335 ASP A N 1
ATOM 2565 C CA . ASP A 1 335 ? 10.724 -1.465 -5.965 1.00 77.88 335 ASP A CA 1
ATOM 2566 C C . ASP A 1 335 ? 11.104 -0.196 -6.756 1.00 77.88 335 ASP A C 1
ATOM 2568 O O . ASP A 1 335 ? 10.501 0.074 -7.801 1.00 77.88 335 ASP A O 1
ATOM 2572 N N . PRO A 1 336 ? 12.120 0.585 -6.340 1.00 82.88 336 PRO A N 1
ATOM 2573 C CA . PRO A 1 336 ? 12.573 1.754 -7.101 1.00 82.88 336 PRO A CA 1
ATOM 2574 C C . PRO A 1 336 ? 12.980 1.428 -8.550 1.00 82.88 336 PRO A C 1
ATOM 2576 O O . PRO A 1 336 ? 12.916 2.279 -9.440 1.00 82.88 336 PRO A O 1
ATOM 2579 N N . SER A 1 337 ? 13.357 0.180 -8.824 1.00 86.00 337 SER A N 1
ATOM 2580 C CA . SER A 1 337 ? 13.683 -0.306 -10.160 1.00 86.00 337 SER A CA 1
ATOM 2581 C C . SER A 1 337 ? 12.475 -0.767 -10.982 1.00 86.00 337 SER A C 1
ATOM 2583 O O . SER A 1 337 ? 12.679 -1.298 -12.069 1.00 86.00 337 SER A O 1
ATOM 2585 N N . TYR A 1 338 ? 11.223 -0.540 -10.558 1.00 85.75 338 TYR A N 1
ATOM 2586 C CA . TYR A 1 338 ? 10.029 -1.050 -11.256 1.00 85.75 338 TYR A CA 1
ATOM 2587 C C . TYR A 1 338 ? 9.908 -0.627 -12.730 1.00 85.75 338 TYR A C 1
ATOM 2589 O O . TYR A 1 338 ? 9.341 -1.360 -13.536 1.00 85.75 338 TYR A O 1
ATOM 2597 N N . ALA A 1 339 ? 10.524 0.482 -13.152 1.00 86.94 339 ALA A N 1
ATOM 2598 C CA . ALA A 1 339 ? 10.627 0.820 -14.578 1.00 86.94 339 ALA A CA 1
ATOM 2599 C C . ALA A 1 339 ? 11.350 -0.267 -15.409 1.00 86.94 339 ALA A C 1
ATOM 2601 O O . ALA A 1 339 ? 11.113 -0.388 -16.610 1.00 86.94 339 ALA A O 1
ATOM 2602 N N . CYS A 1 340 ? 12.207 -1.069 -14.773 1.00 88.19 340 CYS A N 1
ATOM 2603 C CA . CYS A 1 340 ? 12.906 -2.233 -15.314 1.00 88.19 340 CYS A CA 1
ATOM 2604 C C . CYS A 1 340 ? 12.042 -3.510 -15.347 1.00 88.19 340 CYS A C 1
ATOM 2606 O O . CYS A 1 340 ? 12.500 -4.544 -15.825 1.00 88.19 340 CYS A O 1
ATOM 2608 N N . TYR A 1 341 ? 10.792 -3.479 -14.880 1.00 86.25 341 TYR A N 1
ATOM 2609 C CA . TYR A 1 341 ? 9.906 -4.638 -14.955 1.00 86.25 341 TYR A CA 1
ATOM 2610 C C . TYR A 1 341 ? 9.545 -4.989 -16.408 1.00 86.25 341 TYR A C 1
ATOM 2612 O O . TYR A 1 341 ? 9.353 -4.107 -17.253 1.00 86.25 341 TYR A O 1
ATOM 2620 N N . GLY A 1 342 ? 9.433 -6.283 -16.710 1.00 80.88 342 GLY A N 1
ATOM 2621 C CA . GLY A 1 342 ? 8.732 -6.743 -17.907 1.00 80.88 342 GLY A CA 1
ATOM 2622 C C . GLY A 1 342 ? 9.141 -8.103 -18.453 1.00 80.88 342 GLY A C 1
ATOM 2623 O O . GLY A 1 342 ? 10.234 -8.605 -18.187 1.00 80.88 342 GLY A O 1
ATOM 2624 N N . ASP A 1 343 ? 8.251 -8.677 -19.264 1.00 77.38 343 ASP A N 1
ATOM 2625 C CA . ASP A 1 343 ? 8.441 -9.974 -19.912 1.00 77.38 343 ASP A CA 1
ATOM 2626 C C . ASP A 1 343 ? 8.651 -9.847 -21.433 1.00 77.38 343 ASP A C 1
ATOM 2628 O O . ASP A 1 343 ? 7.768 -9.447 -22.200 1.00 77.38 343 ASP A O 1
ATOM 2632 N N . SER A 1 344 ? 9.829 -10.262 -21.906 1.00 67.81 344 SER A N 1
ATOM 2633 C CA . SER A 1 344 ? 10.153 -10.276 -23.338 1.00 67.81 344 SER A CA 1
ATOM 2634 C C . SER A 1 344 ? 9.371 -11.306 -24.156 1.00 67.81 344 SER A C 1
ATOM 2636 O O . SER A 1 344 ? 9.342 -11.197 -25.385 1.00 67.81 344 SER A O 1
ATOM 2638 N N . ILE A 1 345 ? 8.727 -12.289 -23.515 1.00 59.12 345 ILE A N 1
ATOM 2639 C CA . ILE A 1 345 ? 7.910 -13.311 -24.184 1.00 59.12 345 ILE A CA 1
ATOM 2640 C C . ILE A 1 345 ? 6.478 -12.809 -24.397 1.00 59.12 345 ILE A C 1
ATOM 2642 O O . ILE A 1 345 ? 5.916 -13.008 -25.478 1.00 59.12 345 ILE A O 1
ATOM 2646 N N . ALA A 1 346 ? 5.895 -12.153 -23.390 1.00 59.47 346 ALA A N 1
ATOM 2647 C CA . ALA A 1 346 ? 4.554 -11.578 -23.475 1.00 59.47 346 ALA A CA 1
ATOM 2648 C C . ALA A 1 346 ? 4.511 -10.328 -24.371 1.00 59.47 346 ALA A C 1
ATOM 2650 O O . ALA A 1 346 ? 3.490 -10.060 -25.008 1.00 59.47 346 ALA A O 1
ATOM 2651 N N . GLY A 1 347 ? 5.625 -9.589 -24.470 1.00 53.12 347 GLY A N 1
ATOM 2652 C CA . GLY A 1 347 ? 5.714 -8.368 -25.278 1.00 53.12 347 GLY A CA 1
ATOM 2653 C C . GLY A 1 347 ? 4.899 -7.198 -24.714 1.00 53.12 347 GLY A C 1
ATOM 2654 O O . GLY A 1 347 ? 4.663 -6.219 -25.423 1.00 53.12 347 GLY A O 1
ATOM 2655 N N . THR A 1 348 ? 4.464 -7.309 -23.462 1.00 52.34 348 THR A N 1
ATOM 2656 C CA . THR A 1 348 ? 3.782 -6.280 -22.669 1.00 52.34 348 THR A CA 1
ATOM 2657 C C . THR A 1 348 ? 4.776 -5.669 -21.663 1.00 52.34 348 THR A C 1
ATOM 2659 O O . THR A 1 348 ? 5.951 -6.025 -21.688 1.00 52.34 348 THR A O 1
ATOM 2662 N N . ASP A 1 349 ? 4.356 -4.722 -20.815 1.00 75.69 349 ASP A N 1
ATOM 2663 C CA . ASP A 1 349 ? 5.141 -4.175 -19.677 1.00 75.69 349 ASP A CA 1
ATOM 2664 C C . ASP A 1 349 ? 6.161 -3.055 -20.016 1.00 75.69 349 ASP A C 1
ATOM 2666 O O . ASP A 1 349 ? 5.980 -2.334 -21.005 1.00 75.69 349 ASP A O 1
ATOM 2670 N N . TYR A 1 350 ? 7.195 -2.849 -19.179 1.00 84.81 350 TYR A N 1
ATOM 2671 C CA . TYR A 1 350 ? 8.135 -1.713 -19.233 1.00 84.81 350 TYR A CA 1
ATOM 2672 C C . TYR A 1 350 ? 9.513 -2.104 -19.796 1.00 84.81 350 TYR A C 1
ATOM 2674 O O . TYR A 1 350 ? 9.595 -2.838 -20.779 1.00 84.81 350 TYR A O 1
ATOM 2682 N N . ILE A 1 351 ? 10.618 -1.555 -19.271 1.00 84.88 351 ILE A N 1
ATOM 2683 C CA . ILE A 1 351 ? 11.954 -1.671 -19.880 1.00 84.88 351 ILE A CA 1
ATOM 2684 C C . ILE A 1 351 ? 12.434 -3.131 -19.897 1.00 84.88 351 ILE A C 1
ATOM 2686 O O . ILE A 1 351 ? 13.124 -3.530 -20.840 1.00 84.88 351 ILE A O 1
ATOM 2690 N N . GLY A 1 352 ? 12.027 -3.952 -18.922 1.00 82.44 352 GLY A N 1
ATOM 2691 C CA . GLY A 1 352 ? 12.398 -5.369 -18.822 1.00 82.44 352 GLY A CA 1
ATOM 2692 C C . GLY A 1 352 ? 12.040 -6.189 -20.058 1.00 82.44 352 GLY A C 1
ATOM 2693 O O . GLY A 1 352 ? 12.808 -7.062 -20.465 1.00 82.44 352 GLY A O 1
ATOM 2694 N N . ARG A 1 353 ? 10.967 -5.816 -20.770 1.00 80.19 353 ARG A N 1
ATOM 2695 C CA . ARG A 1 353 ? 10.549 -6.476 -22.020 1.00 80.19 353 ARG A CA 1
ATOM 2696 C C . ARG A 1 353 ? 11.590 -6.383 -23.143 1.00 80.19 353 ARG A C 1
ATOM 2698 O O . ARG A 1 353 ? 11.553 -7.155 -24.099 1.00 80.19 353 ARG A O 1
ATOM 2705 N N . CYS A 1 354 ? 12.525 -5.437 -23.041 1.00 78.94 354 CYS A N 1
ATOM 2706 C CA . CYS A 1 354 ? 13.612 -5.256 -23.999 1.00 78.94 354 CYS A CA 1
ATOM 2707 C C . CYS A 1 354 ? 14.828 -6.167 -23.718 1.00 78.94 354 CYS A C 1
ATOM 2709 O O . CYS A 1 354 ? 15.797 -6.142 -24.485 1.00 78.94 354 CYS A O 1
ATOM 2711 N N . TRP A 1 355 ? 14.793 -6.970 -22.643 1.00 75.00 355 TRP A N 1
ATOM 2712 C CA . TRP A 1 355 ? 15.841 -7.918 -22.258 1.00 75.00 355 TRP A CA 1
ATOM 2713 C C . TRP A 1 355 ? 15.393 -9.357 -22.469 1.00 75.00 355 TRP A C 1
ATOM 2715 O O . TRP A 1 355 ? 14.271 -9.743 -22.163 1.00 75.00 355 TRP A O 1
ATOM 2725 N N . THR A 1 356 ? 16.315 -10.184 -22.955 1.00 70.88 356 THR A N 1
ATOM 2726 C CA . THR A 1 356 ? 16.062 -11.612 -23.194 1.00 70.88 356 THR A CA 1
ATOM 2727 C C . THR A 1 356 ? 16.844 -12.471 -22.212 1.00 70.88 356 THR A C 1
ATOM 2729 O O . THR A 1 356 ? 17.972 -12.122 -21.854 1.00 70.88 356 THR A O 1
ATOM 2732 N N . VAL A 1 357 ? 16.275 -13.604 -21.793 1.00 60.50 357 VAL A N 1
ATOM 2733 C CA . VAL A 1 357 ? 16.982 -14.578 -20.949 1.00 60.50 357 VAL A CA 1
ATOM 2734 C C . VAL A 1 357 ? 18.209 -15.090 -21.708 1.00 60.50 357 VAL A C 1
ATOM 2736 O O . VAL A 1 357 ? 18.131 -15.452 -22.887 1.00 60.50 357 VAL A O 1
ATOM 2739 N N . GLY A 1 358 ? 19.365 -15.108 -21.048 1.00 55.34 358 GLY A N 1
ATOM 2740 C CA . GLY A 1 358 ? 20.576 -15.707 -21.586 1.00 55.34 358 GLY A CA 1
ATOM 2741 C C . GLY A 1 358 ? 20.360 -17.180 -21.927 1.00 55.34 358 GLY A C 1
ATOM 2742 O O . GLY A 1 358 ? 19.562 -17.889 -21.320 1.00 55.34 358 GLY A O 1
ATOM 2743 N N . THR A 1 359 ? 21.082 -17.668 -22.930 1.00 52.47 359 THR A N 1
ATOM 2744 C CA . THR A 1 359 ? 21.005 -19.075 -23.334 1.00 52.47 359 THR A CA 1
ATOM 2745 C C . THR A 1 359 ? 22.291 -19.793 -22.946 1.00 52.47 359 THR A C 1
ATOM 2747 O O . THR A 1 359 ? 23.378 -19.417 -23.392 1.00 52.47 359 THR A O 1
ATOM 2750 N N . VAL A 1 360 ? 22.193 -20.865 -22.150 1.00 47.94 360 VAL A N 1
ATOM 2751 C CA . VAL A 1 360 ? 23.292 -21.832 -22.019 1.00 47.94 360 VAL A CA 1
ATOM 2752 C C . VAL A 1 360 ? 23.124 -22.865 -23.121 1.00 47.94 360 VAL A C 1
ATOM 2754 O O . VAL A 1 360 ? 22.284 -23.762 -23.055 1.00 47.94 360 VAL A O 1
ATOM 2757 N N . CYS A 1 361 ? 23.925 -22.747 -24.175 1.00 54.12 361 CYS A N 1
ATOM 2758 C CA . CYS A 1 361 ? 23.939 -23.776 -25.201 1.00 54.12 361 CYS A CA 1
ATOM 2759 C C . CYS A 1 361 ? 24.702 -25.005 -24.677 1.00 54.12 361 CYS A C 1
ATOM 2761 O O . CYS A 1 361 ? 25.862 -24.866 -24.280 1.00 54.12 361 CYS A O 1
ATOM 2763 N N . PRO A 1 362 ? 24.105 -26.211 -24.679 1.00 59.28 362 PRO A N 1
ATOM 2764 C CA . PRO A 1 362 ? 24.814 -27.409 -24.251 1.00 59.28 362 PRO A CA 1
ATOM 2765 C C . PRO A 1 362 ? 26.026 -27.657 -25.161 1.00 59.28 362 PRO A C 1
ATOM 2767 O O . PRO A 1 362 ? 25.927 -27.591 -26.392 1.00 59.28 362 PRO A O 1
ATOM 2770 N N . GLU A 1 363 ? 27.187 -27.921 -24.553 1.00 68.31 363 GLU A N 1
ATOM 2771 C CA . GLU A 1 363 ? 28.385 -28.348 -25.279 1.00 68.31 363 GLU A CA 1
ATOM 2772 C C . GLU A 1 363 ? 28.078 -29.640 -26.042 1.00 68.31 363 GLU A C 1
ATOM 2774 O O . GLU A 1 363 ? 27.492 -30.578 -25.496 1.00 68.31 363 GLU A O 1
ATOM 2779 N N . VAL A 1 364 ? 28.471 -29.707 -27.315 1.00 74.38 364 VAL A N 1
ATOM 2780 C CA . VAL A 1 364 ? 28.271 -30.932 -28.092 1.00 74.38 364 VAL A CA 1
ATOM 2781 C C . VAL A 1 364 ? 29.305 -31.955 -27.642 1.00 74.38 364 VAL A C 1
ATOM 2783 O O . VAL A 1 364 ? 30.505 -31.776 -27.862 1.00 74.38 364 VAL A O 1
ATOM 2786 N N . VAL A 1 365 ? 28.834 -33.021 -27.002 1.00 83.06 365 VAL A N 1
ATOM 2787 C CA . VAL A 1 365 ? 29.671 -34.137 -26.559 1.00 83.06 365 VAL A CA 1
ATOM 2788 C C . VAL A 1 365 ? 29.956 -35.060 -27.741 1.00 83.06 365 VAL A C 1
ATOM 2790 O O . VAL A 1 365 ? 29.081 -35.308 -28.568 1.00 83.06 365 VAL A O 1
ATOM 2793 N N . CYS A 1 366 ? 31.174 -35.581 -27.816 1.00 83.12 366 CYS A N 1
ATOM 2794 C CA . CYS A 1 366 ? 31.601 -36.532 -28.842 1.00 83.12 366 CYS A CA 1
ATOM 2795 C C . CYS A 1 366 ? 32.491 -37.616 -28.228 1.00 83.12 366 CYS A C 1
ATOM 2797 O O . CYS A 1 366 ? 33.220 -37.361 -27.269 1.00 83.12 366 CYS A O 1
ATOM 2799 N N . ALA A 1 367 ? 32.447 -38.828 -28.778 1.00 85.88 367 ALA A N 1
ATOM 2800 C CA . ALA A 1 367 ? 33.327 -39.922 -28.372 1.00 85.88 367 ALA A CA 1
ATOM 2801 C C . ALA A 1 367 ? 34.689 -39.876 -29.090 1.00 85.88 367 ALA A C 1
ATOM 2803 O O . ALA A 1 367 ? 35.725 -40.134 -28.476 1.00 85.88 367 ALA A O 1
ATOM 2804 N N . ASP A 1 368 ? 34.693 -39.536 -30.381 1.00 84.81 368 ASP A N 1
ATOM 2805 C CA . ASP A 1 368 ? 35.889 -39.361 -31.207 1.00 84.81 368 ASP A CA 1
ATOM 2806 C C . ASP A 1 368 ? 35.603 -38.476 -32.440 1.00 84.81 368 ASP A C 1
ATOM 2808 O O . ASP A 1 368 ? 34.496 -37.970 -32.616 1.00 84.81 368 ASP A O 1
ATOM 2812 N N . ASP A 1 369 ? 36.614 -38.245 -33.286 1.00 82.69 369 ASP A N 1
ATOM 2813 C CA . ASP A 1 369 ? 36.507 -37.411 -34.498 1.00 82.69 369 ASP A CA 1
ATOM 2814 C C . ASP A 1 369 ? 35.521 -37.954 -35.556 1.00 82.69 369 ASP A C 1
ATOM 2816 O O . ASP A 1 369 ? 35.174 -37.225 -36.484 1.00 82.69 369 ASP A O 1
ATOM 2820 N N . ASN A 1 370 ? 35.086 -39.213 -35.445 1.00 82.56 370 ASN A N 1
ATOM 2821 C CA . ASN A 1 370 ? 34.112 -39.849 -36.336 1.00 82.56 370 ASN A CA 1
ATOM 2822 C C . ASN A 1 370 ? 32.713 -39.944 -35.707 1.00 82.56 370 ASN A C 1
ATOM 2824 O O . ASN A 1 370 ? 31.827 -40.571 -36.294 1.00 82.56 370 ASN A O 1
ATOM 2828 N N . ASP A 1 371 ? 32.515 -39.376 -34.515 1.00 82.75 371 ASP A N 1
ATOM 2829 C CA . ASP A 1 371 ? 31.207 -39.323 -33.878 1.00 82.75 371 ASP A CA 1
ATOM 2830 C C . ASP A 1 371 ? 30.224 -38.552 -34.781 1.00 82.75 371 ASP A C 1
ATOM 2832 O O . ASP A 1 371 ? 30.574 -37.473 -35.266 1.00 82.75 371 ASP A O 1
ATOM 2836 N N . PRO A 1 372 ? 28.998 -39.055 -35.023 1.00 80.00 372 PRO A N 1
ATOM 2837 C CA . PRO A 1 372 ? 27.987 -38.343 -35.810 1.00 80.00 372 PRO A CA 1
ATOM 2838 C C . PRO A 1 372 ? 27.630 -36.953 -35.255 1.00 80.00 372 PRO A C 1
ATOM 2840 O O . PRO A 1 372 ? 27.062 -36.140 -35.984 1.00 80.00 372 PRO A O 1
ATOM 2843 N N . ALA A 1 373 ? 27.957 -36.665 -33.990 1.00 74.94 373 ALA A N 1
ATOM 2844 C CA . ALA A 1 373 ? 27.837 -35.341 -33.389 1.00 74.94 373 ALA A CA 1
ATOM 2845 C C . ALA A 1 373 ? 28.886 -34.330 -33.902 1.00 74.94 373 ALA A C 1
ATOM 2847 O O . ALA A 1 373 ? 28.690 -33.121 -33.760 1.00 74.94 373 ALA A O 1
ATOM 2848 N N . VAL A 1 374 ? 29.991 -34.786 -34.510 1.00 80.88 374 VAL A N 1
ATOM 2849 C CA . VAL A 1 374 ? 30.998 -33.927 -35.153 1.00 80.88 374 VAL A CA 1
ATOM 2850 C C . VAL A 1 374 ? 30.511 -33.562 -36.564 1.00 80.88 374 VAL A C 1
ATOM 2852 O O . VAL A 1 374 ? 30.350 -34.451 -37.401 1.00 80.88 374 VAL A O 1
ATOM 2855 N N . PRO A 1 375 ? 30.294 -32.270 -36.884 1.00 78.25 375 PRO A N 1
ATOM 2856 C CA . PRO A 1 375 ? 29.774 -31.879 -38.192 1.00 78.25 375 PRO A CA 1
ATOM 2857 C C . PRO A 1 375 ? 30.675 -32.312 -39.356 1.00 78.25 375 PRO A C 1
ATOM 2859 O O . PRO A 1 375 ? 31.887 -32.074 -39.345 1.00 78.25 375 PRO A O 1
ATOM 2862 N N . GLU A 1 376 ? 30.068 -32.879 -40.404 1.00 71.94 376 GLU A N 1
ATOM 2863 C CA . GLU A 1 376 ? 30.792 -33.295 -41.605 1.00 71.94 376 GLU A CA 1
ATOM 2864 C C . GLU A 1 376 ? 31.472 -32.112 -42.310 1.00 71.94 376 GLU A C 1
ATOM 2866 O O . GLU A 1 376 ? 30.924 -31.015 -42.487 1.00 71.94 376 GLU A O 1
ATOM 2871 N N . GLN A 1 377 ? 32.702 -32.351 -42.761 1.00 69.75 377 GLN A N 1
ATOM 2872 C CA . GLN A 1 377 ? 33.531 -31.322 -43.363 1.00 69.75 377 GLN A CA 1
ATOM 2873 C C . GLN A 1 377 ? 33.094 -31.023 -44.804 1.00 69.75 377 GLN A C 1
ATOM 2875 O O . GLN A 1 377 ? 33.539 -31.655 -45.760 1.00 69.75 377 GLN A O 1
ATOM 2880 N N . SER A 1 378 ? 32.245 -30.010 -44.976 1.00 63.88 378 SER A N 1
ATOM 2881 C CA . SER A 1 378 ? 31.865 -29.517 -46.303 1.00 63.88 378 SER A CA 1
ATOM 2882 C C . SER A 1 378 ? 32.860 -28.474 -46.840 1.00 63.88 378 SER A C 1
ATOM 2884 O O . SER A 1 378 ? 33.590 -27.827 -46.082 1.00 63.88 378 SER A O 1
ATOM 2886 N N . GLY A 1 379 ? 32.893 -28.287 -48.166 1.00 51.50 379 GLY A N 1
ATOM 2887 C CA . GLY A 1 379 ? 33.773 -27.362 -48.899 1.00 51.50 379 GLY A CA 1
ATOM 2888 C C . GLY A 1 379 ? 33.482 -25.876 -48.649 1.00 51.50 379 GLY A C 1
ATOM 2889 O O . GLY A 1 379 ? 33.277 -25.108 -49.579 1.00 51.50 379 GLY A O 1
ATOM 2890 N N . GLY A 1 380 ? 33.485 -25.450 -47.391 1.00 60.25 380 GLY A N 1
ATOM 2891 C CA . GLY A 1 380 ? 33.018 -24.141 -46.935 1.00 60.25 380 GLY A CA 1
ATOM 2892 C C . GLY A 1 380 ? 33.041 -24.004 -45.412 1.00 60.25 380 GLY A C 1
ATOM 2893 O O . GLY A 1 380 ? 33.287 -22.907 -44.919 1.00 60.25 380 GLY A O 1
ATOM 2894 N N . SER A 1 381 ? 32.890 -25.114 -44.686 1.00 64.56 381 SER A N 1
ATOM 2895 C CA . SER A 1 381 ? 32.769 -25.139 -43.227 1.00 64.56 381 SER A CA 1
ATOM 2896 C C . SER A 1 381 ? 34.097 -24.903 -42.477 1.00 64.56 381 SER A C 1
ATOM 2898 O O . SER A 1 381 ? 35.182 -25.115 -43.036 1.00 64.56 381 SER A O 1
ATOM 2900 N N . PRO A 1 382 ? 34.033 -24.477 -41.198 1.00 76.50 382 PRO A N 1
ATOM 2901 C CA . PRO A 1 382 ? 35.132 -24.608 -40.240 1.00 76.50 382 PRO A CA 1
ATOM 2902 C C . PRO A 1 382 ? 35.632 -26.058 -40.133 1.00 76.50 382 PRO A C 1
ATOM 2904 O O . PRO A 1 382 ? 34.941 -26.996 -40.522 1.00 76.50 382 PRO A O 1
ATOM 2907 N N . TYR A 1 383 ? 36.844 -26.247 -39.608 1.00 82.06 383 TYR A N 1
ATOM 2908 C CA . TYR A 1 383 ? 37.348 -27.585 -39.289 1.00 82.06 383 TYR A CA 1
ATOM 2909 C C . TYR A 1 383 ? 36.846 -27.983 -37.901 1.00 82.06 383 TYR A C 1
ATOM 2911 O O . TYR A 1 383 ? 37.115 -27.240 -36.962 1.00 82.06 383 TYR A O 1
ATOM 2919 N N . TYR A 1 384 ? 36.190 -29.135 -37.761 1.00 84.75 384 TYR A N 1
ATOM 2920 C CA . TYR A 1 384 ? 35.713 -29.667 -36.480 1.00 84.75 384 TYR A CA 1
ATOM 2921 C C . TYR A 1 384 ? 36.577 -30.843 -36.017 1.00 84.75 384 TYR A C 1
ATOM 2923 O O . TYR A 1 384 ? 37.152 -31.553 -36.839 1.00 84.75 384 TYR A O 1
ATOM 2931 N N . ARG A 1 385 ? 36.699 -31.022 -34.703 1.00 85.75 385 ARG A N 1
ATOM 2932 C CA . ARG A 1 385 ? 37.344 -32.177 -34.072 1.00 85.75 385 ARG A CA 1
ATOM 2933 C C . ARG A 1 385 ? 36.687 -32.478 -32.734 1.00 85.75 385 ARG A C 1
ATOM 2935 O O . ARG A 1 385 ? 36.175 -31.564 -32.090 1.00 85.75 385 ARG A O 1
ATOM 2942 N N . CYS A 1 386 ? 36.804 -33.707 -32.277 1.00 85.25 386 CYS A N 1
ATOM 2943 C CA . CYS A 1 386 ? 36.530 -34.099 -30.915 1.00 85.25 386 CYS A CA 1
ATOM 2944 C C . CYS A 1 386 ? 37.798 -33.979 -30.066 1.00 85.25 386 CYS A C 1
ATOM 2946 O O . CYS A 1 386 ? 38.842 -34.555 -30.376 1.00 85.25 386 CYS A O 1
ATOM 2948 N N . ASN A 1 387 ? 37.737 -33.217 -28.980 1.00 84.94 387 ASN A N 1
ATOM 2949 C CA . ASN A 1 387 ? 38.840 -33.106 -28.035 1.00 84.94 387 ASN A CA 1
ATOM 2950 C C . ASN A 1 387 ? 38.286 -33.168 -26.616 1.00 84.94 387 ASN A C 1
ATOM 2952 O O . ASN A 1 387 ? 37.375 -32.418 -26.296 1.00 84.94 387 ASN A O 1
ATOM 2956 N N . THR A 1 388 ? 38.832 -34.044 -25.768 1.00 80.69 388 THR A N 1
ATOM 2957 C CA . THR A 1 388 ? 38.393 -34.200 -24.365 1.00 80.69 388 THR A CA 1
ATOM 2958 C C . THR A 1 388 ? 36.869 -34.334 -24.218 1.00 80.69 388 THR A C 1
ATOM 2960 O O . THR A 1 388 ? 36.268 -33.673 -23.381 1.00 80.69 388 THR A O 1
ATOM 2963 N N . ASN A 1 389 ? 36.258 -35.181 -25.051 1.00 85.12 389 ASN A N 1
ATOM 2964 C CA . ASN A 1 389 ? 34.816 -35.446 -25.128 1.00 85.12 389 ASN A CA 1
ATOM 2965 C C . ASN A 1 389 ? 33.927 -34.277 -25.577 1.00 85.12 389 ASN A C 1
ATOM 2967 O O . ASN A 1 389 ? 32.711 -34.393 -25.490 1.00 85.12 389 ASN A O 1
ATOM 2971 N N . ILE A 1 390 ? 34.494 -33.179 -26.075 1.00 81.25 390 ILE A N 1
ATOM 2972 C CA . ILE A 1 390 ? 33.730 -32.032 -26.578 1.00 81.25 390 ILE A CA 1
ATOM 2973 C C . ILE A 1 390 ? 34.119 -31.703 -28.015 1.00 81.25 390 ILE A 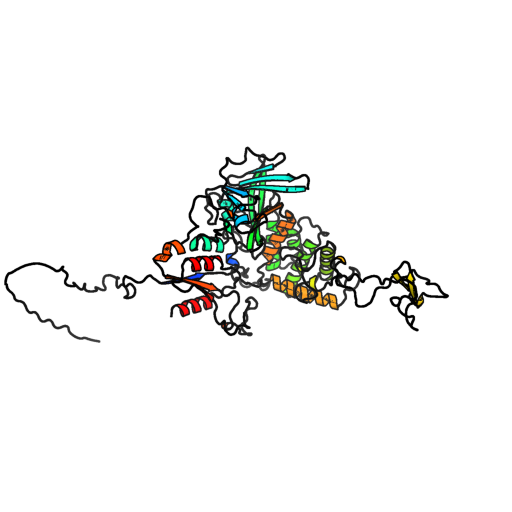C 1
ATOM 2975 O O . ILE A 1 390 ? 35.294 -31.767 -28.403 1.00 81.25 390 ILE A O 1
ATOM 2979 N N . VAL A 1 391 ? 33.130 -31.335 -28.825 1.00 81.44 391 VAL A N 1
ATOM 2980 C CA . VAL A 1 391 ? 33.373 -30.895 -30.196 1.00 81.44 391 VAL A CA 1
ATOM 2981 C C . VAL A 1 391 ? 33.981 -29.499 -30.149 1.00 81.44 391 VAL A C 1
ATOM 2983 O O . VAL A 1 391 ? 33.485 -28.583 -29.498 1.00 81.44 391 VAL A O 1
ATOM 2986 N N . GLN A 1 392 ? 35.082 -29.325 -30.864 1.00 85.31 392 GLN A N 1
ATOM 2987 C CA . GLN A 1 392 ? 35.755 -28.053 -31.043 1.00 85.31 392 GLN A CA 1
ATOM 2988 C C . GLN A 1 392 ? 35.881 -27.737 -32.527 1.00 85.31 392 GLN A C 1
ATOM 2990 O O . GLN A 1 392 ? 36.013 -28.634 -33.356 1.00 85.31 392 GLN A O 1
ATOM 2995 N N . TYR A 1 393 ? 35.921 -26.454 -32.870 1.00 82.44 393 TYR A N 1
ATOM 2996 C CA . TYR A 1 393 ? 36.118 -25.998 -34.232 1.00 82.44 393 TYR A CA 1
ATOM 2997 C C . TYR A 1 393 ? 37.248 -24.974 -34.365 1.00 82.44 393 TYR A C 1
ATOM 2999 O O . TYR A 1 393 ? 37.571 -24.205 -33.455 1.00 82.44 393 TYR A O 1
ATOM 3007 N N . CYS A 1 394 ? 37.851 -24.966 -35.549 1.00 77.19 394 CYS A N 1
ATOM 3008 C CA . CYS A 1 394 ? 38.813 -23.981 -36.004 1.00 77.19 394 CYS A CA 1
ATOM 3009 C C . CYS A 1 394 ? 38.241 -23.256 -37.230 1.00 77.19 394 CYS A C 1
ATOM 3011 O O . CYS A 1 394 ? 37.897 -23.912 -38.220 1.00 77.19 394 CYS A O 1
ATOM 3013 N N . PRO A 1 395 ? 38.167 -21.912 -37.224 1.00 78.69 395 PRO A N 1
ATOM 3014 C CA . PRO A 1 395 ? 37.757 -21.160 -38.403 1.00 78.69 395 PRO A CA 1
ATOM 3015 C C . PRO A 1 395 ? 38.641 -21.495 -39.610 1.00 78.69 395 PRO A C 1
ATOM 3017 O O . PRO A 1 395 ? 39.869 -21.521 -39.505 1.00 78.69 395 PRO A O 1
ATOM 3020 N N . LYS A 1 396 ? 38.024 -21.703 -40.778 1.00 78.38 396 LYS A N 1
ATOM 3021 C CA . LYS A 1 396 ? 38.712 -22.134 -42.008 1.00 78.38 396 LYS A CA 1
ATOM 3022 C C . LYS A 1 396 ? 39.890 -21.234 -42.394 1.00 78.38 396 LYS A C 1
ATOM 3024 O O . LYS A 1 396 ? 40.932 -21.730 -42.810 1.00 78.38 396 LYS A O 1
ATOM 3029 N N . SER A 1 397 ? 39.751 -19.920 -42.221 1.00 80.38 397 SER A N 1
ATOM 3030 C CA . SER A 1 397 ? 40.808 -18.932 -42.493 1.00 80.38 397 SER A CA 1
ATOM 3031 C C . SER A 1 397 ? 42.078 -19.151 -41.658 1.00 80.38 397 SER A C 1
ATOM 3033 O O . SER A 1 397 ? 43.176 -18.787 -42.089 1.00 80.38 397 SER A O 1
ATOM 3035 N N . ASN A 1 398 ? 41.936 -19.787 -40.494 1.00 78.69 398 ASN A N 1
ATOM 3036 C CA . ASN A 1 398 ? 43.001 -20.010 -39.524 1.00 78.69 398 ASN A CA 1
ATOM 3037 C C . ASN A 1 398 ? 43.539 -21.445 -39.527 1.00 78.69 398 ASN A C 1
ATOM 3039 O O . ASN A 1 398 ? 44.547 -21.702 -38.871 1.00 78.69 398 ASN A O 1
ATOM 3043 N N . TYR A 1 399 ? 42.937 -22.360 -40.287 1.00 80.25 399 TYR A N 1
ATOM 3044 C CA . TYR A 1 399 ? 43.405 -23.738 -40.406 1.00 80.25 399 TYR A CA 1
ATOM 3045 C C . TYR A 1 399 ? 44.388 -23.875 -41.579 1.00 80.25 399 TYR A C 1
ATOM 3047 O O . TYR A 1 399 ? 44.018 -23.699 -42.742 1.00 80.25 399 TYR A O 1
ATOM 3055 N N . LYS A 1 400 ? 45.666 -24.169 -41.297 1.00 80.25 400 LYS A N 1
ATOM 3056 C CA . LYS A 1 400 ? 46.715 -24.316 -42.327 1.00 80.25 400 LYS A CA 1
ATOM 3057 C C . LYS A 1 400 ? 47.607 -25.522 -42.028 1.00 80.25 400 LYS A C 1
ATOM 3059 O O . LYS A 1 400 ? 48.083 -25.680 -40.914 1.00 80.25 400 LYS A O 1
ATOM 3064 N N . LYS A 1 401 ? 47.883 -26.345 -43.051 1.00 77.88 401 LYS A N 1
ATOM 3065 C CA . LYS A 1 401 ? 48.808 -27.501 -42.989 1.00 77.88 401 LYS A CA 1
ATOM 3066 C C . LYS A 1 401 ? 48.558 -28.455 -41.801 1.00 77.88 401 LYS A C 1
ATOM 3068 O O . LYS A 1 401 ? 49.505 -28.903 -41.166 1.00 77.88 401 LYS A O 1
ATOM 3073 N N . GLY A 1 402 ? 47.295 -28.766 -41.508 1.00 75.19 402 GLY A N 1
ATOM 3074 C CA . GLY A 1 402 ? 46.937 -29.731 -40.459 1.00 75.19 402 GLY A CA 1
ATOM 3075 C C . GLY A 1 402 ? 46.920 -29.170 -39.032 1.00 75.19 402 GLY A C 1
ATOM 3076 O O . GLY A 1 402 ? 46.770 -29.938 -38.089 1.00 75.19 402 GLY A O 1
ATOM 3077 N N . ALA A 1 403 ? 47.065 -27.852 -38.855 1.00 78.38 403 ALA A N 1
ATOM 3078 C CA . ALA A 1 403 ? 47.012 -27.199 -37.551 1.00 78.38 403 ALA A CA 1
ATOM 3079 C C . ALA A 1 403 ? 46.148 -25.929 -37.582 1.00 78.38 403 ALA A C 1
ATOM 3081 O O . ALA A 1 403 ? 46.085 -25.213 -38.587 1.00 78.38 403 ALA A O 1
ATOM 3082 N N . CYS A 1 404 ? 45.494 -25.641 -36.454 1.00 81.50 404 CYS A N 1
ATOM 3083 C CA . CYS A 1 404 ? 44.809 -24.374 -36.234 1.00 81.50 404 CYS A CA 1
ATOM 3084 C C . CYS A 1 404 ? 45.814 -23.339 -35.720 1.00 81.50 404 CYS A C 1
ATOM 3086 O O . CYS A 1 404 ? 46.477 -23.570 -34.712 1.00 81.50 404 CYS A O 1
ATOM 3088 N N . ASN A 1 405 ? 45.923 -22.197 -36.399 1.00 81.38 405 ASN A N 1
ATOM 3089 C CA . ASN A 1 405 ? 46.814 -21.102 -35.994 1.00 81.38 405 ASN A CA 1
ATOM 3090 C C . ASN A 1 405 ? 46.236 -20.246 -34.853 1.00 81.38 405 ASN A C 1
ATOM 3092 O O . ASN A 1 405 ? 46.863 -19.279 -34.430 1.00 81.38 405 ASN A O 1
ATOM 3096 N N . VAL A 1 406 ? 45.031 -20.576 -34.386 1.00 69.44 406 VAL A N 1
ATOM 3097 C CA . VAL A 1 406 ? 44.368 -19.975 -33.226 1.00 69.44 406 VAL A CA 1
ATOM 3098 C C . VAL A 1 406 ? 43.942 -21.087 -32.269 1.00 69.44 406 VAL A C 1
ATOM 3100 O O . VAL A 1 406 ? 43.901 -22.257 -32.652 1.00 69.44 406 VAL A O 1
ATOM 3103 N N . ALA A 1 407 ? 43.629 -20.734 -31.023 1.00 76.06 407 ALA A N 1
ATOM 3104 C CA . ALA A 1 407 ? 43.045 -21.686 -30.088 1.00 76.06 407 ALA A CA 1
ATOM 3105 C C . ALA A 1 407 ? 41.733 -22.259 -30.654 1.00 76.06 407 ALA A C 1
ATOM 3107 O O . ALA A 1 407 ? 40.939 -21.541 -31.269 1.00 76.06 407 ALA A O 1
ATOM 3108 N N . TRP A 1 408 ? 41.530 -23.560 -30.456 1.00 80.44 408 TRP A N 1
ATOM 3109 C CA . TRP A 1 408 ? 40.298 -24.242 -30.838 1.00 80.44 408 TRP A CA 1
ATOM 3110 C C . TRP A 1 408 ? 39.136 -23.734 -29.987 1.00 80.44 408 TRP A C 1
ATOM 3112 O O . TRP A 1 408 ? 39.292 -23.547 -28.782 1.00 80.44 408 TRP A O 1
ATOM 3122 N N . ARG A 1 409 ? 37.987 -23.497 -30.620 1.00 70.12 409 ARG A N 1
ATOM 3123 C CA . ARG A 1 409 ? 36.777 -22.981 -29.967 1.00 70.12 409 ARG A CA 1
ATOM 3124 C C . ARG A 1 409 ? 35.801 -24.121 -29.721 1.00 70.12 409 ARG A C 1
ATOM 3126 O O . ARG A 1 409 ? 35.714 -24.999 -30.569 1.00 70.12 409 ARG A O 1
ATOM 3133 N N . VAL A 1 410 ? 35.072 -24.117 -28.611 1.00 75.50 410 VAL A N 1
ATOM 3134 C CA . VAL A 1 410 ? 34.031 -25.125 -28.345 1.00 75.50 410 VAL A CA 1
ATOM 3135 C C . VAL A 1 410 ? 32.871 -24.936 -29.327 1.00 75.50 410 VAL A C 1
ATOM 3137 O O . VAL A 1 410 ? 32.537 -23.808 -29.696 1.00 75.50 410 VAL A O 1
ATOM 3140 N N . TYR A 1 411 ? 32.326 -26.044 -29.822 1.00 70.44 411 TYR A N 1
ATOM 3141 C CA . TYR A 1 411 ? 31.166 -26.071 -30.702 1.00 70.44 411 TYR A CA 1
ATOM 3142 C C . TYR A 1 411 ? 29.899 -26.352 -29.890 1.00 70.44 411 TYR A C 1
ATOM 3144 O O . TYR A 1 411 ? 29.834 -27.321 -29.137 1.00 70.44 411 TYR A O 1
ATOM 3152 N N . TYR A 1 412 ? 28.895 -25.505 -30.092 1.00 68.69 412 TYR A N 1
ATOM 3153 C CA . TYR A 1 412 ? 27.576 -25.598 -29.477 1.00 68.69 412 TYR A CA 1
ATOM 3154 C C . TYR A 1 412 ? 26.537 -25.921 -30.558 1.00 68.69 412 TYR A C 1
ATOM 3156 O O . TYR A 1 412 ? 26.654 -25.427 -31.686 1.00 68.69 412 TYR A O 1
ATOM 3164 N N . ALA A 1 413 ? 25.544 -26.756 -30.242 1.00 58.66 413 ALA A N 1
ATOM 3165 C CA . ALA A 1 413 ? 24.513 -27.153 -31.200 1.00 58.66 413 ALA A CA 1
ATOM 3166 C C . ALA A 1 413 ? 23.581 -25.965 -31.529 1.00 58.66 413 ALA A C 1
ATOM 3168 O O . ALA A 1 413 ? 22.992 -25.381 -30.618 1.00 58.66 413 ALA A O 1
ATOM 3169 N N . PRO A 1 414 ? 23.418 -25.584 -32.811 1.00 48.28 414 PRO A N 1
ATOM 3170 C CA . PRO A 1 414 ? 22.490 -24.524 -33.183 1.00 48.28 414 PRO A CA 1
ATOM 3171 C C . PRO A 1 414 ? 21.033 -24.999 -33.057 1.00 48.28 414 PRO A C 1
ATOM 3173 O O . PRO A 1 414 ? 20.665 -26.020 -33.634 1.00 48.28 414 PRO A O 1
ATOM 3176 N N . GLY A 1 415 ? 20.201 -24.230 -32.344 1.00 52.84 415 GLY A N 1
ATOM 3177 C CA . GLY A 1 415 ? 18.747 -24.442 -32.255 1.00 52.84 415 GLY A CA 1
ATOM 3178 C C . GLY A 1 415 ? 18.254 -25.311 -31.091 1.00 52.84 415 GLY A C 1
ATOM 3179 O O . GLY A 1 415 ? 17.079 -25.662 -31.071 1.00 52.84 415 GLY A O 1
ATOM 3180 N N . THR A 1 416 ? 19.113 -25.657 -30.129 1.00 50.38 416 THR A N 1
ATOM 3181 C CA . THR A 1 416 ? 18.738 -26.446 -28.938 1.00 50.38 416 THR A CA 1
ATOM 3182 C C . THR A 1 416 ? 19.252 -25.826 -27.640 1.00 50.38 416 THR A C 1
ATOM 3184 O O . THR A 1 416 ? 19.610 -26.564 -26.726 1.00 50.38 416 THR A O 1
ATOM 3187 N N . CYS A 1 417 ? 19.379 -24.500 -27.568 1.00 52.12 417 CYS A N 1
ATOM 3188 C CA . CYS A 1 417 ? 19.728 -23.830 -26.316 1.00 52.12 417 CYS A CA 1
ATOM 3189 C C . CYS A 1 417 ? 18.410 -23.592 -25.563 1.00 52.12 417 CYS A C 1
ATOM 3191 O O . CYS A 1 417 ? 17.608 -22.790 -26.044 1.00 52.12 417 CYS A O 1
ATOM 3193 N N . PRO A 1 418 ? 18.117 -24.329 -24.475 1.00 51.09 418 PRO A N 1
ATOM 3194 C CA . PRO A 1 418 ? 16.964 -24.022 -23.642 1.00 51.09 418 PRO A CA 1
ATOM 3195 C C . PRO A 1 418 ? 17.184 -22.647 -23.004 1.00 51.09 418 PRO A C 1
ATOM 3197 O O . PRO A 1 418 ? 18.326 -22.280 -22.712 1.00 51.09 418 PRO A O 1
ATOM 3200 N N . GLU A 1 419 ? 16.109 -21.893 -22.802 1.00 49.31 419 GLU A N 1
ATOM 3201 C CA . GLU A 1 419 ? 16.134 -20.727 -21.918 1.00 49.31 419 GLU A CA 1
ATOM 3202 C C . GLU A 1 419 ? 16.585 -21.193 -20.526 1.00 49.31 419 GLU A C 1
ATOM 3204 O O . GLU A 1 419 ? 16.066 -22.183 -20.004 1.00 49.31 419 GLU A O 1
ATOM 3209 N N . ASP A 1 420 ? 17.588 -20.529 -19.953 1.00 48.50 420 ASP A N 1
ATOM 3210 C CA . ASP A 1 420 ? 18.100 -20.841 -18.619 1.00 48.50 420 ASP A CA 1
ATOM 3211 C C . ASP A 1 420 ? 18.216 -19.537 -17.828 1.00 48.50 420 ASP A C 1
ATOM 3213 O O . ASP A 1 420 ? 19.087 -18.712 -18.098 1.00 48.50 420 ASP A O 1
ATOM 3217 N N . ALA A 1 421 ? 17.340 -19.352 -16.838 1.00 43.38 421 ALA A N 1
ATOM 3218 C CA . ALA A 1 421 ? 17.379 -18.198 -15.939 1.00 43.38 421 ALA A CA 1
ATOM 3219 C C . ALA A 1 421 ? 18.725 -18.081 -15.186 1.00 43.38 421 ALA A C 1
ATOM 3221 O O . ALA A 1 421 ? 19.119 -16.989 -14.788 1.00 43.38 421 ALA A O 1
ATOM 3222 N N . GLY A 1 422 ? 19.487 -19.179 -15.057 1.00 42.97 422 GLY A N 1
ATOM 3223 C CA . GLY A 1 422 ? 20.843 -19.187 -14.498 1.00 42.97 422 GLY A CA 1
ATOM 3224 C C . GLY A 1 422 ? 21.935 -18.633 -15.426 1.00 42.97 422 GLY A C 1
ATOM 3225 O O . GLY A 1 422 ? 23.085 -18.509 -15.000 1.00 42.97 422 GLY A O 1
ATOM 3226 N N . ALA A 1 423 ? 21.609 -18.297 -16.680 1.00 46.94 423 ALA A N 1
ATOM 3227 C CA . ALA A 1 423 ? 22.538 -17.729 -17.662 1.00 46.94 423 ALA A CA 1
ATOM 3228 C C . ALA A 1 423 ? 22.704 -16.199 -17.559 1.00 46.94 423 ALA A C 1
ATOM 3230 O O . ALA A 1 423 ? 23.578 -15.639 -18.228 1.00 46.94 423 ALA A O 1
ATOM 3231 N N . GLY A 1 424 ? 21.869 -15.535 -16.751 1.00 53.12 424 GLY A N 1
ATOM 3232 C CA . GLY A 1 424 ? 21.770 -14.076 -16.666 1.00 53.12 424 GLY A CA 1
ATOM 3233 C C . GLY A 1 424 ? 20.935 -13.456 -17.792 1.00 53.12 424 GLY A C 1
ATOM 3234 O O . GLY A 1 424 ? 20.558 -14.128 -18.750 1.00 53.12 424 GLY A O 1
ATOM 3235 N N . TRP A 1 425 ? 20.640 -12.161 -17.681 1.00 58.75 425 TRP A N 1
ATOM 3236 C CA . TRP A 1 425 ? 19.832 -11.414 -18.651 1.00 58.75 425 TRP A CA 1
ATOM 3237 C C . TRP A 1 425 ? 20.705 -10.736 -19.707 1.00 58.75 425 TRP A C 1
ATOM 3239 O O . TRP A 1 425 ? 21.689 -10.068 -19.390 1.00 58.75 425 TRP A O 1
ATOM 3249 N N . VAL A 1 426 ? 20.349 -10.897 -20.982 1.00 58.84 426 VAL A N 1
ATOM 3250 C CA . VAL A 1 426 ? 21.086 -10.325 -22.112 1.00 58.84 426 VAL A CA 1
ATOM 3251 C C . VAL A 1 426 ? 20.284 -9.167 -22.693 1.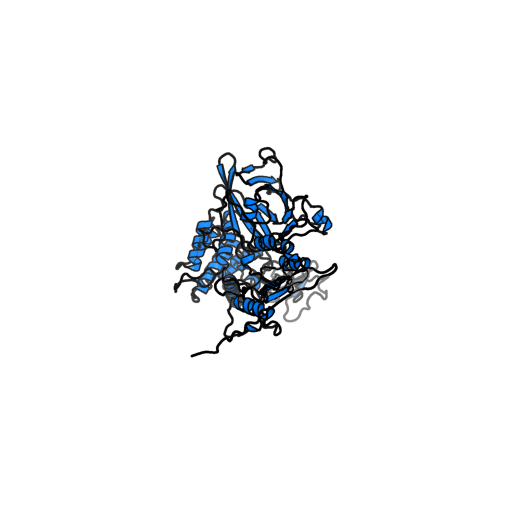00 58.84 426 VAL A C 1
ATOM 3253 O O . VAL A 1 426 ? 19.307 -9.363 -23.421 1.00 58.84 426 VAL A O 1
ATOM 3256 N N . GLY A 1 427 ? 20.731 -7.952 -22.381 1.00 56.91 427 GLY A N 1
ATOM 3257 C CA . GLY A 1 427 ? 20.326 -6.734 -23.074 1.00 56.91 427 GLY A CA 1
ATOM 3258 C C . GLY A 1 427 ? 21.173 -6.552 -24.329 1.00 56.91 427 GLY A C 1
ATOM 3259 O O . GLY A 1 427 ? 22.381 -6.789 -24.318 1.00 56.91 427 GLY A O 1
ATOM 3260 N N . GLY A 1 428 ? 20.575 -6.116 -25.436 1.00 55.00 428 GLY A N 1
ATOM 3261 C CA . GLY A 1 428 ? 21.285 -5.889 -26.705 1.00 55.00 428 GLY A CA 1
ATOM 3262 C C . GLY A 1 428 ? 22.348 -4.771 -26.688 1.00 55.00 428 GLY A C 1
ATOM 3263 O O . GLY A 1 428 ? 22.841 -4.403 -27.755 1.00 55.00 428 GLY A O 1
ATOM 3264 N N . TYR A 1 429 ? 22.704 -4.218 -25.521 1.00 57.06 429 TYR A N 1
ATOM 3265 C CA . TYR A 1 429 ? 23.655 -3.123 -25.336 1.00 57.06 429 TYR A CA 1
ATOM 3266 C C . TYR A 1 429 ? 24.740 -3.501 -24.317 1.00 57.06 429 TYR A C 1
ATOM 3268 O O . TYR A 1 429 ? 24.446 -3.882 -23.192 1.00 57.06 429 TYR A O 1
ATOM 3276 N N . SER A 1 430 ? 26.013 -3.388 -24.707 1.00 52.38 430 SER A N 1
ATOM 3277 C CA . SER A 1 430 ? 27.166 -3.796 -23.887 1.00 52.38 430 SER A CA 1
ATOM 3278 C C . SER A 1 430 ? 27.782 -2.654 -23.063 1.00 52.38 430 SER A C 1
ATOM 3280 O O . SER A 1 430 ? 28.983 -2.690 -22.796 1.00 52.38 430 SER A O 1
ATOM 3282 N N . GLY A 1 431 ? 27.029 -1.583 -22.787 1.00 55.47 431 GLY A N 1
ATOM 3283 C CA . GLY A 1 431 ? 27.520 -0.392 -22.070 1.00 55.47 431 GLY A CA 1
ATOM 3284 C C . GLY A 1 431 ? 28.502 0.495 -22.857 1.00 55.47 431 GLY A C 1
ATOM 3285 O O . GLY A 1 431 ? 28.925 1.542 -22.375 1.00 55.47 431 GLY A O 1
ATOM 3286 N N . VAL A 1 432 ? 28.896 0.103 -24.077 1.00 48.91 432 VAL A N 1
ATOM 3287 C CA . VAL A 1 432 ? 29.913 0.797 -24.886 1.00 48.91 432 VAL A CA 1
ATOM 3288 C C . VAL A 1 432 ? 29.522 0.783 -26.364 1.00 48.91 432 VAL A C 1
ATOM 3290 O O . VAL A 1 432 ? 29.459 -0.279 -26.981 1.00 48.91 432 VAL A O 1
ATOM 3293 N N . GLY A 1 433 ? 29.348 1.964 -26.966 1.00 58.03 433 GLY A N 1
ATOM 3294 C CA . GLY A 1 433 ? 29.097 2.123 -28.404 1.00 58.03 433 GLY A CA 1
ATOM 3295 C C . GLY A 1 433 ? 27.744 2.762 -28.721 1.00 58.03 433 GLY A C 1
ATOM 3296 O O . GLY A 1 433 ? 27.151 3.421 -27.879 1.00 58.03 433 GLY A O 1
ATOM 3297 N N . VAL A 1 434 ? 27.286 2.614 -29.966 1.00 63.25 434 VAL A N 1
ATOM 3298 C CA . VAL A 1 434 ? 25.974 3.116 -30.410 1.00 63.25 434 VAL A CA 1
ATOM 3299 C C . VAL A 1 434 ? 24.907 2.089 -30.036 1.00 63.25 434 VAL A C 1
ATOM 3301 O O . VAL A 1 434 ? 25.072 0.909 -30.355 1.00 63.25 434 VAL A O 1
ATOM 3304 N N . ILE A 1 435 ? 23.832 2.531 -29.382 1.00 65.50 435 ILE A N 1
ATOM 3305 C CA . ILE A 1 435 ? 22.678 1.683 -29.058 1.00 65.50 435 ILE A CA 1
ATOM 3306 C C . ILE A 1 435 ? 22.050 1.189 -30.374 1.00 65.50 435 ILE A C 1
ATOM 3308 O O . ILE A 1 435 ? 21.859 1.983 -31.299 1.00 65.50 435 ILE A O 1
ATOM 3312 N N . PRO A 1 436 ? 21.756 -0.115 -30.526 1.00 74.12 436 PRO A N 1
ATOM 3313 C CA . PRO A 1 436 ? 21.032 -0.596 -31.696 1.00 74.12 436 PRO A CA 1
ATOM 3314 C C . PRO A 1 436 ? 19.661 0.081 -31.802 1.00 74.12 436 PRO A C 1
ATOM 3316 O O . PRO A 1 436 ? 18.891 0.034 -30.851 1.00 74.12 436 PRO A O 1
ATOM 3319 N N . ALA A 1 437 ? 19.316 0.623 -32.973 1.00 71.19 437 ALA A N 1
ATOM 3320 C CA . ALA A 1 437 ? 18.061 1.362 -33.174 1.00 71.19 437 ALA A CA 1
ATOM 3321 C C . ALA A 1 437 ? 16.797 0.579 -32.756 1.00 71.19 437 ALA A C 1
ATOM 3323 O O . ALA A 1 437 ? 15.845 1.155 -32.259 1.00 71.19 437 ALA A O 1
ATOM 3324 N N . VAL A 1 438 ? 16.796 -0.750 -32.915 1.00 69.69 438 VAL A N 1
ATOM 3325 C CA . VAL A 1 438 ? 15.677 -1.612 -32.486 1.00 69.69 438 VAL A CA 1
ATOM 3326 C C . VAL A 1 438 ? 15.518 -1.627 -30.960 1.00 69.69 438 VAL A C 1
ATOM 3328 O O . VAL A 1 438 ? 14.400 -1.669 -30.461 1.00 69.69 438 VAL A O 1
ATOM 3331 N N . LEU A 1 439 ? 16.630 -1.593 -30.223 1.00 73.25 439 LEU A N 1
ATOM 3332 C CA . LEU A 1 439 ? 16.623 -1.556 -28.763 1.00 73.25 439 LEU A CA 1
ATOM 3333 C C . LEU A 1 439 ? 16.234 -0.165 -28.250 1.00 73.25 439 LEU A C 1
ATOM 3335 O O . LEU A 1 439 ? 15.479 -0.067 -27.294 1.00 73.25 439 LEU A O 1
ATOM 3339 N N . GLU A 1 440 ? 16.702 0.889 -28.918 1.00 72.62 440 GLU A N 1
ATOM 3340 C CA . GLU A 1 440 ? 16.320 2.275 -28.628 1.00 72.62 440 GLU A CA 1
ATOM 3341 C C . GLU A 1 440 ? 14.799 2.467 -28.736 1.00 72.62 440 GLU A C 1
ATOM 3343 O O . GLU A 1 440 ? 14.174 2.886 -27.767 1.00 72.62 440 GLU A O 1
ATOM 3348 N N . THR A 1 441 ? 14.185 2.030 -29.843 1.00 75.50 441 THR A N 1
ATOM 3349 C CA . THR A 1 441 ? 12.721 2.083 -30.016 1.00 75.50 441 THR A CA 1
ATOM 3350 C C . THR A 1 441 ? 11.974 1.250 -28.969 1.00 75.50 441 THR A C 1
ATOM 3352 O O . THR A 1 441 ? 10.943 1.681 -28.466 1.00 75.50 441 THR A O 1
ATOM 3355 N N . CYS A 1 442 ? 12.495 0.078 -28.588 1.00 76.88 442 CYS A N 1
ATOM 3356 C CA . CYS A 1 442 ? 11.866 -0.738 -27.546 1.00 76.88 442 CYS A CA 1
ATOM 3357 C C . CYS A 1 442 ? 11.797 -0.002 -26.199 1.00 76.88 442 CYS A C 1
ATOM 3359 O O . CYS A 1 442 ? 10.753 -0.028 -25.544 1.00 76.88 442 CYS A O 1
ATOM 3361 N N . VAL A 1 443 ? 12.893 0.660 -25.807 1.00 81.19 443 VAL A N 1
ATOM 3362 C CA . VAL A 1 443 ? 12.979 1.419 -24.549 1.00 81.19 443 VAL A CA 1
ATOM 3363 C C . VAL A 1 443 ? 12.092 2.662 -24.595 1.00 81.19 443 VAL A C 1
ATOM 3365 O O . VAL A 1 443 ? 11.432 2.958 -23.606 1.00 81.19 443 VAL A O 1
ATOM 3368 N N . GLU A 1 444 ? 12.020 3.359 -25.730 1.00 78.25 444 GLU A N 1
ATOM 3369 C CA . GLU A 1 444 ? 11.094 4.486 -25.919 1.00 78.25 444 GLU A CA 1
ATOM 3370 C C . GLU A 1 444 ? 9.636 4.056 -25.721 1.00 78.25 444 GLU A C 1
ATOM 3372 O O . GLU A 1 444 ? 8.921 4.638 -24.901 1.00 78.25 444 GLU A O 1
ATOM 3377 N N . ASP A 1 445 ? 9.209 2.990 -26.404 1.00 74.56 445 ASP A N 1
ATOM 3378 C CA . ASP A 1 445 ? 7.850 2.463 -26.270 1.00 74.56 445 ASP A CA 1
ATOM 3379 C C . ASP A 1 445 ? 7.579 1.963 -24.837 1.00 74.56 445 ASP A C 1
ATOM 3381 O O . ASP A 1 445 ? 6.444 2.010 -24.358 1.00 74.56 445 ASP A O 1
ATOM 3385 N N . ALA A 1 446 ? 8.600 1.431 -24.155 1.00 81.81 446 ALA A N 1
ATOM 3386 C CA . ALA A 1 446 ? 8.491 0.930 -22.785 1.00 81.81 446 ALA A CA 1
ATOM 3387 C C . ALA A 1 446 ? 8.342 2.077 -21.785 1.00 81.81 446 ALA A C 1
ATOM 3389 O O . ALA A 1 446 ? 7.526 2.003 -20.868 1.00 81.81 446 ALA A O 1
ATOM 3390 N N . MET A 1 447 ? 9.088 3.160 -21.998 1.00 82.56 447 MET A N 1
ATOM 3391 C CA . MET A 1 447 ? 8.982 4.372 -21.198 1.00 82.56 447 MET A CA 1
ATOM 3392 C C . MET A 1 447 ? 7.634 5.059 -21.384 1.00 82.56 447 MET A C 1
ATOM 3394 O O . MET A 1 447 ? 7.085 5.545 -20.403 1.00 82.56 447 MET A O 1
ATOM 3398 N N . ILE A 1 448 ? 7.050 5.057 -22.587 1.00 75.69 448 ILE A N 1
ATOM 3399 C CA . ILE A 1 448 ? 5.674 5.551 -22.780 1.00 75.69 448 ILE A CA 1
ATOM 3400 C C . ILE A 1 448 ? 4.698 4.750 -21.918 1.00 75.69 448 ILE A C 1
ATOM 3402 O O . ILE A 1 448 ? 3.919 5.351 -21.182 1.00 75.69 448 ILE A O 1
ATOM 3406 N N . ALA A 1 449 ? 4.781 3.416 -21.963 1.00 75.38 449 ALA A N 1
ATOM 3407 C CA . ALA A 1 449 ? 3.924 2.551 -21.155 1.00 75.38 449 ALA A CA 1
ATOM 3408 C C . ALA A 1 449 ? 4.107 2.811 -19.648 1.00 75.38 449 ALA A C 1
ATOM 3410 O O . ALA A 1 449 ? 3.123 2.939 -18.923 1.00 75.38 449 ALA A O 1
ATOM 3411 N N . TYR A 1 450 ? 5.351 2.972 -19.188 1.00 81.88 450 TYR A N 1
ATOM 3412 C CA . TYR A 1 450 ? 5.658 3.287 -17.791 1.00 81.88 450 TYR A CA 1
ATOM 3413 C C . TYR A 1 450 ? 5.102 4.649 -17.358 1.00 81.88 450 TYR A C 1
ATOM 3415 O O . TYR A 1 450 ? 4.413 4.754 -16.345 1.00 81.88 450 TYR A O 1
ATOM 3423 N N . CYS A 1 451 ? 5.328 5.696 -18.153 1.00 78.12 451 CYS A N 1
ATOM 3424 C CA . CYS A 1 451 ? 4.840 7.038 -17.840 1.00 78.12 451 CYS A CA 1
ATOM 3425 C C . CYS A 1 451 ? 3.311 7.138 -17.877 1.00 78.12 451 CYS A C 1
ATOM 3427 O O . CYS A 1 451 ? 2.742 7.958 -17.159 1.00 78.12 451 CYS A O 1
ATOM 3429 N N . GLN A 1 452 ? 2.645 6.317 -18.690 1.00 73.00 452 GLN A N 1
ATOM 3430 C CA . GLN A 1 452 ? 1.187 6.191 -18.684 1.00 73.00 452 GLN A CA 1
ATOM 3431 C C . GLN A 1 452 ? 0.693 5.425 -17.448 1.00 73.00 452 GLN A C 1
ATOM 3433 O O . GLN A 1 452 ? -0.271 5.857 -16.825 1.00 73.00 452 GLN A O 1
ATOM 3438 N N . GLY A 1 453 ? 1.394 4.365 -17.029 1.00 68.25 453 GLY A N 1
ATOM 3439 C CA . GLY A 1 453 ? 1.064 3.608 -15.816 1.00 68.25 453 GLY A CA 1
ATOM 3440 C C . GLY A 1 453 ? 1.197 4.413 -14.515 1.00 68.25 453 GLY A C 1
ATOM 3441 O O . GLY A 1 453 ? 0.440 4.192 -13.574 1.00 68.25 453 GLY A O 1
ATOM 3442 N N . ILE A 1 454 ? 2.111 5.389 -14.453 1.00 71.25 454 ILE A N 1
ATOM 3443 C CA . ILE A 1 454 ? 2.209 6.315 -13.306 1.00 71.25 454 ILE A CA 1
ATOM 3444 C C . ILE A 1 454 ? 1.095 7.381 -13.336 1.00 71.25 454 ILE A C 1
ATOM 3446 O O . ILE A 1 454 ? 0.666 7.861 -12.283 1.00 71.25 454 ILE A O 1
ATOM 3450 N N . GLN A 1 455 ? 0.625 7.757 -14.531 1.00 60.78 455 GLN A N 1
ATOM 3451 C CA . GLN A 1 455 ? -0.442 8.744 -14.720 1.00 60.78 455 GLN A CA 1
ATOM 3452 C C . GLN A 1 455 ? -1.838 8.226 -14.403 1.00 60.78 455 GLN A C 1
ATOM 3454 O O . GLN A 1 455 ? -2.705 9.046 -14.161 1.00 60.78 455 GLN A O 1
ATOM 3459 N N . ALA A 1 456 ? -2.091 6.921 -14.411 1.00 55.03 456 ALA A N 1
ATOM 3460 C CA . ALA A 1 456 ? -3.383 6.399 -13.980 1.00 55.03 456 ALA A CA 1
ATOM 3461 C C . ALA A 1 456 ? -3.250 4.928 -13.559 1.00 55.03 456 ALA A C 1
ATOM 3463 O O . ALA A 1 456 ? -2.825 4.107 -14.379 1.00 55.03 456 ALA A O 1
ATOM 3464 N N . PRO A 1 457 ? -3.600 4.560 -12.310 1.00 52.38 457 PRO A N 1
ATOM 3465 C CA . PRO A 1 457 ? -3.782 3.156 -11.964 1.00 52.38 457 PRO A CA 1
ATOM 3466 C C . PRO A 1 457 ? -4.936 2.551 -12.776 1.00 52.38 457 PRO A C 1
ATOM 3468 O O . PRO A 1 457 ? -5.798 3.264 -13.275 1.00 52.38 457 PRO A O 1
ATOM 3471 N N . GLN A 1 458 ? -4.989 1.219 -12.867 1.00 46.53 458 GLN A N 1
ATOM 3472 C CA . GLN A 1 458 ? -6.099 0.514 -13.529 1.00 46.53 458 GLN A CA 1
ATOM 3473 C C . GLN A 1 458 ? -7.461 0.757 -12.856 1.00 46.53 458 GLN A C 1
ATOM 3475 O O . GLN A 1 458 ? -8.488 0.563 -13.490 1.00 46.53 458 GLN A O 1
ATOM 3480 N N . VAL A 1 459 ? -7.468 1.206 -11.598 1.00 53.75 459 VAL A N 1
ATOM 3481 C CA . VAL A 1 459 ? -8.674 1.544 -10.841 1.00 53.75 459 VAL A CA 1
ATOM 3482 C C . VAL A 1 459 ? -8.559 2.998 -10.397 1.00 53.75 459 VAL A C 1
ATOM 3484 O O . VAL A 1 459 ? -7.838 3.301 -9.444 1.00 53.75 459 VAL A O 1
ATOM 3487 N N . VAL A 1 460 ? -9.202 3.908 -11.127 1.00 53.59 460 VAL A N 1
ATOM 3488 C CA . VAL A 1 460 ? -9.060 5.350 -10.896 1.00 53.59 460 VAL A CA 1
ATOM 3489 C C . VAL A 1 460 ? -10.130 5.851 -9.941 1.00 53.59 460 VAL A C 1
ATOM 3491 O O . VAL A 1 460 ? -11.291 5.973 -10.308 1.00 53.59 460 VAL A O 1
ATOM 3494 N N . ASP A 1 461 ? -9.749 6.206 -8.720 1.00 54.62 461 ASP A N 1
ATOM 3495 C CA . ASP A 1 461 ? -10.641 6.973 -7.855 1.00 54.62 461 ASP A CA 1
ATOM 3496 C C . ASP A 1 461 ? -10.470 8.480 -8.130 1.00 54.62 461 ASP A C 1
ATOM 3498 O O . ASP A 1 461 ? -9.359 9.005 -7.983 1.00 54.62 461 ASP A O 1
ATOM 3502 N N . PRO A 1 462 ? -11.536 9.223 -8.485 1.00 50.81 462 PRO A N 1
ATOM 3503 C CA . PRO A 1 462 ? -11.482 10.678 -8.599 1.00 50.81 462 PRO A CA 1
ATOM 3504 C C . PRO A 1 462 ? -11.016 11.411 -7.326 1.00 50.81 462 PRO A C 1
ATOM 3506 O O . PRO A 1 462 ? -10.640 12.579 -7.421 1.00 50.81 462 PRO A O 1
ATOM 3509 N N . SER A 1 463 ? -11.047 10.780 -6.142 1.00 53.69 463 SER A N 1
ATOM 3510 C CA . SER A 1 463 ? -10.489 11.344 -4.903 1.00 53.69 463 SER A CA 1
ATOM 3511 C C . SER A 1 463 ? -8.973 11.193 -4.771 1.00 53.69 463 SER A C 1
ATOM 3513 O O . SER A 1 463 ? -8.356 11.995 -4.073 1.00 53.69 463 SER A O 1
ATOM 3515 N N . ASP A 1 464 ? -8.377 10.208 -5.451 1.00 50.56 464 ASP A N 1
ATOM 3516 C CA . ASP A 1 464 ? -6.915 10.016 -5.526 1.00 50.56 464 ASP A CA 1
ATOM 3517 C C . ASP A 1 464 ? -6.286 10.952 -6.577 1.00 50.56 464 ASP A C 1
ATOM 3519 O O . ASP A 1 464 ? -5.069 11.022 -6.755 1.00 50.56 464 ASP A O 1
ATOM 3523 N N . LEU A 1 465 ? -7.138 11.687 -7.292 1.00 52.38 465 LEU A N 1
ATOM 3524 C CA . LEU A 1 465 ? -6.772 12.662 -8.299 1.00 52.38 465 LEU A CA 1
ATOM 3525 C C . LEU A 1 465 ? -6.128 13.863 -7.606 1.00 52.38 465 LEU A C 1
ATOM 3527 O O . LEU A 1 465 ? -6.784 14.627 -6.892 1.00 52.38 465 LEU A O 1
ATOM 3531 N N . VAL A 1 466 ? -4.838 14.079 -7.854 1.00 49.84 466 VAL A N 1
ATOM 3532 C CA . VAL A 1 466 ? -4.194 15.352 -7.518 1.00 49.84 466 VAL A CA 1
ATOM 3533 C C . VAL A 1 466 ? -4.725 16.401 -8.493 1.00 49.84 466 VAL A C 1
ATOM 3535 O O . VAL A 1 466 ? -4.164 16.639 -9.563 1.00 49.84 466 VAL A O 1
ATOM 3538 N N . VAL A 1 467 ? -5.877 16.989 -8.157 1.00 46.56 467 VAL A N 1
ATOM 3539 C CA . VAL A 1 467 ? -6.567 17.929 -9.040 1.00 46.56 467 VAL A CA 1
ATOM 3540 C C . VAL A 1 467 ? -5.731 19.193 -9.195 1.00 46.56 467 VAL A C 1
ATOM 3542 O O . VAL A 1 467 ? -5.409 19.890 -8.233 1.00 46.56 467 VAL A O 1
ATOM 3545 N N . ASN A 1 468 ? -5.458 19.528 -10.452 1.00 44.34 468 ASN A N 1
ATOM 3546 C CA . ASN A 1 468 ? -4.920 20.810 -10.880 1.00 44.34 468 ASN A CA 1
ATOM 3547 C C . ASN A 1 468 ? -5.632 21.982 -10.170 1.00 44.34 468 ASN A C 1
ATOM 3549 O O . ASN A 1 468 ? -6.837 22.178 -10.380 1.00 44.34 468 ASN A O 1
ATOM 3553 N N . PRO A 1 469 ? -4.929 22.827 -9.394 1.00 41.09 469 PRO A N 1
ATOM 3554 C CA . PRO A 1 469 ? -5.499 24.087 -8.956 1.00 41.09 469 PRO A CA 1
ATOM 3555 C C . PRO A 1 469 ? -5.681 24.983 -10.187 1.00 41.09 469 PRO A C 1
ATOM 3557 O O . PRO A 1 469 ? -4.762 25.662 -10.627 1.00 41.09 469 PRO A O 1
ATOM 3560 N N . THR A 1 470 ? -6.894 24.954 -10.748 1.00 39.75 470 THR A N 1
ATOM 3561 C CA . THR A 1 470 ? -7.450 25.806 -11.814 1.00 39.75 470 THR A CA 1
ATOM 3562 C C . THR A 1 470 ? -6.436 26.661 -12.602 1.00 39.75 470 THR A C 1
ATOM 3564 O O . THR A 1 470 ? -5.999 27.720 -12.153 1.00 39.75 470 THR A O 1
ATOM 3567 N N . ASN A 1 471 ? -6.223 26.298 -13.874 1.00 41.41 471 ASN A N 1
ATOM 3568 C CA . ASN A 1 471 ? -5.679 27.151 -14.950 1.00 41.41 471 ASN A CA 1
ATOM 3569 C C . ASN A 1 471 ? -4.146 27.263 -15.072 1.00 41.41 471 ASN A C 1
ATOM 3571 O O . ASN A 1 471 ? -3.649 28.250 -15.624 1.00 41.41 471 ASN A O 1
ATOM 3575 N N . SER A 1 472 ? -3.377 26.266 -14.638 1.00 43.31 472 SER A N 1
ATOM 3576 C CA . SER A 1 472 ? -1.934 26.244 -14.902 1.00 43.31 472 SER A CA 1
ATOM 3577 C C . SER A 1 472 ? -1.621 25.600 -16.260 1.00 43.31 472 SER A C 1
ATOM 3579 O O . SER A 1 472 ? -1.527 24.381 -16.380 1.00 43.31 472 SER A O 1
ATOM 3581 N N . ALA A 1 473 ? -1.376 26.422 -17.290 1.00 43.94 473 ALA A N 1
ATOM 3582 C CA . ALA A 1 473 ? -0.822 25.995 -18.589 1.00 43.94 473 ALA A CA 1
ATOM 3583 C C . ALA A 1 473 ? 0.608 25.406 -18.495 1.00 43.94 473 ALA A C 1
ATOM 3585 O O . ALA A 1 473 ? 1.241 25.142 -19.515 1.00 43.94 473 ALA A O 1
ATOM 3586 N N . THR A 1 474 ? 1.131 25.256 -17.275 1.00 43.41 474 THR A N 1
ATOM 3587 C CA . THR A 1 474 ? 2.452 24.724 -16.945 1.00 43.41 474 THR A CA 1
ATOM 3588 C C . THR A 1 474 ? 2.380 23.506 -16.027 1.00 43.41 474 THR A C 1
ATOM 3590 O O . THR A 1 474 ? 3.431 23.049 -15.603 1.00 43.41 474 THR A O 1
ATOM 3593 N N . SER A 1 475 ? 1.197 22.987 -15.690 1.00 50.22 475 SER A N 1
ATOM 3594 C CA . SER A 1 475 ? 1.047 21.774 -14.870 1.00 50.22 475 SER A CA 1
ATOM 3595 C C . SER A 1 475 ? 1.239 20.514 -15.709 1.00 50.22 475 SER A C 1
ATOM 3597 O O . SER A 1 475 ? 0.913 20.485 -16.897 1.00 50.22 475 SER A O 1
ATOM 3599 N N . VAL A 1 476 ? 1.835 19.503 -15.091 1.00 49.59 476 VAL A N 1
ATOM 3600 C CA . VAL A 1 476 ? 1.797 18.137 -15.607 1.00 49.59 476 VAL A CA 1
ATOM 3601 C C . VAL A 1 476 ? 0.393 17.581 -15.329 1.00 49.59 476 VAL A C 1
ATOM 3603 O O . VAL A 1 476 ? -0.222 18.037 -14.373 1.00 49.59 476 VAL A O 1
ATOM 3606 N N . GLY A 1 477 ? -0.160 16.724 -16.196 1.00 52.97 477 GLY A N 1
ATOM 3607 C CA . GLY A 1 477 ? -1.542 16.215 -16.083 1.00 52.97 477 GLY A CA 1
ATOM 3608 C C . GLY A 1 477 ? -1.840 15.439 -14.790 1.00 52.97 477 GLY A C 1
ATOM 3609 O O . GLY A 1 477 ? -1.079 15.501 -13.832 1.00 52.97 477 GLY A O 1
ATOM 3610 N N . ASP A 1 478 ? -2.938 14.689 -14.765 1.00 57.66 478 ASP A N 1
ATOM 3611 C CA . ASP A 1 478 ? -3.350 13.918 -13.586 1.00 57.66 478 ASP A CA 1
ATOM 3612 C C . ASP A 1 478 ? -2.300 12.828 -13.296 1.00 57.66 478 ASP A C 1
ATOM 3614 O O . ASP A 1 478 ? -2.098 11.924 -14.104 1.00 57.66 478 ASP A O 1
ATOM 3618 N N . VAL A 1 479 ? -1.553 12.950 -12.195 1.00 60.62 479 VAL A N 1
ATOM 3619 C CA . VAL A 1 479 ? -0.581 11.940 -11.753 1.00 60.62 479 VAL A CA 1
ATOM 3620 C C . VAL A 1 479 ? -1.004 11.463 -10.368 1.00 60.62 479 VAL A C 1
ATOM 3622 O O . VAL A 1 479 ? -0.884 12.208 -9.399 1.00 60.62 479 VAL A O 1
ATOM 3625 N N . TYR A 1 480 ? -1.514 10.235 -10.285 1.00 62.53 480 TYR A N 1
ATOM 3626 C CA . TYR A 1 480 ? -2.192 9.722 -9.086 1.00 62.53 480 TYR A CA 1
ATOM 3627 C C . TYR A 1 480 ? -1.207 9.036 -8.132 1.00 62.53 480 TYR A C 1
ATOM 3629 O O . TYR A 1 480 ? -1.227 9.278 -6.931 1.00 62.53 480 TYR A O 1
ATOM 3637 N N . ASN A 1 481 ? -0.278 8.231 -8.666 1.00 71.81 481 ASN A N 1
ATOM 3638 C CA . ASN A 1 481 ? 0.571 7.362 -7.840 1.00 71.81 481 ASN A CA 1
ATOM 3639 C C . ASN A 1 481 ? 1.955 7.941 -7.532 1.00 71.81 481 ASN A C 1
ATOM 3641 O O . ASN A 1 481 ? 2.639 7.444 -6.642 1.00 71.81 481 ASN A O 1
ATOM 3645 N N . LEU A 1 482 ? 2.402 8.969 -8.261 1.00 76.12 482 LEU A N 1
ATOM 3646 C CA . LEU A 1 482 ? 3.764 9.496 -8.116 1.00 76.12 482 LEU A CA 1
ATOM 3647 C C . LEU A 1 482 ? 4.104 9.932 -6.683 1.00 76.12 482 LEU A C 1
ATOM 3649 O O . LEU A 1 482 ? 5.199 9.598 -6.234 1.00 76.12 482 LEU A O 1
ATOM 3653 N N . PRO A 1 483 ? 3.227 10.641 -5.950 1.00 77.69 483 PRO A N 1
ATOM 3654 C CA . PRO A 1 483 ? 3.544 11.010 -4.578 1.00 77.69 483 PRO A CA 1
ATOM 3655 C C . PRO A 1 483 ? 3.757 9.798 -3.672 1.00 77.69 483 PRO A C 1
ATOM 3657 O O . PRO A 1 483 ? 4.708 9.769 -2.895 1.00 77.69 483 PRO A O 1
ATOM 3660 N N . ALA A 1 484 ? 2.937 8.763 -3.847 1.00 79.69 484 ALA A N 1
ATOM 3661 C CA . ALA A 1 484 ? 3.065 7.511 -3.120 1.00 79.69 484 ALA A CA 1
ATOM 3662 C C . ALA A 1 484 ? 4.373 6.777 -3.466 1.00 79.69 484 ALA A C 1
ATOM 3664 O O . ALA A 1 484 ? 5.093 6.362 -2.562 1.00 79.69 484 ALA A O 1
ATOM 3665 N N . ILE A 1 485 ? 4.733 6.715 -4.755 1.00 82.25 485 ILE A N 1
ATOM 3666 C CA . ILE A 1 485 ? 5.995 6.130 -5.243 1.00 82.25 485 ILE A CA 1
ATOM 3667 C C . ILE A 1 485 ? 7.209 6.857 -4.652 1.00 82.25 485 ILE A C 1
ATOM 3669 O O . ILE A 1 485 ? 8.145 6.218 -4.176 1.00 82.25 485 ILE A O 1
ATOM 3673 N N . LEU A 1 486 ? 7.216 8.194 -4.689 1.00 84.56 486 LEU A N 1
ATOM 3674 C CA . LEU A 1 486 ? 8.353 8.988 -4.220 1.00 84.56 486 LEU A CA 1
ATOM 3675 C C . LEU A 1 486 ? 8.511 8.916 -2.701 1.00 84.56 486 LEU A C 1
ATOM 3677 O O . LEU A 1 486 ? 9.633 8.765 -2.225 1.00 84.56 486 LEU A O 1
ATOM 3681 N N . THR A 1 487 ? 7.415 8.976 -1.944 1.00 85.06 487 THR A N 1
ATOM 3682 C CA . THR A 1 487 ? 7.458 8.828 -0.483 1.00 85.06 487 THR A CA 1
ATOM 3683 C C . THR A 1 487 ? 7.919 7.426 -0.076 1.00 85.06 487 THR A C 1
ATOM 3685 O O . THR A 1 487 ? 8.760 7.297 0.816 1.00 85.06 487 THR A O 1
ATOM 3688 N N . ASP A 1 488 ? 7.439 6.378 -0.755 1.00 85.94 488 ASP A N 1
ATOM 3689 C CA . ASP A 1 488 ? 7.847 4.991 -0.498 1.00 85.94 488 ASP A CA 1
ATOM 3690 C C . ASP A 1 488 ? 9.338 4.763 -0.802 1.00 85.94 488 ASP A C 1
ATOM 3692 O O . ASP A 1 488 ? 10.111 4.308 0.045 1.00 85.94 488 ASP A O 1
ATOM 3696 N N . ALA A 1 489 ? 9.788 5.179 -1.987 1.00 85.00 489 ALA A N 1
ATOM 3697 C CA . ALA A 1 489 ? 11.196 5.089 -2.352 1.00 85.00 489 ALA A CA 1
ATOM 3698 C C . ALA A 1 489 ? 12.084 5.966 -1.457 1.00 85.00 489 ALA A C 1
ATOM 3700 O O . ALA A 1 489 ? 13.209 5.583 -1.137 1.00 85.00 489 ALA A O 1
ATOM 3701 N N . GLY A 1 490 ? 11.586 7.125 -1.022 1.00 85.75 490 GLY A N 1
ATOM 3702 C CA . GLY A 1 490 ? 12.305 8.025 -0.131 1.00 85.75 490 GLY A CA 1
ATOM 3703 C C . GLY A 1 490 ? 12.487 7.461 1.275 1.00 85.75 490 GLY A C 1
ATOM 3704 O O . GLY A 1 490 ? 13.569 7.612 1.849 1.00 85.75 490 GLY A O 1
ATOM 3705 N N . VAL A 1 491 ? 11.481 6.773 1.834 1.00 87.88 491 VAL A N 1
ATOM 3706 C CA . VAL A 1 491 ? 11.622 6.150 3.162 1.00 87.88 491 VAL A CA 1
ATOM 3707 C C . VAL A 1 491 ? 12.635 5.008 3.132 1.00 87.88 491 VAL A C 1
ATOM 3709 O O . VAL A 1 491 ? 13.507 4.953 4.000 1.00 87.88 491 VAL A O 1
ATOM 3712 N N . VAL A 1 492 ? 12.598 4.157 2.102 1.00 85.62 492 VAL A N 1
ATOM 3713 C CA . VAL A 1 492 ? 13.591 3.087 1.914 1.00 85.62 492 VAL A CA 1
ATOM 3714 C C . VAL A 1 492 ? 14.968 3.689 1.627 1.00 85.62 492 VAL A C 1
ATOM 3716 O O . VAL A 1 492 ? 15.982 3.231 2.151 1.00 85.62 492 VAL A O 1
ATOM 3719 N N . GLY A 1 493 ? 15.009 4.772 0.854 1.00 79.06 493 GLY A N 1
ATOM 3720 C CA . GLY A 1 493 ? 16.222 5.495 0.510 1.00 79.06 493 GLY A CA 1
ATOM 3721 C C . GLY A 1 493 ? 16.951 6.110 1.704 1.00 79.06 493 GLY A C 1
ATOM 3722 O O . GLY A 1 493 ? 18.183 6.087 1.710 1.00 79.06 493 GLY A O 1
ATOM 3723 N N . GLY A 1 494 ? 16.209 6.630 2.690 1.00 80.38 494 GLY A N 1
ATOM 3724 C CA . GLY A 1 494 ? 16.758 7.275 3.889 1.00 80.38 494 GLY A CA 1
ATOM 3725 C C . GLY A 1 494 ? 16.912 6.355 5.107 1.00 80.38 494 GLY A C 1
ATOM 3726 O O . GLY A 1 494 ? 17.868 6.496 5.868 1.00 80.38 494 GLY A O 1
ATOM 3727 N N . LEU A 1 495 ? 16.000 5.397 5.308 1.00 84.38 495 LEU A N 1
ATOM 3728 C CA . LEU A 1 495 ? 15.995 4.513 6.485 1.00 84.38 495 LEU A CA 1
ATOM 3729 C C . LEU A 1 495 ? 16.430 3.071 6.192 1.00 84.38 495 LEU A C 1
ATOM 3731 O O . LEU A 1 495 ? 16.709 2.321 7.135 1.00 84.38 495 LEU A O 1
ATOM 3735 N N . GLY A 1 496 ? 16.534 2.694 4.917 1.00 83.44 496 GLY A N 1
ATOM 3736 C CA . GLY A 1 496 ? 16.749 1.320 4.473 1.00 83.44 496 GLY A CA 1
ATOM 3737 C C . GLY A 1 496 ? 15.473 0.477 4.510 1.00 83.44 496 GLY A C 1
ATOM 3738 O O . GLY A 1 496 ? 14.385 0.967 4.799 1.00 83.44 496 GLY A O 1
ATOM 3739 N N . GLU A 1 497 ? 15.622 -0.818 4.239 1.00 85.44 497 GLU A N 1
ATOM 3740 C CA . GLU A 1 497 ? 14.525 -1.788 4.295 1.00 85.44 497 GLU A CA 1
ATOM 3741 C C . GLU A 1 497 ? 13.928 -1.933 5.712 1.00 85.44 497 GLU A C 1
ATOM 3743 O O . GLU A 1 497 ? 14.641 -1.790 6.718 1.00 85.44 497 GLU A O 1
ATOM 3748 N N . PRO A 1 498 ? 12.633 -2.282 5.824 1.00 89.62 498 PRO A N 1
ATOM 3749 C CA . PRO A 1 498 ? 11.992 -2.533 7.105 1.00 89.62 498 PRO A CA 1
ATOM 3750 C C . PRO A 1 498 ? 12.656 -3.706 7.834 1.00 89.62 498 PRO A C 1
ATOM 3752 O O . PRO A 1 498 ? 12.972 -4.752 7.266 1.00 89.62 498 PRO A O 1
ATOM 3755 N N . ILE A 1 499 ? 12.824 -3.548 9.143 1.00 90.38 499 ILE A N 1
ATOM 3756 C CA . ILE A 1 499 ? 13.474 -4.527 10.022 1.00 90.38 499 ILE A CA 1
ATOM 3757 C C . ILE A 1 499 ? 12.494 -5.541 10.622 1.00 90.38 499 ILE A C 1
ATOM 3759 O O . ILE A 1 499 ? 12.922 -6.554 11.174 1.00 90.38 499 ILE A O 1
ATOM 3763 N N . ALA A 1 500 ? 11.188 -5.279 10.532 1.00 89.88 500 ALA A N 1
ATOM 3764 C CA . ALA A 1 500 ? 10.138 -6.226 10.888 1.00 89.88 500 ALA A CA 1
ATOM 3765 C C . ALA A 1 500 ? 8.870 -5.969 10.066 1.00 89.88 500 ALA A C 1
ATOM 3767 O O . ALA A 1 500 ? 8.554 -4.824 9.751 1.00 89.88 500 ALA A O 1
ATOM 3768 N N . LYS A 1 501 ? 8.128 -7.040 9.771 1.00 91.50 501 LYS A N 1
ATOM 3769 C CA . LYS A 1 501 ? 6.834 -7.005 9.079 1.00 91.50 501 LYS A CA 1
ATOM 3770 C C . LYS A 1 501 ? 5.787 -7.710 9.935 1.00 91.50 501 LYS A C 1
ATOM 3772 O O . LYS A 1 501 ? 6.044 -8.807 10.440 1.00 91.50 501 LYS A O 1
ATOM 3777 N N . MET A 1 502 ? 4.637 -7.077 10.131 1.00 92.62 502 MET A N 1
ATOM 3778 C CA . MET A 1 502 ? 3.589 -7.532 11.041 1.00 92.62 502 MET A CA 1
ATOM 3779 C C . MET A 1 502 ? 2.238 -7.554 10.331 1.00 92.62 502 MET A C 1
ATOM 3781 O O . MET A 1 502 ? 1.791 -6.535 9.820 1.00 92.62 502 MET A O 1
ATOM 3785 N N . ASN A 1 503 ? 1.568 -8.702 10.313 1.00 92.75 503 ASN A N 1
ATOM 3786 C CA . ASN A 1 503 ? 0.270 -8.838 9.662 1.00 92.75 503 ASN A CA 1
ATOM 3787 C C . ASN A 1 503 ? -0.845 -8.253 10.539 1.00 92.75 503 ASN A C 1
ATOM 3789 O O . ASN A 1 503 ? -0.882 -8.459 11.755 1.00 92.75 503 ASN A O 1
ATOM 3793 N N . GLY A 1 504 ? -1.806 -7.584 9.906 1.00 93.94 504 GLY A N 1
ATOM 3794 C CA . GLY A 1 504 ? -3.006 -6.980 10.491 1.00 93.94 504 GLY A CA 1
ATOM 3795 C C . GLY A 1 504 ? -4.063 -7.999 10.919 1.00 93.94 504 GLY A C 1
ATOM 3796 O O . GLY A 1 504 ? -5.261 -7.769 10.754 1.00 93.94 504 GLY A O 1
ATOM 3797 N N . LEU A 1 505 ? -3.623 -9.143 11.448 1.00 93.69 505 LEU A N 1
ATOM 3798 C CA . LEU A 1 505 ? -4.469 -10.162 12.053 1.00 93.69 505 LEU A CA 1
ATOM 3799 C C . LEU A 1 505 ? -4.616 -9.877 13.541 1.00 93.69 505 LEU A C 1
ATOM 3801 O O . LEU A 1 505 ? -3.630 -9.655 14.244 1.00 93.69 505 LEU A O 1
ATOM 3805 N N . ILE A 1 506 ? -5.850 -9.893 14.037 1.00 93.31 506 ILE A N 1
ATOM 3806 C CA . ILE A 1 506 ? -6.155 -9.399 15.381 1.00 93.31 506 ILE A CA 1
ATOM 3807 C C . ILE A 1 506 ? -6.912 -10.471 16.138 1.00 93.31 506 ILE A C 1
ATOM 3809 O O . ILE A 1 506 ? -8.053 -10.799 15.806 1.00 93.31 506 ILE A O 1
ATOM 3813 N N . GLN A 1 507 ? -6.279 -11.008 17.176 1.00 89.94 507 GLN A N 1
ATOM 3814 C CA . GLN A 1 507 ? -6.896 -11.999 18.039 1.00 89.94 507 GLN A CA 1
ATOM 3815 C C . GLN A 1 507 ? -7.994 -11.352 18.873 1.00 89.94 507 GLN A C 1
ATOM 3817 O O . GLN A 1 507 ? -7.783 -10.378 19.606 1.00 89.94 507 GLN A O 1
ATOM 3822 N N . LYS A 1 508 ? -9.167 -11.971 18.824 1.00 80.88 508 LYS A N 1
ATOM 3823 C CA . LYS A 1 508 ? -10.263 -11.611 19.704 1.00 80.88 508 LYS A CA 1
ATOM 3824 C C . LYS A 1 508 ? -10.013 -12.095 21.132 1.00 80.88 508 LYS A C 1
ATOM 3826 O O . LYS A 1 508 ? -9.512 -13.194 21.359 1.00 80.88 508 LYS A O 1
ATOM 3831 N N . ASP A 1 509 ? -10.400 -11.271 22.103 1.00 73.44 509 ASP A N 1
ATOM 3832 C CA . ASP A 1 509 ? -10.367 -11.628 23.523 1.00 73.44 509 ASP A CA 1
ATOM 3833 C C . ASP A 1 509 ? -11.348 -12.784 23.810 1.00 73.44 509 ASP A C 1
ATOM 3835 O O . ASP A 1 509 ? -12.495 -12.764 23.350 1.00 73.44 509 ASP A O 1
ATOM 3839 N N . ALA A 1 510 ? -10.901 -13.784 24.573 1.00 59.69 510 ALA A N 1
ATOM 3840 C CA . ALA A 1 510 ? -11.472 -15.134 24.675 1.00 59.69 510 ALA A CA 1
ATOM 3841 C C . ALA A 1 510 ? -12.818 -15.233 25.439 1.00 59.69 510 ALA A C 1
ATOM 3843 O O . ALA A 1 510 ? -13.093 -16.231 26.106 1.00 59.69 510 ALA A O 1
ATOM 3844 N N . ALA A 1 511 ? -13.675 -14.207 25.382 1.00 51.66 511 ALA A N 1
ATOM 3845 C CA . ALA A 1 511 ? -14.874 -14.108 26.219 1.00 51.66 511 ALA A CA 1
ATOM 3846 C C . ALA A 1 511 ? -16.157 -13.601 25.528 1.00 51.66 511 ALA A C 1
ATOM 3848 O O . ALA A 1 511 ? -17.124 -13.305 26.231 1.00 51.66 511 ALA A O 1
ATOM 3849 N N . THR A 1 512 ? -16.231 -13.485 24.195 1.00 54.25 512 THR A N 1
ATOM 3850 C CA . THR A 1 512 ? -17.424 -12.904 23.534 1.00 54.25 512 THR A CA 1
ATOM 3851 C C . THR A 1 512 ? -17.916 -13.686 22.314 1.00 54.25 512 THR A C 1
ATOM 3853 O O . THR A 1 512 ? -17.124 -14.176 21.510 1.00 54.25 512 THR A O 1
ATOM 3856 N N . SER A 1 513 ? -19.248 -13.763 22.175 1.00 71.75 513 SER A N 1
ATOM 3857 C CA . SER A 1 513 ? -19.973 -14.184 20.964 1.00 71.75 513 SER A CA 1
ATOM 3858 C C . SER A 1 513 ? -19.428 -13.481 19.724 1.00 71.75 513 SER A C 1
ATOM 3860 O O . SER A 1 513 ? -18.893 -12.381 19.864 1.00 71.75 513 SER A O 1
ATOM 3862 N N . VAL A 1 514 ? -19.530 -14.110 18.546 1.00 81.62 514 VAL A N 1
ATOM 3863 C CA . VAL A 1 514 ? -19.130 -13.563 17.230 1.00 81.62 514 VAL A CA 1
ATOM 3864 C C . VAL A 1 514 ? -19.403 -12.051 17.162 1.00 81.62 514 VAL A C 1
ATOM 3866 O O . VAL A 1 514 ? -20.454 -11.629 17.646 1.00 81.62 514 VAL A O 1
ATOM 3869 N N . PRO A 1 515 ? -18.454 -11.222 16.683 1.00 88.62 515 PRO A N 1
ATOM 3870 C CA . PRO A 1 515 ? -18.660 -9.778 16.609 1.00 88.62 515 PRO A CA 1
ATOM 3871 C C . PRO A 1 515 ? -19.934 -9.456 15.821 1.00 88.62 515 PRO A C 1
ATOM 3873 O O . PRO A 1 515 ? -20.201 -10.072 14.795 1.00 88.62 515 PRO A O 1
ATOM 3876 N N . GLU A 1 516 ? -20.723 -8.504 16.312 1.00 90.69 516 GLU A N 1
ATOM 3877 C CA . GLU A 1 516 ? -21.981 -8.098 15.683 1.00 90.69 516 GLU A CA 1
ATOM 3878 C C . GLU A 1 516 ? -21.930 -6.613 15.322 1.00 90.69 516 GLU A C 1
ATOM 3880 O O . GLU A 1 516 ? -21.405 -5.796 16.085 1.00 90.69 516 GLU A O 1
ATOM 3885 N N . GLY A 1 517 ? -22.515 -6.267 14.178 1.00 91.56 517 GLY A N 1
ATOM 3886 C CA . GLY A 1 517 ? -22.714 -4.900 13.722 1.00 91.56 517 GLY A CA 1
ATOM 3887 C C . GLY A 1 517 ? -24.193 -4.519 13.639 1.00 91.56 517 GLY A C 1
ATOM 3888 O O . GLY A 1 517 ? -25.084 -5.133 14.242 1.00 91.56 517 GLY A O 1
ATOM 3889 N N . LEU A 1 518 ? -24.469 -3.448 12.899 1.00 92.94 518 LEU A N 1
ATOM 3890 C CA . LEU A 1 518 ? -25.822 -2.924 12.720 1.00 92.94 518 LEU A CA 1
ATOM 3891 C C . LEU A 1 518 ? -26.746 -3.910 11.995 1.00 92.94 518 LEU A C 1
ATOM 3893 O O . LEU A 1 518 ? -27.945 -3.934 12.291 1.00 92.94 518 LEU A O 1
ATOM 3897 N N . LEU A 1 519 ? -26.212 -4.731 11.087 1.00 92.06 519 LEU A N 1
ATOM 3898 C CA . LEU A 1 519 ? -27.013 -5.674 10.310 1.00 92.06 519 LEU A CA 1
ATOM 3899 C C . LEU A 1 519 ? -27.625 -6.751 11.204 1.00 92.06 519 LEU A C 1
ATOM 3901 O O . LEU A 1 519 ? -28.837 -6.956 11.162 1.00 92.06 519 LEU A O 1
ATOM 3905 N N . GLN A 1 520 ? -26.835 -7.355 12.095 1.00 91.88 520 GLN A N 1
ATOM 3906 C CA . GLN A 1 520 ? -27.330 -8.306 13.094 1.00 91.88 520 GLN A CA 1
ATOM 3907 C C . GLN A 1 520 ? -28.353 -7.645 14.025 1.00 91.88 520 GLN A C 1
ATOM 3909 O O . GLN A 1 520 ? -29.423 -8.201 14.287 1.00 91.88 520 GLN A O 1
ATOM 3914 N N . LYS A 1 521 ? -28.061 -6.418 14.481 1.00 90.69 521 LYS A N 1
ATOM 3915 C CA . LYS A 1 521 ? -28.916 -5.673 15.415 1.00 90.69 521 LYS A CA 1
ATOM 3916 C C . LYS A 1 521 ? -30.313 -5.390 14.854 1.00 90.69 521 LYS A C 1
ATOM 3918 O O . LYS A 1 521 ? -31.294 -5.457 15.601 1.00 90.69 521 LYS A O 1
ATOM 3923 N N . TYR A 1 522 ? -30.413 -5.052 13.568 1.00 90.31 522 TYR A N 1
ATOM 3924 C CA . TYR A 1 522 ? -31.671 -4.642 12.934 1.00 90.31 522 TYR A CA 1
ATOM 3925 C C . TYR A 1 522 ? -32.296 -5.693 12.010 1.00 90.31 522 TYR A C 1
ATOM 3927 O O . TYR A 1 522 ? -33.394 -5.456 11.505 1.00 90.31 522 TYR A O 1
ATOM 3935 N N . ALA A 1 523 ? -31.681 -6.869 11.862 1.00 87.50 523 ALA A N 1
ATOM 3936 C CA . ALA A 1 523 ? -32.157 -7.966 11.013 1.00 87.50 523 ALA A CA 1
ATOM 3937 C C . ALA A 1 523 ? -33.638 -8.333 11.215 1.00 87.50 523 ALA A C 1
ATOM 3939 O O . ALA A 1 523 ? -34.345 -8.661 10.269 1.00 87.50 523 ALA A O 1
ATOM 3940 N N . SER A 1 524 ? -34.134 -8.262 12.455 1.00 87.19 524 SER A N 1
ATOM 3941 C CA . SER A 1 524 ? -35.535 -8.584 12.778 1.00 87.19 524 SER A CA 1
ATOM 3942 C C . SER A 1 524 ? -36.526 -7.445 12.511 1.00 87.19 524 SER A C 1
ATOM 3944 O O . SER A 1 524 ? -37.737 -7.659 12.560 1.00 87.19 524 SER A O 1
ATOM 3946 N N . GLN A 1 525 ? -36.032 -6.230 12.264 1.00 87.31 525 GLN A N 1
ATOM 3947 C CA . GLN A 1 525 ? -36.842 -5.014 12.168 1.00 87.31 525 GLN A CA 1
ATOM 3948 C C . GLN A 1 525 ? -36.929 -4.486 10.736 1.00 87.31 525 GLN A C 1
ATOM 3950 O O . GLN A 1 525 ? -37.950 -3.903 10.382 1.00 87.31 525 GLN A O 1
ATOM 3955 N N . ILE A 1 526 ? -35.893 -4.698 9.921 1.00 87.81 526 ILE A N 1
ATOM 3956 C CA . ILE A 1 526 ? -35.742 -4.108 8.587 1.00 87.81 526 ILE A CA 1
ATOM 3957 C C . ILE A 1 526 ? -35.406 -5.217 7.589 1.00 87.81 526 ILE A C 1
ATOM 3959 O O . ILE A 1 526 ? -34.612 -6.107 7.883 1.00 87.81 526 ILE A O 1
ATOM 3963 N N . ARG A 1 527 ? -35.998 -5.158 6.396 1.00 88.12 527 ARG A N 1
ATOM 3964 C CA . ARG A 1 527 ? -35.604 -5.998 5.262 1.00 88.12 527 ARG A CA 1
ATOM 3965 C C . ARG A 1 527 ? -34.458 -5.314 4.537 1.00 88.12 527 ARG A C 1
ATOM 3967 O O . ARG A 1 527 ? -34.674 -4.302 3.876 1.00 88.12 527 ARG A O 1
ATOM 3974 N N . ILE A 1 528 ? -33.258 -5.852 4.692 1.00 89.56 528 ILE A N 1
ATOM 3975 C CA . ILE A 1 528 ? -32.037 -5.247 4.162 1.00 89.56 528 ILE A CA 1
ATOM 3976 C C . ILE A 1 528 ? -31.639 -5.980 2.879 1.00 89.56 528 ILE A C 1
ATOM 3978 O O . ILE A 1 528 ? -31.722 -7.208 2.822 1.00 89.56 528 ILE A O 1
ATOM 3982 N N . GLY A 1 529 ? -31.268 -5.222 1.855 1.00 90.00 529 GLY A N 1
ATOM 3983 C CA . GLY A 1 529 ? -30.529 -5.680 0.681 1.00 90.00 529 GLY A CA 1
ATOM 3984 C C . GLY A 1 529 ? -29.289 -4.811 0.498 1.00 90.00 529 GLY A C 1
ATOM 3985 O O . GLY A 1 529 ? -29.196 -3.736 1.101 1.00 90.00 529 GLY A O 1
ATOM 3986 N N . ALA A 1 530 ? -28.352 -5.268 -0.321 1.00 91.25 530 ALA A N 1
ATOM 3987 C CA . ALA A 1 530 ? -27.133 -4.528 -0.615 1.00 91.25 530 ALA A CA 1
ATOM 3988 C C . ALA A 1 530 ? -26.780 -4.614 -2.102 1.00 91.25 530 ALA A C 1
ATOM 3990 O O . ALA A 1 530 ? -27.009 -5.643 -2.741 1.00 91.25 530 ALA A O 1
ATOM 3991 N N . MET A 1 531 ? -26.215 -3.530 -2.618 1.00 90.56 531 MET A N 1
ATOM 3992 C CA . MET A 1 531 ? -25.564 -3.426 -3.920 1.00 90.56 531 MET A CA 1
ATOM 3993 C C . MET A 1 531 ? -24.172 -2.831 -3.721 1.00 90.56 531 MET A C 1
ATOM 3995 O O . MET A 1 531 ? -23.959 -2.069 -2.777 1.00 90.56 531 MET A O 1
ATOM 3999 N N . ALA A 1 532 ? -23.257 -3.177 -4.612 1.00 87.25 532 ALA A N 1
ATOM 4000 C CA . ALA A 1 532 ? -21.911 -2.620 -4.688 1.00 87.25 532 ALA A CA 1
ATOM 4001 C C . ALA A 1 532 ? -21.602 -2.283 -6.151 1.00 87.25 532 ALA A C 1
ATOM 4003 O O . ALA A 1 532 ? -22.304 -2.759 -7.052 1.00 87.25 532 ALA A O 1
ATOM 4004 N N . PHE A 1 533 ? -20.610 -1.430 -6.387 1.00 83.69 533 PHE A N 1
ATOM 4005 C CA . PHE A 1 533 ? -20.199 -1.066 -7.738 1.00 83.69 533 PHE A CA 1
ATOM 4006 C C . PHE A 1 533 ? -19.574 -2.260 -8.453 1.00 83.69 533 PHE A C 1
ATOM 4008 O O . PHE A 1 533 ? -18.923 -3.107 -7.836 1.00 83.69 533 PHE A O 1
ATOM 4015 N N . ASN A 1 534 ? -19.790 -2.325 -9.764 1.00 78.50 534 ASN A N 1
ATOM 4016 C CA . ASN A 1 534 ? -19.031 -3.237 -10.608 1.00 78.50 534 ASN A CA 1
ATOM 4017 C C . ASN A 1 534 ? -17.569 -2.789 -10.673 1.00 78.50 534 ASN A C 1
ATOM 4019 O O . ASN A 1 534 ? -17.286 -1.595 -10.617 1.00 78.50 534 ASN A O 1
ATOM 4023 N N . ASN A 1 535 ? -16.655 -3.754 -10.784 1.00 72.06 535 ASN A N 1
ATOM 4024 C CA . ASN A 1 535 ? -15.218 -3.474 -10.807 1.00 72.06 535 ASN A CA 1
ATOM 4025 C C . ASN A 1 535 ? -14.831 -2.600 -12.005 1.00 72.06 535 ASN A C 1
ATOM 4027 O O . ASN A 1 535 ? -14.111 -1.618 -11.841 1.00 72.06 535 ASN A O 1
ATOM 4031 N N . ASP A 1 536 ? -15.395 -2.927 -13.166 1.00 72.75 536 ASP A N 1
ATOM 4032 C CA . ASP A 1 536 ? -15.252 -2.186 -14.412 1.00 72.75 536 ASP A CA 1
ATOM 4033 C C . ASP A 1 536 ? -16.579 -1.519 -14.795 1.00 72.75 536 ASP A C 1
ATOM 4035 O O . ASP A 1 536 ? -17.664 -1.970 -14.406 1.00 72.75 536 ASP A O 1
ATOM 4039 N N . GLY A 1 537 ? -16.483 -0.480 -15.623 1.00 71.62 537 GLY A N 1
ATOM 4040 C CA . GLY A 1 537 ? -17.619 0.100 -16.324 1.00 71.62 537 GLY A CA 1
ATOM 4041 C C . GLY A 1 537 ? -18.351 -0.932 -17.187 1.00 71.62 537 GLY A C 1
ATOM 4042 O O . GLY A 1 537 ? -17.812 -1.971 -17.579 1.00 71.62 537 GLY A O 1
ATOM 4043 N N . SER A 1 538 ? -19.606 -0.639 -17.483 1.00 76.38 538 SER A N 1
ATOM 4044 C CA . SER A 1 538 ? -20.542 -1.549 -18.150 1.00 76.38 538 SER A CA 1
ATOM 4045 C C . SER A 1 538 ? -20.572 -1.361 -19.671 1.00 76.38 538 SER A C 1
ATOM 4047 O O . SER A 1 538 ? -20.103 -0.350 -20.201 1.00 76.38 538 SER A O 1
ATOM 4049 N N . TYR A 1 539 ? -21.215 -2.284 -20.394 1.00 77.31 539 TYR A N 1
ATOM 4050 C CA . TYR A 1 539 ? -21.470 -2.148 -21.832 1.00 77.31 539 TYR A CA 1
ATOM 4051 C C . TYR A 1 539 ? -22.224 -0.856 -22.181 1.00 77.31 539 TYR A C 1
ATOM 4053 O O . TYR A 1 539 ? -22.032 -0.282 -23.255 1.00 77.31 539 TYR A O 1
ATOM 4061 N N . SER A 1 540 ? -23.054 -0.348 -21.263 1.00 75.56 540 SER A N 1
ATOM 4062 C CA . SER A 1 540 ? -23.806 0.896 -21.467 1.00 75.56 540 SER A CA 1
ATOM 4063 C C . SER A 1 540 ? -22.907 2.138 -21.590 1.00 75.56 540 SER A C 1
ATOM 4065 O O . SER A 1 540 ? -23.307 3.134 -22.197 1.00 75.56 540 SER A O 1
ATOM 4067 N N . GLU A 1 541 ? -21.672 2.050 -21.092 1.00 71.94 541 GLU A N 1
ATOM 4068 C CA . GLU A 1 541 ? -20.658 3.107 -21.134 1.00 71.94 541 GLU A CA 1
ATOM 4069 C C . GLU A 1 541 ? -19.697 2.948 -22.324 1.00 71.94 541 GLU A C 1
ATOM 4071 O O . GLU A 1 541 ? -18.818 3.784 -22.546 1.00 71.94 541 GLU A O 1
ATOM 4076 N N . CYS A 1 542 ? -19.894 1.909 -23.142 1.00 75.75 542 CYS A N 1
ATOM 4077 C CA . CYS A 1 542 ? -19.032 1.569 -24.267 1.00 75.75 542 CYS A CA 1
ATOM 4078 C C . CYS A 1 542 ? -19.265 2.421 -25.517 1.00 75.75 542 CYS A C 1
ATOM 4080 O O . CYS A 1 542 ? -19.550 1.921 -26.609 1.00 75.75 542 CYS A O 1
ATOM 4082 N N . ASP A 1 543 ? -19.098 3.736 -25.370 1.00 75.25 543 ASP A N 1
ATOM 4083 C CA . ASP A 1 543 ? -18.986 4.677 -26.480 1.00 75.25 543 ASP A CA 1
ATOM 4084 C C . ASP A 1 543 ? -17.519 5.079 -26.680 1.00 75.25 543 ASP A C 1
ATOM 4086 O O . ASP A 1 543 ? -16.956 5.881 -25.937 1.00 75.25 543 ASP A O 1
ATOM 4090 N N . ALA A 1 544 ? -16.915 4.585 -27.765 1.00 66.19 544 ALA A N 1
ATOM 4091 C CA . ALA A 1 544 ? -15.527 4.876 -28.127 1.00 66.19 544 ALA A CA 1
ATOM 4092 C C . ALA A 1 544 ? -15.213 6.376 -28.318 1.00 66.19 544 ALA A C 1
ATOM 4094 O O . ALA A 1 544 ? -14.045 6.750 -28.421 1.00 66.19 544 ALA A O 1
ATOM 4095 N N . THR A 1 545 ? -16.231 7.238 -28.415 1.00 69.88 545 THR A N 1
ATOM 4096 C CA . THR A 1 545 ? -16.073 8.698 -28.506 1.00 69.88 545 THR A CA 1
ATOM 4097 C C . THR A 1 545 ? -16.142 9.416 -27.158 1.00 69.88 545 THR A C 1
ATOM 4099 O O . THR A 1 545 ? -15.772 10.590 -27.091 1.00 69.88 545 THR A O 1
ATOM 4102 N N . LEU A 1 546 ? -16.595 8.721 -26.112 1.00 65.44 546 LEU A N 1
ATOM 4103 C CA . LEU A 1 546 ? -16.751 9.224 -24.747 1.00 65.44 546 LEU A CA 1
ATOM 4104 C C . LEU A 1 546 ? -15.929 8.437 -23.725 1.00 65.44 546 LEU A C 1
ATOM 4106 O O . LEU A 1 546 ? -16.014 8.760 -22.545 1.00 65.44 546 LEU A O 1
ATOM 4110 N N . PHE A 1 547 ? -15.140 7.452 -24.167 1.00 68.31 547 PHE A N 1
ATOM 4111 C CA . PHE A 1 547 ? -14.224 6.728 -23.299 1.00 68.31 547 PHE A CA 1
ATOM 4112 C C . PHE A 1 547 ? -13.365 7.688 -22.497 1.00 68.31 547 PHE A C 1
ATOM 4114 O O . PHE A 1 547 ? -12.570 8.460 -23.046 1.00 68.31 547 PHE A O 1
ATOM 4121 N N . ASP A 1 548 ? -13.537 7.593 -21.188 1.00 58.72 548 ASP A N 1
ATOM 4122 C CA . ASP A 1 548 ? -12.600 8.151 -20.253 1.00 58.72 548 ASP A CA 1
ATOM 4123 C C . ASP A 1 548 ? -11.363 7.235 -20.257 1.00 58.72 548 ASP A C 1
ATOM 4125 O O . ASP A 1 548 ? -11.492 6.033 -20.014 1.00 58.72 548 ASP A O 1
ATOM 4129 N N . PRO A 1 549 ? -10.161 7.746 -20.577 1.00 55.06 549 PRO A N 1
ATOM 4130 C CA . PRO A 1 549 ? -8.938 6.941 -20.573 1.00 55.06 549 PRO A CA 1
ATOM 4131 C C . PRO A 1 549 ? -8.591 6.369 -19.189 1.00 55.06 549 PRO A C 1
ATOM 4133 O O . PRO A 1 549 ? -7.668 5.563 -19.086 1.00 55.06 549 PRO A O 1
ATOM 4136 N N . TYR A 1 550 ? -9.302 6.800 -18.148 1.00 53.22 550 TYR A N 1
ATOM 4137 C CA . TYR A 1 550 ? -9.083 6.444 -16.757 1.00 53.22 550 TYR A CA 1
ATOM 4138 C C . TYR A 1 550 ? -10.103 5.431 -16.217 1.00 53.22 550 TYR A C 1
ATOM 4140 O O . TYR A 1 550 ? -10.050 5.081 -15.045 1.00 53.22 550 TYR A O 1
ATOM 4148 N N . VAL A 1 551 ? -11.027 4.944 -17.047 1.00 58.31 551 VAL A N 1
ATOM 4149 C CA . VAL A 1 551 ? -12.009 3.928 -16.651 1.00 58.31 551 VAL A CA 1
ATOM 4150 C C . VAL A 1 551 ? -11.741 2.644 -17.424 1.00 58.31 551 VAL A C 1
ATOM 4152 O O . VAL A 1 551 ? -11.613 2.645 -18.650 1.00 58.31 551 VAL A O 1
ATOM 4155 N N . THR A 1 552 ? -11.651 1.526 -16.709 1.00 63.91 552 THR A N 1
ATOM 4156 C CA . THR A 1 552 ? -11.700 0.204 -17.327 1.00 63.91 552 THR A CA 1
ATOM 4157 C C . THR A 1 552 ? -13.146 -0.112 -17.676 1.00 63.91 552 THR A C 1
ATOM 4159 O O . THR A 1 552 ? -14.036 -0.017 -16.838 1.00 63.91 552 THR A O 1
ATOM 4162 N N . TYR A 1 553 ? -13.398 -0.458 -18.937 1.00 68.94 553 TYR A N 1
ATOM 4163 C CA . TYR A 1 553 ? -14.735 -0.782 -19.426 1.00 68.94 553 TYR A CA 1
ATOM 4164 C C . TYR A 1 553 ? -14.804 -2.252 -19.820 1.00 68.94 553 TYR A C 1
ATOM 4166 O O . TYR A 1 553 ? -13.994 -2.722 -20.624 1.00 68.94 553 TYR A O 1
ATOM 4174 N N . ASN A 1 554 ? -15.814 -2.964 -19.331 1.00 72.88 554 ASN A N 1
ATOM 4175 C CA . ASN A 1 554 ? -16.103 -4.331 -19.739 1.00 72.88 554 ASN A CA 1
ATOM 4176 C C . ASN A 1 554 ? -16.988 -4.348 -21.002 1.00 72.88 554 ASN A C 1
ATOM 4178 O O . ASN A 1 554 ? -18.139 -4.775 -20.985 1.00 72.88 554 ASN A O 1
ATOM 4182 N N . CYS A 1 555 ? -16.446 -3.855 -22.120 1.00 74.62 555 CYS A N 1
ATOM 4183 C CA . CYS A 1 555 ? -17.183 -3.751 -23.388 1.00 74.62 555 CYS A CA 1
ATOM 4184 C C . CYS A 1 555 ? -17.409 -5.079 -24.115 1.00 74.62 555 CYS A C 1
ATOM 4186 O O . CYS A 1 555 ? -18.147 -5.114 -25.102 1.00 74.62 555 CYS A O 1
ATOM 4188 N N . ASP A 1 556 ? -16.755 -6.145 -23.658 1.00 77.19 556 ASP A N 1
ATOM 4189 C CA . ASP A 1 556 ? -16.880 -7.482 -24.233 1.00 77.19 556 ASP A CA 1
ATOM 4190 C C . ASP A 1 556 ? -18.065 -8.269 -23.640 1.00 77.19 556 ASP A C 1
ATOM 4192 O O . ASP A 1 556 ? -18.430 -9.312 -24.188 1.00 77.19 556 ASP A O 1
ATOM 4196 N N . ASP A 1 557 ? -18.674 -7.771 -22.559 1.00 77.56 557 ASP A N 1
ATOM 4197 C CA . ASP A 1 557 ? -19.838 -8.360 -21.892 1.00 77.56 557 ASP A CA 1
ATOM 4198 C C . ASP A 1 557 ? -21.104 -7.543 -22.193 1.00 77.56 557 ASP A C 1
ATOM 4200 O O . ASP A 1 557 ? -21.467 -6.628 -21.456 1.00 77.56 557 ASP A O 1
ATOM 4204 N N . ASP A 1 558 ? -21.775 -7.860 -23.304 1.00 78.44 558 ASP A N 1
ATOM 4205 C CA . ASP A 1 558 ? -22.985 -7.161 -23.757 1.00 78.44 558 ASP A CA 1
ATOM 4206 C C . ASP A 1 558 ? -24.216 -7.394 -22.865 1.00 78.44 558 ASP A C 1
ATOM 4208 O O . ASP A 1 558 ? -25.215 -6.688 -23.011 1.00 78.44 558 ASP A O 1
ATOM 4212 N N . ASP A 1 559 ? -24.139 -8.339 -21.923 1.00 78.25 559 ASP A N 1
ATOM 4213 C CA . ASP A 1 559 ? -25.189 -8.612 -20.941 1.00 78.25 559 ASP A CA 1
ATOM 4214 C C . ASP A 1 559 ? -25.062 -7.729 -19.678 1.00 78.25 559 ASP A C 1
ATOM 4216 O O . ASP A 1 559 ? -26.035 -7.587 -18.930 1.00 78.25 559 ASP A O 1
ATOM 4220 N N . ASN A 1 560 ? -23.898 -7.115 -19.430 1.00 77.50 560 ASN A N 1
ATOM 4221 C CA . ASN A 1 560 ? -23.682 -6.225 -18.290 1.00 77.50 560 ASN A CA 1
ATOM 4222 C C . ASN A 1 560 ? -23.883 -4.755 -18.686 1.00 77.50 560 ASN A C 1
ATOM 4224 O O . ASN A 1 560 ? -22.944 -4.069 -19.083 1.00 77.50 560 ASN A O 1
ATOM 4228 N N . GLU A 1 561 ? -25.110 -4.253 -18.539 1.00 76.88 561 GLU A N 1
ATOM 4229 C CA . GLU A 1 561 ? -25.459 -2.834 -18.739 1.00 76.88 561 GLU A CA 1
ATOM 4230 C C . GLU A 1 561 ? -25.492 -2.031 -17.421 1.00 76.88 561 GLU A C 1
ATOM 4232 O O . GLU A 1 561 ? -25.918 -0.877 -17.406 1.00 76.88 561 GLU A O 1
ATOM 4237 N N . ASP A 1 562 ? -25.065 -2.637 -16.310 1.00 78.69 562 ASP A N 1
ATOM 4238 C CA . ASP A 1 562 ? -25.290 -2.129 -14.963 1.00 78.69 562 ASP A CA 1
ATOM 4239 C C . ASP A 1 562 ? -24.023 -1.504 -14.343 1.00 78.69 562 ASP A C 1
ATOM 4241 O O . ASP A 1 562 ? -22.934 -2.059 -14.434 1.00 78.69 562 ASP A O 1
ATOM 4245 N N . GLY A 1 563 ? -24.148 -0.375 -13.632 1.00 74.69 563 GLY A N 1
ATOM 4246 C CA . GLY A 1 563 ? -23.047 0.215 -12.844 1.00 74.69 563 GLY A CA 1
ATOM 4247 C C . GLY A 1 563 ? -22.837 -0.450 -11.474 1.00 74.69 563 GLY A C 1
ATOM 4248 O O . GLY A 1 563 ? -21.867 -0.177 -10.769 1.00 74.69 563 GLY A O 1
ATOM 4249 N N . THR A 1 564 ? -23.758 -1.321 -11.062 1.00 82.44 564 THR A N 1
ATOM 4250 C CA . THR A 1 564 ? -23.728 -2.036 -9.780 1.00 82.44 564 THR A CA 1
ATOM 4251 C C . THR A 1 564 ? -24.206 -3.463 -9.933 1.00 82.44 564 THR A C 1
ATOM 4253 O O . THR A 1 564 ? -25.085 -3.744 -10.745 1.00 82.44 564 THR A O 1
ATOM 4256 N N . TYR A 1 565 ? -23.719 -4.346 -9.066 1.00 85.62 565 TYR A N 1
ATOM 4257 C CA . TYR A 1 565 ? -24.271 -5.685 -8.909 1.00 85.62 565 TYR A CA 1
ATOM 4258 C C . TYR A 1 565 ? -25.027 -5.826 -7.587 1.00 85.62 565 TYR A C 1
ATOM 4260 O O . TYR A 1 565 ? -24.786 -5.131 -6.592 1.00 85.62 565 TYR A O 1
ATOM 4268 N N . LEU A 1 566 ? -25.975 -6.762 -7.569 1.00 87.62 566 LEU A N 1
ATOM 4269 C CA . LEU A 1 566 ? -26.727 -7.101 -6.371 1.00 87.62 566 LEU A CA 1
ATOM 4270 C C . LEU A 1 566 ? -25.893 -8.015 -5.467 1.00 87.62 566 LEU A C 1
ATOM 4272 O O . LEU A 1 566 ? -25.751 -9.205 -5.735 1.00 87.62 566 LEU A O 1
ATOM 4276 N N . VAL A 1 567 ? -25.400 -7.468 -4.357 1.00 88.31 567 VAL A N 1
ATOM 4277 C CA . VAL A 1 567 ? -24.698 -8.224 -3.305 1.00 88.31 567 VAL A CA 1
ATOM 4278 C C . VAL A 1 567 ? -25.670 -9.176 -2.604 1.00 88.31 567 VAL A C 1
ATOM 4280 O O . VAL A 1 567 ? -25.326 -10.314 -2.287 1.00 88.31 567 VAL A O 1
ATOM 4283 N N . GLN A 1 568 ? -26.899 -8.716 -2.343 1.00 89.94 568 GLN A N 1
ATOM 4284 C CA . GLN A 1 568 ? -27.958 -9.533 -1.749 1.00 89.94 568 GLN A CA 1
ATOM 4285 C C . GLN A 1 568 ? -29.347 -8.917 -1.967 1.00 89.94 568 GLN A C 1
ATOM 4287 O O . GLN A 1 568 ? -29.564 -7.726 -1.731 1.00 89.94 568 GLN A O 1
ATOM 4292 N N . GLU A 1 569 ? -30.326 -9.763 -2.299 1.00 87.19 569 GLU A N 1
ATOM 4293 C CA . GLU A 1 569 ? -31.740 -9.379 -2.376 1.00 87.19 569 GLU A CA 1
ATOM 4294 C C . GLU A 1 569 ? -32.316 -8.878 -1.037 1.00 87.19 569 GLU A C 1
ATOM 4296 O O . GLU A 1 569 ? -32.045 -9.413 0.043 1.00 87.19 569 GLU A O 1
ATOM 4301 N N . MET A 1 570 ? -33.219 -7.897 -1.118 1.00 86.44 570 MET A N 1
ATOM 4302 C CA . MET A 1 570 ? -33.912 -7.319 0.041 1.00 86.44 570 MET A CA 1
ATOM 4303 C C . MET A 1 570 ? -34.742 -8.343 0.829 1.00 86.44 570 MET A C 1
ATOM 4305 O O . MET A 1 570 ? -35.808 -8.808 0.400 1.00 86.44 570 MET A O 1
ATOM 4309 N N . GLY A 1 571 ? -34.329 -8.581 2.075 1.00 80.75 571 GLY A N 1
ATOM 4310 C CA . GLY A 1 571 ? -34.967 -9.555 2.962 1.00 80.75 571 GLY A CA 1
ATOM 4311 C C . GLY A 1 571 ? -34.470 -10.988 2.766 1.00 80.75 571 GLY A C 1
ATOM 4312 O O . GLY A 1 571 ? -35.150 -11.914 3.209 1.00 80.75 571 GLY A O 1
ATOM 4313 N N . GLY A 1 572 ? -33.313 -11.159 2.118 1.00 84.38 572 GLY A N 1
ATOM 4314 C CA . GLY A 1 572 ? -32.546 -12.400 2.140 1.00 84.38 572 GLY A CA 1
ATOM 4315 C C . GLY A 1 572 ? -32.033 -12.767 3.540 1.00 84.38 572 GLY A C 1
ATOM 4316 O O . GLY A 1 572 ? -32.341 -12.117 4.543 1.00 84.38 572 GLY A O 1
ATOM 4317 N N . ASN A 1 573 ? -31.252 -13.845 3.616 1.00 89.94 573 ASN A N 1
ATOM 4318 C CA . ASN A 1 573 ? -30.678 -14.309 4.874 1.00 89.94 573 ASN A CA 1
ATOM 4319 C C . ASN A 1 573 ? -29.620 -13.315 5.381 1.00 89.94 573 ASN A C 1
ATOM 4321 O O . ASN A 1 573 ? -28.703 -12.948 4.655 1.00 89.94 573 ASN A O 1
ATOM 4325 N N . THR A 1 574 ? -29.732 -12.890 6.642 1.00 88.12 574 THR A N 1
ATOM 4326 C CA . THR A 1 574 ? -28.777 -11.957 7.255 1.00 88.12 574 THR A CA 1
ATOM 4327 C C . THR A 1 574 ? -27.363 -12.530 7.344 1.00 88.12 574 THR A C 1
ATOM 4329 O O . THR A 1 574 ? -26.413 -11.773 7.192 1.00 88.12 574 THR A O 1
ATOM 4332 N N . ALA A 1 575 ? -27.206 -13.835 7.581 1.00 88.38 575 ALA A N 1
ATOM 4333 C CA . ALA A 1 575 ? -25.889 -14.468 7.625 1.00 88.38 575 ALA A CA 1
ATOM 4334 C C . ALA A 1 575 ? -25.191 -14.383 6.261 1.00 88.38 575 ALA A C 1
ATOM 4336 O O . ALA A 1 575 ? -24.027 -14.002 6.205 1.00 88.38 575 ALA A O 1
ATOM 4337 N N . ASP A 1 576 ? -25.928 -14.637 5.177 1.00 90.25 576 ASP A N 1
ATOM 4338 C CA . ASP A 1 576 ? -25.405 -14.534 3.810 1.00 90.25 576 ASP A CA 1
ATOM 4339 C C . ASP A 1 576 ? -25.064 -13.074 3.472 1.00 90.25 576 ASP A C 1
ATOM 4341 O O . ASP A 1 576 ? -23.975 -12.797 2.984 1.00 90.25 576 ASP A O 1
ATOM 4345 N N . LEU A 1 577 ? -25.925 -12.116 3.847 1.00 90.62 577 LEU A N 1
ATOM 4346 C CA . LEU A 1 577 ? -25.646 -10.681 3.690 1.00 90.62 577 LEU A CA 1
ATOM 4347 C C . LEU A 1 577 ? -24.338 -10.259 4.381 1.00 90.62 577 LEU A C 1
ATOM 4349 O O . LEU A 1 577 ? -23.584 -9.461 3.833 1.00 90.62 577 LEU A O 1
ATOM 4353 N N . ILE A 1 578 ? -24.079 -10.772 5.587 1.00 91.12 578 ILE A N 1
ATOM 4354 C CA . ILE A 1 578 ? -22.860 -10.474 6.349 1.00 91.12 578 ILE A CA 1
ATOM 4355 C C . ILE A 1 578 ? -21.622 -11.025 5.645 1.00 91.12 578 ILE A C 1
ATOM 4357 O O . ILE A 1 578 ? -20.630 -10.306 5.532 1.00 91.12 578 ILE A O 1
ATOM 4361 N N . VAL A 1 579 ? -21.681 -12.279 5.183 1.00 90.00 579 VAL A N 1
ATOM 4362 C CA . VAL A 1 579 ? -20.586 -12.906 4.430 1.00 90.00 579 VAL A CA 1
ATOM 4363 C C . VAL A 1 579 ? -20.316 -12.106 3.162 1.00 90.00 579 VAL A C 1
ATOM 4365 O O . VAL A 1 579 ? -19.200 -11.631 2.982 1.00 90.00 579 VAL A O 1
ATOM 4368 N N . ASN A 1 580 ? -21.354 -11.833 2.369 1.00 90.75 580 ASN A N 1
ATOM 4369 C CA . ASN A 1 580 ? -21.210 -11.124 1.103 1.00 90.75 580 ASN A CA 1
ATOM 4370 C C . ASN A 1 580 ? -20.630 -9.715 1.300 1.00 90.75 580 ASN A C 1
ATOM 4372 O O . ASN A 1 580 ? -19.744 -9.329 0.552 1.00 90.75 580 ASN A O 1
ATOM 4376 N N . ILE A 1 581 ? -21.059 -8.962 2.325 1.00 91.38 581 ILE A N 1
ATOM 4377 C CA . ILE A 1 581 ? -20.489 -7.633 2.626 1.00 91.38 581 ILE A CA 1
ATOM 4378 C C . ILE A 1 581 ? -19.025 -7.725 3.073 1.00 91.38 581 ILE A C 1
ATOM 4380 O O . ILE A 1 581 ? -18.208 -6.885 2.700 1.00 91.38 581 ILE A O 1
ATOM 4384 N N . ASN A 1 582 ? -18.667 -8.731 3.871 1.00 91.31 582 ASN A N 1
ATOM 4385 C CA . ASN A 1 582 ? -17.279 -8.925 4.293 1.00 91.31 582 ASN A CA 1
ATOM 4386 C C . ASN A 1 582 ? -16.364 -9.364 3.134 1.00 91.31 582 ASN A C 1
ATOM 4388 O O . ASN A 1 582 ? -15.165 -9.053 3.162 1.00 91.31 582 ASN A O 1
ATOM 4392 N N . ASP A 1 583 ? -16.930 -10.032 2.128 1.00 90.25 583 ASP A N 1
ATOM 4393 C CA . ASP A 1 583 ? -16.242 -10.493 0.921 1.00 90.25 583 ASP A CA 1
ATOM 4394 C C . ASP A 1 583 ? -16.096 -9.406 -0.153 1.00 90.25 583 ASP A C 1
ATOM 4396 O O . ASP A 1 583 ? -15.261 -9.570 -1.042 1.00 90.25 583 ASP A O 1
ATOM 4400 N N . ILE A 1 584 ? -16.814 -8.277 -0.045 1.00 87.69 584 ILE A N 1
ATOM 4401 C CA . ILE A 1 584 ? -16.602 -7.112 -0.919 1.00 87.69 584 ILE A CA 1
ATOM 4402 C C . ILE A 1 584 ? -15.128 -6.698 -0.854 1.00 87.69 584 ILE A C 1
ATOM 4404 O O . ILE A 1 584 ? -14.586 -6.410 0.226 1.00 87.69 584 ILE A O 1
ATOM 4408 N N . LYS A 1 585 ? -14.502 -6.661 -2.029 1.00 84.56 585 LYS A N 1
ATOM 4409 C CA . LYS A 1 585 ? -13.175 -6.105 -2.264 1.00 84.56 585 LYS A CA 1
ATOM 4410 C C . LYS A 1 585 ? -13.323 -4.707 -2.830 1.00 84.56 585 LYS A C 1
ATOM 4412 O O . LYS A 1 585 ? -14.235 -4.445 -3.606 1.00 84.56 585 LYS A O 1
ATOM 4417 N N . ALA A 1 586 ? -12.463 -3.817 -2.352 1.00 81.12 586 ALA A N 1
ATOM 4418 C CA . ALA A 1 586 ? -12.441 -2.437 -2.785 1.00 81.12 586 ALA A CA 1
ATOM 4419 C C . ALA A 1 586 ? -11.413 -2.277 -3.909 1.00 81.12 586 ALA A C 1
ATOM 4421 O O . ALA A 1 586 ? -10.292 -1.826 -3.691 1.00 81.12 586 ALA A O 1
ATOM 4422 N N . ASP A 1 587 ? -11.776 -2.774 -5.083 1.00 74.06 587 ASP A N 1
ATOM 4423 C CA . ASP A 1 587 ? -10.967 -2.802 -6.299 1.00 74.06 587 ASP A CA 1
ATOM 4424 C C . ASP A 1 587 ? -11.721 -2.202 -7.498 1.00 74.06 587 ASP A C 1
ATOM 4426 O O . ASP A 1 587 ? -11.297 -2.387 -8.635 1.00 74.06 587 ASP A O 1
ATOM 4430 N N . SER A 1 588 ? -12.820 -1.473 -7.254 1.00 66.50 588 SER A N 1
ATOM 4431 C CA . SER A 1 588 ? -13.663 -0.909 -8.309 1.00 66.50 588 SER A CA 1
ATOM 4432 C C . SER A 1 588 ? -13.417 0.573 -8.586 1.00 66.50 588 SER A C 1
ATOM 4434 O O . SER A 1 588 ? -12.908 1.324 -7.749 1.00 66.50 588 SER A O 1
ATOM 4436 N N . TRP A 1 589 ? -13.846 1.006 -9.771 1.00 67.31 589 TRP A N 1
ATOM 4437 C CA . TRP A 1 589 ? -14.128 2.410 -10.072 1.00 67.31 589 TRP A CA 1
ATOM 4438 C C . TRP A 1 589 ? -15.467 2.856 -9.433 1.00 67.31 589 TRP A C 1
ATOM 4440 O O . TRP A 1 589 ? -16.259 2.008 -9.013 1.00 67.31 589 TRP A O 1
ATOM 4450 N N . THR A 1 590 ? -15.738 4.169 -9.346 1.00 66.50 590 THR A N 1
ATOM 4451 C CA . THR A 1 590 ? -16.963 4.737 -8.734 1.00 66.50 590 THR A CA 1
ATOM 4452 C C . THR A 1 590 ? -18.005 5.230 -9.769 1.00 66.50 590 THR A C 1
ATOM 4454 O O . THR A 1 590 ? -18.116 6.439 -10.002 1.00 66.50 590 THR A O 1
ATOM 4457 N N . PRO A 1 591 ? -18.871 4.365 -10.335 1.00 64.94 591 PRO A N 1
ATOM 4458 C CA . PRO A 1 591 ? -19.971 4.749 -11.232 1.00 64.94 591 PRO A CA 1
ATOM 4459 C C . PRO A 1 591 ? -21.183 5.311 -10.461 1.00 64.94 591 PRO A C 1
ATOM 4461 O O . PRO A 1 591 ? -22.289 4.774 -10.524 1.00 64.94 591 PRO A O 1
ATOM 4464 N N . LEU A 1 592 ? -21.010 6.362 -9.646 1.00 69.56 592 LEU A N 1
ATOM 4465 C CA . LEU A 1 592 ? -22.031 6.776 -8.663 1.00 69.56 592 LEU A CA 1
ATOM 4466 C C . LEU A 1 592 ? -23.401 7.115 -9.287 1.00 69.56 592 LEU A C 1
ATOM 4468 O O . LEU A 1 592 ? -24.442 6.861 -8.670 1.00 69.56 592 LEU A O 1
ATOM 4472 N N . ALA A 1 593 ? -23.430 7.712 -10.481 1.00 67.62 593 ALA A N 1
ATOM 4473 C CA . ALA A 1 593 ? -24.680 8.121 -11.122 1.00 67.62 593 ALA A CA 1
ATOM 4474 C C . ALA A 1 593 ? -25.476 6.912 -11.648 1.00 67.62 593 ALA A C 1
ATOM 4476 O O . ALA A 1 593 ? -26.685 6.814 -11.413 1.00 67.62 593 ALA A O 1
ATOM 4477 N N . GLU A 1 594 ? -24.793 5.974 -12.289 1.00 70.75 594 GLU A N 1
ATOM 4478 C CA . GLU A 1 594 ? -25.299 4.723 -12.854 1.00 70.75 594 GLU A CA 1
ATOM 4479 C C . GLU A 1 594 ? -25.709 3.771 -11.730 1.00 70.75 594 GLU A C 1
ATOM 4481 O O . GLU A 1 594 ? -26.802 3.207 -11.730 1.00 70.75 594 GLU A O 1
ATOM 4486 N N . ALA A 1 595 ? -24.887 3.687 -10.688 1.00 77.06 595 ALA A N 1
ATOM 4487 C CA . ALA A 1 595 ? -25.193 2.950 -9.478 1.00 77.06 595 ALA A CA 1
ATOM 4488 C C . ALA A 1 595 ? -26.483 3.428 -8.810 1.00 77.06 595 ALA A C 1
ATOM 4490 O O . ALA A 1 595 ? -27.311 2.618 -8.385 1.00 77.06 595 ALA A O 1
ATOM 4491 N N . MET A 1 596 ? -26.683 4.748 -8.745 1.00 80.00 596 MET A N 1
ATOM 4492 C CA . MET A 1 596 ? -27.917 5.332 -8.231 1.00 80.00 596 MET A CA 1
ATOM 4493 C C . MET A 1 596 ? -29.103 5.038 -9.159 1.00 80.00 596 MET A C 1
ATOM 4495 O O . MET A 1 596 ? -30.197 4.745 -8.673 1.00 80.00 596 MET A O 1
ATOM 4499 N N . PHE A 1 597 ? -28.906 5.084 -10.481 1.00 80.25 597 PHE A N 1
ATOM 4500 C CA . PHE A 1 597 ? -29.933 4.715 -11.459 1.00 80.25 597 PHE A CA 1
ATOM 4501 C C . PHE A 1 597 ? -30.384 3.257 -11.277 1.00 80.25 597 PHE A C 1
ATOM 4503 O O . PHE A 1 597 ? -31.586 2.998 -11.160 1.00 80.25 597 PHE A O 1
ATOM 4510 N N . ASN A 1 598 ? -29.437 2.333 -11.127 1.00 81.75 598 ASN A N 1
ATOM 4511 C CA . ASN A 1 598 ? -29.692 0.911 -10.899 1.00 81.75 598 ASN A CA 1
ATOM 4512 C C . ASN A 1 598 ? -30.372 0.641 -9.559 1.00 81.75 598 ASN A C 1
ATOM 4514 O O . ASN A 1 598 ? -31.357 -0.099 -9.490 1.00 81.75 598 ASN A O 1
ATOM 4518 N N . ALA A 1 599 ? -29.908 1.301 -8.496 1.00 83.88 599 ALA A N 1
ATOM 4519 C CA . ALA A 1 599 ? -30.526 1.208 -7.180 1.00 83.88 599 ALA A CA 1
ATOM 4520 C C . ALA A 1 599 ? -31.987 1.691 -7.202 1.00 83.88 599 ALA A C 1
ATOM 4522 O O . ALA A 1 599 ? -32.854 1.067 -6.586 1.00 83.88 599 ALA A O 1
ATOM 4523 N N . ILE A 1 600 ? -32.287 2.774 -7.934 1.00 83.06 600 ILE A N 1
ATOM 4524 C CA . ILE A 1 600 ? -33.665 3.247 -8.142 1.00 83.06 600 ILE A CA 1
ATOM 4525 C C . ILE A 1 600 ? -34.472 2.210 -8.932 1.00 83.06 600 ILE A C 1
ATOM 4527 O O . ILE A 1 600 ? -35.586 1.889 -8.515 1.00 83.06 600 ILE A O 1
ATOM 4531 N N . GLY A 1 601 ? -33.910 1.669 -10.018 1.00 78.62 601 GLY A N 1
ATOM 4532 C CA . GLY A 1 601 ? -34.537 0.634 -10.843 1.00 78.62 601 GLY A CA 1
ATOM 4533 C C . GLY A 1 601 ? -34.942 -0.606 -10.045 1.00 78.62 601 GLY A C 1
ATOM 4534 O O . GLY A 1 601 ? -36.037 -1.124 -10.229 1.00 78.62 601 GLY A O 1
ATOM 4535 N N . TYR A 1 602 ? -34.115 -1.030 -9.089 1.00 81.44 602 TYR A N 1
ATOM 4536 C CA . TYR A 1 602 ? -34.402 -2.179 -8.227 1.00 81.44 602 TYR A CA 1
ATOM 4537 C C . TYR A 1 602 ? -35.599 -1.960 -7.275 1.00 81.44 602 TYR A C 1
ATOM 4539 O O . TYR A 1 602 ? -36.264 -2.916 -6.866 1.00 81.44 602 TYR A O 1
ATOM 4547 N N . PHE A 1 603 ? -35.903 -0.709 -6.911 1.00 73.00 603 PHE A N 1
ATOM 4548 C CA . PHE A 1 603 ? -37.068 -0.378 -6.080 1.00 73.00 603 PHE A CA 1
ATOM 4549 C C . PHE A 1 603 ? -38.380 -0.232 -6.863 1.00 73.00 603 PHE A C 1
ATOM 4551 O O . PHE A 1 603 ? -39.447 -0.298 -6.238 1.00 73.00 603 PHE A O 1
ATOM 4558 N N . THR A 1 604 ? -38.317 0.028 -8.172 1.00 57.97 604 THR A N 1
ATOM 4559 C CA . THR A 1 604 ? -39.476 0.331 -9.033 1.00 57.97 604 THR A CA 1
ATOM 4560 C C . THR A 1 604 ? -39.970 -0.885 -9.793 1.00 57.97 604 THR A C 1
ATOM 4562 O O . THR A 1 604 ? -41.211 -1.070 -9.838 1.00 57.97 604 THR A O 1
#

Secondary structure (DSSP, 8-state):
-----------------------------------TTS-----GGG-TTPPPEEEEEE--BGGGGBBS---TTS-GGG-EE----TTS---SSS-TTSEEEEE-SPPHHHHHTT--S---EEEEE-SS-STT---TTPEEEE-SSEEEEEEE-TTS-EEEEEEEEHHHHHHHH-BHHHHHHHHHHSSSEETTTTEEE----BBTTBPEEEEEEEEETTEEEEEEEEEEE-GGG-EEEEEPPPBSS-STTHHHHHHHHHHHHT-SS-THHHHHHHH-TT--TT-HHHHHHHHHHHHHHHHHTT-GGG-SS-HHHHHHHHHHHHHTT--TTS--TTSTTGGG---TTTT-SSGGGGEEE-B-PPB-B-SSTT-TTSPP--TTSPEEEEETTEEEEE-GGGEETTEESSPPEEPB-TT---B-GGG-EEES--SSSPPPHHHHHHHHHHHHHHHHHHH--SS--TTS-----S--TT-----SSHHHHHHHHHHHHHH-S-SEEEE-EEEPPTT-SS---HHHHHTTT-EEEEEEE-SSB-GGG--TTT--TTS-B-TT-TT---SEEEEE-TT--HHHHHHHHHH--S-B---HHHHHHHHHHHH-